Protein AF-A0A813GNL9-F1 (afdb_monomer)

Nearest PDB structures (foldseek):
  5jx4-assembly1_A  TM=8.703E-01  e=1.575E-05  [Bacillus] caldolyticus
  3e8s-assembly1_A-2  TM=6.562E-01  e=1.864E-05  Pseudomonas putida KT2440
  2fhp-assembly1_A  TM=7.033E-01  e=9.538E-05  Enterococcus faecalis V583
  2z6k-assembly2_B  TM=4.696E-01  e=1.520E-01  Homo sapiens

Radius of gyration: 45.83 Å; Cα contacts (8 Å, |Δi|>4): 846; chains: 1; bounding box: 110×93×150 Å

InterPro domains:
  IPR002059 Cold-shock protein Csp, DNA-binding [PF00313] (5-65)
  IPR002059 Cold-shock protein Csp, DNA-binding [PS51857] (3-66)
  IPR003034 SAP domain [PF02037] (569-600)
  IPR003034 SAP domain [PS50800] (568-602)
  IPR003034 SAP domain [SM00513] (568-602)
  IPR011129 Cold-shock domain [SM00357] (5-67)
  IPR011129 Cold-shock domain [SM00357] (77-143)
  IPR012340 Nucleic acid-binding, OB-fold [G3DSA:2.40.50.140] (3-73)
  IPR012340 Nucleic acid-binding, OB-fold [G3DSA:2.40.50.140] (76-148)
  IPR012340 Nucleic acid-binding, OB-fold [SSF50249] (4-66)
  IPR029063 S-adenosyl-L-methionine-dependent methyltransferase superfamily [G3DSA:3.40.50.150] (343-497)
  IPR029063 S-adenosyl-L-methionine-dependent methyltransferase superfamily [SSF53335] (354-470)
  IPR036361 SAP domain superfamily [G3DSA:1.10.720.30] (545-609)

Secondary structure (DSSP, 8-state):
--EEEEEEEEEETTTTEEEEE-TTSTTSPEEEEGGGGTTEEP-TT-EEEEEEEEETTEEEEEEEEEPPPTTS--EEEEEEEEEETTTTEEEEE-HHHHHHHSSPEEEEGGGSPTT----TT-EEEEEEEEETTEEEEEEEEEE--------PPP-----------PPP-----------------------------------------------------------------------------------------------------------SSSSHHHHHHHHHHHHHHHHHHHTTTTSS-HHHHHHHH-HHHHHHHHGGG---TTHHHHHHHHHHHHHHHHHTTS--TTTS--EEEEET-TTTHHHHHHHHHHHTSTTSPPPEEEEE-TTTHHHHHHHH-S-EE---HHHHHTTGGGSSPPEEEEEEES-TTSS-HHHHHHHHHHHHHHEEEEEEEESSS-S---GGGTEEEEEEEEEETTEEEEEEEESSSPPPHHHHHHHHHHHHHHHHHHHHHHHHHHHHHHHHHHHHHHHHHHHHHHHHHHHHHHHHHHHHHHHHHHHHHH--HHHHHHHHHTTT----S-HHHHHHHHHHS---SS----

Structure (mmCIF, N/CA/C/O backbone):
data_AF-A0A813GNL9-F1
#
_entry.id   AF-A0A813GNL9-F1
#
loop_
_atom_site.group_PDB
_atom_site.id
_atom_site.type_symbol
_atom_site.label_atom_id
_atom_site.label_alt_id
_atom_site.label_comp_id
_atom_site.label_asym_id
_atom_site.label_entity_id
_atom_site.label_seq_id
_atom_site.pdbx_PDB_ins_code
_atom_site.Cartn_x
_atom_site.Cartn_y
_atom_site.Cartn_z
_atom_site.occupancy
_atom_site.B_iso_or_equiv
_atom_site.auth_seq_id
_atom_site.auth_comp_id
_atom_site.auth_asym_id
_atom_site.auth_atom_id
_atom_site.pdbx_PDB_model_num
ATOM 1 N N . MET A 1 1 ? 53.714 17.323 -1.397 1.00 60.47 1 MET A N 1
ATOM 2 C CA . MET A 1 1 ? 52.728 16.696 -0.488 1.00 60.47 1 MET A CA 1
ATOM 3 C C . MET A 1 1 ? 53.126 15.247 -0.279 1.00 60.47 1 MET A C 1
ATOM 5 O O . MET A 1 1 ? 53.614 14.652 -1.231 1.00 60.47 1 MET A O 1
ATOM 9 N N . ALA A 1 2 ? 52.998 14.709 0.935 1.00 78.94 2 ALA A N 1
ATOM 10 C CA . ALA A 1 2 ? 53.361 13.319 1.208 1.00 78.94 2 ALA A CA 1
ATOM 11 C C . ALA A 1 2 ? 52.355 12.368 0.539 1.00 78.94 2 ALA A C 1
ATOM 13 O O . ALA A 1 2 ? 51.145 12.571 0.654 1.00 78.94 2 ALA A O 1
ATOM 14 N N . GLN A 1 3 ? 52.857 11.360 -0.173 1.00 87.50 3 GLN A N 1
ATOM 15 C CA . GLN A 1 3 ? 52.033 10.271 -0.688 1.00 87.50 3 GLN A CA 1
ATOM 16 C C . GLN A 1 3 ? 51.730 9.310 0.464 1.00 87.50 3 GLN A C 1
ATOM 18 O O . GLN A 1 3 ? 52.635 8.862 1.166 1.00 87.50 3 GLN A O 1
ATOM 23 N N . LEU A 1 4 ? 50.452 9.016 0.665 1.00 89.94 4 LEU A N 1
ATOM 24 C CA . LEU A 1 4 ? 49.939 8.116 1.686 1.00 89.94 4 LEU A CA 1
ATOM 25 C C . LEU A 1 4 ? 49.364 6.868 1.023 1.00 89.94 4 LEU A C 1
ATOM 27 O O . LEU A 1 4 ? 48.959 6.892 -0.137 1.00 89.94 4 LEU A O 1
ATOM 31 N N . THR A 1 5 ? 49.324 5.772 1.773 1.00 91.38 5 THR A N 1
ATOM 32 C CA . THR A 1 5 ? 48.680 4.527 1.344 1.00 91.38 5 THR A CA 1
ATOM 33 C C . THR A 1 5 ? 47.512 4.230 2.270 1.00 91.38 5 THR A C 1
ATOM 35 O O . THR A 1 5 ? 47.638 4.320 3.491 1.00 91.38 5 THR A O 1
ATOM 38 N N . GLY A 1 6 ? 46.374 3.862 1.694 1.00 91.62 6 GLY A N 1
ATOM 39 C CA . GLY A 1 6 ? 45.179 3.479 2.435 1.00 91.62 6 GLY A CA 1
ATOM 40 C C . GLY A 1 6 ? 44.441 2.330 1.767 1.00 91.62 6 GLY A C 1
ATOM 41 O O . GLY A 1 6 ? 44.888 1.779 0.757 1.00 91.62 6 GLY A O 1
ATOM 42 N N . ARG A 1 7 ? 43.308 1.950 2.356 1.00 92.94 7 ARG A N 1
ATOM 43 C CA . ARG A 1 7 ? 42.398 0.945 1.801 1.00 92.94 7 ARG A CA 1
ATOM 44 C C . ARG A 1 7 ? 41.020 1.533 1.577 1.00 92.94 7 ARG A C 1
ATOM 46 O O . ARG A 1 7 ? 40.510 2.244 2.435 1.00 92.94 7 ARG A O 1
ATOM 53 N N . VAL A 1 8 ? 40.389 1.196 0.462 1.00 92.25 8 VAL A N 1
ATOM 54 C CA . VAL A 1 8 ? 39.014 1.608 0.172 1.00 92.25 8 VAL A CA 1
ATOM 55 C C . VAL A 1 8 ? 38.077 0.956 1.190 1.00 92.25 8 VAL A C 1
ATOM 57 O O . VAL A 1 8 ? 37.923 -0.265 1.229 1.00 92.25 8 VAL A O 1
ATOM 60 N N . LYS A 1 9 ? 37.454 1.771 2.038 1.00 91.12 9 LYS A N 1
ATOM 61 C CA . LYS A 1 9 ? 36.501 1.339 3.068 1.00 91.12 9 LYS A CA 1
ATOM 62 C C . LYS A 1 9 ? 35.115 1.120 2.477 1.00 91.12 9 LYS A C 1
ATOM 64 O O . LYS A 1 9 ? 34.442 0.137 2.795 1.00 91.12 9 LYS A O 1
ATOM 69 N N . SER A 1 10 ? 34.710 2.033 1.604 1.00 88.69 10 SER A N 1
ATOM 70 C CA . SER A 1 10 ? 33.475 1.970 0.835 1.00 88.69 10 SER A CA 1
ATOM 71 C C . SER A 1 10 ? 33.654 2.718 -0.479 1.00 88.69 10 SER A C 1
ATOM 73 O O . SER A 1 10 ? 34.363 3.719 -0.551 1.00 88.69 10 SER A O 1
ATOM 75 N N . PHE A 1 11 ? 33.009 2.218 -1.522 1.00 89.62 11 PHE A N 1
ATOM 76 C CA . PHE A 1 11 ? 32.918 2.885 -2.808 1.00 89.62 11 PHE A CA 1
ATOM 77 C C . PHE A 1 11 ? 31.551 2.576 -3.404 1.00 89.62 11 PHE A C 1
ATOM 79 O O . PHE A 1 11 ? 31.113 1.424 -3.393 1.00 89.62 11 PHE A O 1
ATOM 86 N N . ASN A 1 12 ? 30.867 3.609 -3.880 1.00 83.19 12 ASN A N 1
ATOM 87 C CA . ASN A 1 12 ? 29.614 3.470 -4.595 1.00 83.19 12 ASN A CA 1
ATOM 88 C C . ASN A 1 12 ? 29.863 3.785 -6.070 1.00 83.19 12 ASN A C 1
ATOM 90 O O . ASN A 1 12 ? 29.986 4.948 -6.446 1.00 83.19 12 ASN A O 1
ATOM 94 N N . ALA A 1 13 ? 29.904 2.741 -6.900 1.00 75.38 13 ALA A N 1
ATOM 95 C CA . ALA A 1 13 ? 30.125 2.872 -8.338 1.00 75.38 13 ALA A CA 1
ATOM 96 C C . ALA A 1 13 ? 29.030 3.689 -9.045 1.00 75.38 13 ALA A C 1
ATOM 98 O O . ALA A 1 13 ? 29.321 4.354 -10.030 1.00 75.38 13 ALA A O 1
ATOM 99 N N . ALA A 1 14 ? 27.794 3.697 -8.525 1.00 71.06 14 ALA A N 1
ATOM 100 C CA . ALA A 1 14 ? 26.683 4.430 -9.134 1.00 71.06 14 ALA A CA 1
ATOM 101 C C . ALA A 1 14 ? 26.780 5.945 -8.907 1.00 71.06 14 ALA A C 1
ATOM 103 O O . ALA A 1 14 ? 26.476 6.723 -9.802 1.00 71.06 14 ALA A O 1
ATOM 104 N N . SER A 1 15 ? 27.200 6.370 -7.713 1.00 76.56 15 SER A N 1
ATOM 105 C CA . SER A 1 15 ? 27.392 7.791 -7.397 1.00 76.56 15 SER A CA 1
ATOM 106 C C . SER A 1 15 ? 28.832 8.266 -7.603 1.00 76.56 15 SER A C 1
ATOM 108 O O . SER A 1 15 ? 29.116 9.446 -7.415 1.00 76.56 15 SER A O 1
ATOM 110 N N . GLY A 1 16 ? 29.745 7.355 -7.953 1.00 82.56 16 GLY A N 1
ATOM 111 C CA . GLY A 1 16 ? 31.135 7.647 -8.274 1.00 82.56 16 GLY A CA 1
ATOM 112 C C . GL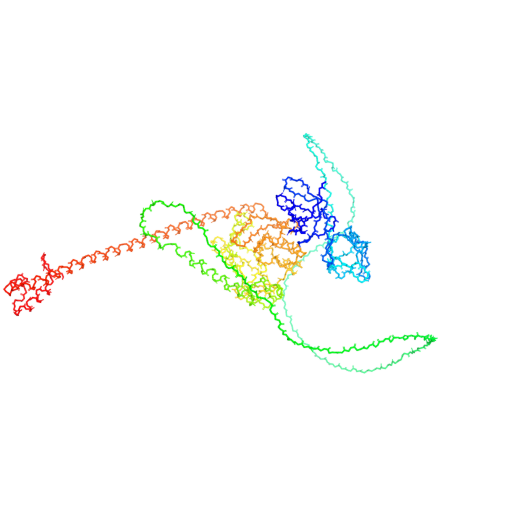Y A 1 16 ? 31.949 8.209 -7.111 1.00 82.56 16 GLY A C 1
ATOM 113 O O . GLY A 1 16 ? 32.900 8.937 -7.364 1.00 82.56 16 GLY A O 1
ATOM 114 N N . TRP A 1 17 ? 31.611 7.912 -5.854 1.00 90.38 17 TRP A N 1
ATOM 115 C CA . TRP A 1 17 ? 32.366 8.403 -4.694 1.00 90.38 17 TRP A CA 1
ATOM 116 C C . TRP A 1 17 ? 32.603 7.320 -3.645 1.00 90.38 17 TRP A C 1
ATOM 118 O O . TRP A 1 17 ? 31.867 6.332 -3.558 1.00 90.38 17 TRP A O 1
ATOM 128 N N . GLY A 1 18 ? 33.646 7.503 -2.837 1.00 91.25 18 GLY A N 1
ATOM 129 C CA . GLY A 1 18 ? 34.009 6.567 -1.783 1.00 91.25 18 GLY A CA 1
ATOM 130 C C . GLY A 1 18 ? 34.863 7.174 -0.677 1.00 91.25 18 GLY A C 1
ATOM 131 O O . GLY A 1 18 ? 35.185 8.362 -0.674 1.00 91.25 18 GLY A O 1
ATOM 132 N N . PHE A 1 19 ? 35.230 6.312 0.267 1.00 92.81 19 PHE A N 1
ATOM 133 C CA . PHE A 1 19 ? 36.066 6.640 1.413 1.00 92.81 19 PHE A CA 1
ATOM 134 C C . PHE A 1 19 ? 37.252 5.683 1.529 1.00 92.81 19 PHE A C 1
ATOM 136 O O . PHE A 1 19 ? 37.109 4.464 1.392 1.00 92.81 19 PHE A O 1
ATOM 143 N N . ILE A 1 20 ? 38.424 6.239 1.821 1.00 92.50 20 ILE A N 1
ATOM 144 C CA . ILE A 1 20 ? 39.674 5.521 2.051 1.00 92.50 20 ILE A CA 1
ATOM 145 C C . ILE A 1 20 ? 39.972 5.555 3.544 1.00 92.50 20 ILE A C 1
ATOM 147 O O . ILE A 1 20 ? 40.128 6.617 4.142 1.00 92.50 20 ILE A O 1
ATOM 151 N N . GLN A 1 21 ? 40.112 4.380 4.139 1.00 91.50 21 GLN A N 1
ATOM 152 C CA . GLN A 1 21 ? 40.652 4.238 5.477 1.00 91.50 21 GLN A CA 1
ATOM 153 C C . GLN A 1 21 ? 42.179 4.348 5.413 1.00 91.50 21 GLN A C 1
ATOM 155 O O . GLN A 1 21 ? 42.847 3.547 4.750 1.00 91.50 21 GLN A O 1
ATOM 160 N N . CYS A 1 22 ? 42.739 5.332 6.113 1.00 88.00 22 CYS A N 1
ATOM 161 C CA . CYS A 1 22 ? 44.178 5.525 6.242 1.00 88.00 22 CYS A CA 1
ATOM 162 C C . CYS A 1 22 ? 44.507 5.869 7.695 1.00 88.00 22 CYS A C 1
ATOM 164 O O . CYS A 1 22 ? 44.049 6.881 8.210 1.00 88.00 22 CYS A O 1
ATOM 166 N N . SER A 1 23 ? 45.312 5.037 8.355 1.00 82.25 23 SER A N 1
ATOM 167 C CA . SER A 1 23 ? 45.696 5.228 9.762 1.00 82.25 23 SER A CA 1
ATOM 168 C C . SER A 1 23 ? 46.633 6.417 9.991 1.00 82.25 23 SER A C 1
ATOM 170 O O . SER A 1 23 ? 46.907 6.759 11.132 1.00 82.25 23 SER A O 1
ATOM 172 N N . THR A 1 24 ? 47.166 7.009 8.921 1.00 81.12 24 THR A N 1
ATOM 173 C CA . THR A 1 24 ? 48.119 8.129 8.966 1.00 81.12 24 THR A CA 1
ATOM 174 C C . THR A 1 24 ? 47.429 9.492 8.833 1.00 81.12 24 THR A C 1
ATOM 176 O O . THR A 1 24 ? 48.090 10.519 8.948 1.00 81.12 24 THR A O 1
ATOM 179 N N . VAL A 1 25 ? 46.118 9.523 8.565 1.00 77.19 25 VAL A N 1
ATOM 180 C CA . VAL A 1 25 ? 45.338 10.763 8.461 1.00 77.19 25 VAL A CA 1
ATOM 181 C C . VAL A 1 25 ? 44.481 10.918 9.712 1.00 77.19 25 VAL A C 1
ATOM 183 O O . VAL A 1 25 ? 43.529 10.168 9.917 1.00 77.19 25 VAL A O 1
ATOM 186 N N . ASP A 1 26 ? 44.811 11.907 10.539 1.00 66.12 26 ASP A N 1
ATOM 187 C CA . ASP A 1 26 ? 43.991 12.277 11.691 1.00 66.12 26 ASP A CA 1
ATOM 188 C C . ASP A 1 26 ? 42.696 12.956 11.219 1.00 66.12 26 ASP A C 1
ATOM 190 O O . ASP A 1 26 ? 42.721 13.853 10.374 1.00 66.12 26 ASP A O 1
ATOM 194 N N . GLY A 1 27 ? 41.552 12.540 11.770 1.00 65.19 27 GLY A N 1
ATOM 195 C CA . GLY A 1 27 ? 40.242 13.131 11.456 1.00 65.19 27 GLY A CA 1
ATOM 196 C C . GLY A 1 27 ? 39.276 12.249 10.658 1.00 65.19 27 GLY A C 1
ATOM 197 O O . GLY A 1 27 ? 38.210 12.731 10.284 1.00 65.19 27 GLY A O 1
ATOM 198 N N . GLY A 1 28 ? 39.593 10.969 10.442 1.00 73.19 28 GLY A N 1
ATOM 199 C CA . GLY A 1 28 ? 38.654 9.984 9.890 1.00 73.19 28 GLY A CA 1
ATOM 200 C C . GLY A 1 28 ? 38.990 9.526 8.471 1.00 73.19 28 GLY A C 1
ATOM 201 O O . GLY A 1 28 ? 40.137 9.593 8.036 1.00 73.19 28 GLY A O 1
ATOM 202 N N . ASP A 1 29 ? 37.995 8.993 7.761 1.00 88.69 29 ASP A N 1
ATOM 203 C CA . ASP A 1 29 ? 38.202 8.441 6.420 1.00 88.69 29 ASP A CA 1
ATOM 204 C C . ASP A 1 29 ? 38.379 9.552 5.370 1.00 88.69 29 ASP A C 1
ATOM 206 O O . ASP A 1 29 ? 37.737 10.600 5.428 1.00 88.69 29 ASP A O 1
ATOM 210 N N . VAL A 1 30 ? 39.225 9.303 4.371 1.00 90.19 30 VAL A N 1
ATOM 211 C CA . VAL A 1 30 ? 39.547 10.269 3.314 1.00 90.19 30 VAL A CA 1
ATOM 212 C C . VAL A 1 30 ? 38.597 10.092 2.135 1.00 90.19 30 VAL A C 1
ATOM 214 O O . VAL A 1 30 ? 38.487 9.001 1.578 1.00 90.19 30 VAL A O 1
ATOM 217 N N . PHE A 1 31 ? 37.918 11.159 1.731 1.00 91.38 31 PHE A N 1
ATOM 218 C CA . PHE A 1 31 ? 36.954 11.137 0.628 1.00 91.38 31 PHE A CA 1
ATOM 219 C C . PHE A 1 31 ? 37.638 11.096 -0.751 1.00 91.38 31 PHE A C 1
ATOM 221 O O . PHE A 1 31 ? 38.643 11.774 -0.945 1.00 91.38 31 PHE A O 1
ATOM 228 N N . PHE A 1 32 ? 37.082 10.378 -1.732 1.00 92.06 32 PHE A N 1
ATOM 229 C CA . PHE A 1 32 ? 37.552 10.397 -3.130 1.00 92.06 32 PHE A CA 1
ATOM 230 C C . PHE A 1 32 ? 36.404 10.242 -4.141 1.00 92.06 32 PHE A C 1
ATOM 232 O O . PHE A 1 32 ? 35.368 9.654 -3.822 1.00 92.06 32 PHE A O 1
ATOM 239 N N . MET A 1 33 ? 36.604 10.729 -5.372 1.00 88.50 33 MET A N 1
ATOM 240 C CA . MET A 1 33 ? 35.705 10.519 -6.516 1.00 88.50 33 MET A CA 1
ATOM 241 C C . MET A 1 33 ? 36.284 9.502 -7.516 1.00 88.50 33 MET A C 1
ATOM 243 O O . MET A 1 33 ? 37.494 9.336 -7.628 1.00 88.50 33 MET A O 1
ATOM 247 N N . GLN A 1 34 ? 35.429 8.864 -8.315 1.00 88.06 34 GLN A N 1
ATOM 248 C CA . GLN A 1 34 ? 35.783 7.938 -9.399 1.00 88.06 34 GLN A CA 1
ATOM 249 C C . GLN A 1 34 ? 36.669 8.612 -10.459 1.00 88.06 34 GLN A C 1
ATOM 251 O O . GLN A 1 34 ? 37.549 7.973 -11.032 1.00 88.06 34 GLN A O 1
ATOM 256 N N . GLN A 1 35 ? 36.482 9.915 -10.686 1.00 85.06 35 GLN A N 1
ATOM 257 C CA . GLN A 1 35 ? 37.342 10.718 -11.563 1.00 85.06 35 GLN A CA 1
ATOM 258 C C . GLN A 1 35 ? 38.779 10.830 -11.032 1.00 85.06 35 GLN A C 1
ATOM 260 O O . GLN A 1 35 ? 39.711 10.938 -11.822 1.00 85.06 35 GLN A O 1
ATOM 265 N N . ASP A 1 36 ? 38.974 10.731 -9.712 1.00 85.44 36 ASP A N 1
ATOM 266 C CA . ASP A 1 36 ? 40.297 10.818 -9.089 1.00 85.44 36 ASP A CA 1
ATOM 267 C C . ASP A 1 36 ? 41.111 9.515 -9.282 1.00 85.44 36 ASP A C 1
ATOM 269 O O . ASP A 1 36 ? 42.309 9.509 -9.004 1.00 85.44 36 ASP A O 1
ATOM 273 N N . LEU A 1 37 ? 40.487 8.423 -9.760 1.00 85.00 37 LEU A N 1
ATOM 274 C CA . LEU A 1 37 ? 41.077 7.081 -9.904 1.00 85.00 37 LEU A CA 1
ATOM 275 C C . LEU A 1 37 ? 41.710 6.787 -11.277 1.00 85.00 37 LEU A C 1
ATOM 277 O O . LEU A 1 37 ? 42.107 5.650 -11.525 1.00 85.00 37 LEU A O 1
ATOM 281 N N . ASN A 1 38 ? 41.796 7.767 -12.182 1.00 80.62 38 ASN A N 1
ATOM 282 C CA . ASN A 1 38 ? 42.507 7.646 -13.468 1.00 80.62 38 ASN A CA 1
ATOM 283 C C . ASN A 1 38 ? 42.106 6.422 -14.327 1.00 80.62 38 ASN A C 1
ATOM 285 O O . ASN A 1 38 ? 42.947 5.801 -14.972 1.00 80.62 38 ASN A O 1
ATOM 289 N N . GLY A 1 39 ? 40.820 6.060 -14.329 1.00 77.31 39 GLY A N 1
ATOM 290 C CA . GLY A 1 39 ? 40.294 4.935 -15.114 1.00 77.31 39 GLY A CA 1
ATOM 291 C C . GLY A 1 39 ? 40.275 3.584 -14.391 1.00 77.31 39 GLY A C 1
ATOM 292 O O . GLY A 1 39 ? 39.791 2.609 -14.957 1.00 77.31 39 GLY A O 1
ATOM 293 N N . PHE A 1 40 ? 40.735 3.498 -13.140 1.00 84.88 40 PHE A N 1
ATOM 294 C CA . PHE A 1 40 ? 40.491 2.329 -12.287 1.00 84.88 40 PHE A CA 1
ATOM 295 C C . PHE A 1 40 ? 39.121 2.418 -11.618 1.00 84.88 40 PHE A C 1
ATOM 297 O O . PHE A 1 40 ? 38.727 3.492 -11.172 1.00 84.88 40 PHE A O 1
ATOM 304 N N . VAL A 1 41 ? 38.425 1.293 -11.464 1.00 85.75 41 VAL A N 1
ATOM 305 C CA . VAL A 1 41 ? 37.230 1.209 -10.609 1.00 85.75 41 VAL A CA 1
ATOM 306 C C . VAL A 1 41 ? 37.633 0.601 -9.273 1.00 85.75 41 VAL A C 1
ATOM 308 O O . VAL A 1 41 ? 38.127 -0.526 -9.219 1.00 85.75 41 VAL A O 1
ATOM 311 N N . ALA A 1 42 ? 37.433 1.355 -8.193 1.00 86.19 42 ALA A N 1
ATOM 312 C CA . ALA A 1 42 ? 37.747 0.893 -6.848 1.00 86.19 42 ALA A CA 1
ATOM 313 C C . ALA A 1 42 ? 36.719 -0.131 -6.346 1.00 86.19 42 ALA A C 1
ATOM 315 O O . ALA A 1 42 ? 35.516 0.010 -6.542 1.00 86.19 42 ALA A O 1
ATOM 316 N N . SER A 1 43 ? 37.189 -1.134 -5.619 1.00 87.00 43 SER A N 1
ATOM 317 C CA . SER A 1 43 ? 36.380 -2.074 -4.846 1.00 87.00 43 SER A CA 1
ATOM 318 C C . SER A 1 43 ? 36.714 -1.979 -3.358 1.00 87.00 43 SER A C 1
ATOM 320 O O . SER A 1 43 ? 37.781 -1.511 -2.956 1.00 87.00 43 SER A O 1
ATOM 322 N N . LYS A 1 44 ? 35.793 -2.423 -2.494 1.00 89.69 44 LYS A N 1
ATOM 323 C CA . LYS A 1 44 ? 36.043 -2.458 -1.047 1.00 89.69 44 LYS A CA 1
ATOM 324 C C . LYS A 1 44 ? 37.266 -3.332 -0.749 1.00 89.69 44 LYS A C 1
ATOM 326 O O . LYS A 1 44 ? 37.332 -4.484 -1.167 1.00 89.69 44 LYS A O 1
ATOM 331 N N . GLY A 1 45 ? 38.201 -2.788 0.024 1.00 87.69 45 GLY A N 1
ATOM 332 C CA . GLY A 1 45 ? 39.447 -3.445 0.412 1.00 87.69 45 GLY A CA 1
ATOM 333 C C . GLY A 1 45 ? 40.642 -3.148 -0.496 1.00 87.69 45 GLY A C 1
ATOM 334 O O . GLY A 1 45 ? 41.764 -3.490 -0.108 1.00 87.69 45 GLY A O 1
ATOM 335 N N . ASP A 1 46 ? 40.434 -2.486 -1.639 1.00 88.19 46 ASP A N 1
ATOM 336 C CA . ASP A 1 46 ? 41.501 -2.128 -2.576 1.00 88.19 46 ASP A CA 1
ATOM 337 C C . ASP A 1 46 ? 42.523 -1.221 -1.908 1.00 88.19 46 ASP A C 1
ATOM 339 O O . ASP A 1 46 ? 42.166 -0.287 -1.187 1.00 88.19 46 ASP A O 1
ATOM 343 N N . LYS A 1 47 ? 43.807 -1.493 -2.146 1.00 88.56 47 LYS A N 1
ATOM 344 C CA . LYS A 1 47 ? 44.877 -0.610 -1.690 1.00 88.56 47 LYS A CA 1
ATOM 345 C C . LYS A 1 47 ? 45.041 0.522 -2.692 1.00 88.56 47 LYS A C 1
ATOM 347 O O . LYS A 1 47 ? 45.116 0.287 -3.893 1.00 88.56 47 LYS A O 1
ATOM 352 N N . ILE A 1 48 ? 45.130 1.740 -2.186 1.00 90.88 48 ILE A N 1
ATOM 353 C CA . ILE A 1 48 ? 45.200 2.955 -2.990 1.00 90.88 48 ILE A CA 1
ATOM 354 C C . ILE A 1 48 ? 46.279 3.863 -2.417 1.00 90.88 48 ILE A C 1
ATOM 356 O O . ILE A 1 48 ? 46.349 4.064 -1.200 1.00 90.88 48 ILE A O 1
ATOM 360 N N . THR A 1 49 ? 47.142 4.385 -3.281 1.00 90.81 49 THR A N 1
ATOM 361 C CA . THR A 1 49 ? 48.072 5.456 -2.922 1.00 90.81 49 THR A CA 1
ATOM 362 C C . THR A 1 49 ? 47.471 6.787 -3.345 1.00 90.81 49 THR A C 1
ATOM 364 O O . THR A 1 49 ? 46.816 6.880 -4.379 1.00 90.81 49 THR A O 1
ATOM 367 N N . PHE A 1 50 ? 47.615 7.812 -2.512 1.00 91.94 50 PHE A N 1
ATOM 368 C CA . PHE A 1 50 ? 46.992 9.113 -2.739 1.00 91.94 50 PHE A CA 1
ATOM 369 C C . PHE A 1 50 ? 47.740 10.217 -1.992 1.00 91.94 50 PHE A C 1
ATOM 371 O O . PHE A 1 50 ? 48.580 9.968 -1.133 1.00 91.94 50 PHE A O 1
ATOM 378 N N . THR A 1 51 ? 47.419 11.463 -2.304 1.00 90.00 51 THR A N 1
ATOM 379 C CA . THR A 1 51 ? 47.839 12.652 -1.552 1.00 90.00 51 THR A CA 1
ATOM 380 C C . THR A 1 51 ? 46.612 13.294 -0.914 1.00 90.00 51 THR A C 1
ATOM 382 O O . THR A 1 51 ? 45.538 13.266 -1.508 1.00 90.00 51 THR A O 1
ATOM 385 N N . VAL A 1 52 ? 46.738 13.847 0.294 1.00 88.62 52 VAL A N 1
ATOM 386 C CA . VAL A 1 52 ? 45.608 14.501 0.979 1.00 88.62 52 VAL A CA 1
ATOM 387 C C . VAL A 1 52 ? 45.575 15.983 0.643 1.00 88.62 52 VAL A C 1
ATOM 389 O O . VAL A 1 52 ? 46.573 16.685 0.803 1.00 88.62 52 VAL A O 1
ATOM 392 N N . THR A 1 53 ? 44.407 16.464 0.239 1.00 85.94 53 THR A N 1
ATOM 393 C CA . THR A 1 53 ? 44.080 17.879 0.085 1.00 85.94 53 THR A CA 1
ATOM 394 C C . THR A 1 53 ? 43.004 18.272 1.100 1.00 85.94 53 THR A C 1
ATOM 396 O O . THR A 1 53 ? 42.168 17.457 1.500 1.00 85.94 53 THR A O 1
ATOM 399 N N . LYS A 1 54 ? 43.034 19.525 1.572 1.00 79.44 54 LYS A N 1
ATOM 400 C CA . LYS A 1 54 ? 41.955 20.073 2.407 1.00 79.44 54 LYS A CA 1
ATOM 401 C C . LYS A 1 54 ? 40.814 20.539 1.508 1.00 79.44 54 LYS A C 1
ATOM 403 O O . LYS A 1 54 ? 41.062 21.216 0.515 1.00 79.44 54 LYS A O 1
ATOM 408 N N . SER A 1 55 ? 39.586 20.198 1.883 1.00 77.00 55 SER A N 1
ATOM 409 C CA . SER A 1 55 ? 38.360 20.681 1.247 1.00 77.00 55 SER A CA 1
ATOM 410 C C . SER A 1 55 ? 37.357 21.138 2.306 1.00 77.00 55 SER A C 1
ATOM 412 O O . SER A 1 55 ? 37.487 20.769 3.476 1.00 77.00 55 SER A O 1
ATOM 414 N N . ASP A 1 56 ? 36.329 21.880 1.893 1.00 74.62 56 ASP A N 1
ATOM 415 C CA . ASP A 1 56 ? 35.276 22.404 2.780 1.00 74.62 56 ASP A CA 1
ATOM 416 C C . ASP A 1 56 ? 34.506 21.302 3.530 1.00 74.62 56 ASP A C 1
ATOM 418 O O . ASP A 1 56 ? 33.872 21.557 4.549 1.00 74.62 56 ASP A O 1
ATOM 422 N N . LYS A 1 57 ? 34.582 20.055 3.042 1.00 77.19 57 LYS A N 1
ATOM 423 C CA . LYS A 1 57 ? 33.919 18.872 3.612 1.00 77.19 57 LYS A CA 1
ATOM 424 C C . LYS A 1 57 ? 34.890 17.882 4.271 1.00 77.19 57 LYS A C 1
ATOM 426 O O . LYS A 1 57 ? 34.514 16.741 4.519 1.00 77.19 57 LYS A O 1
ATOM 431 N N . GLY A 1 58 ? 36.125 18.301 4.557 1.00 81.50 58 GLY A N 1
ATOM 43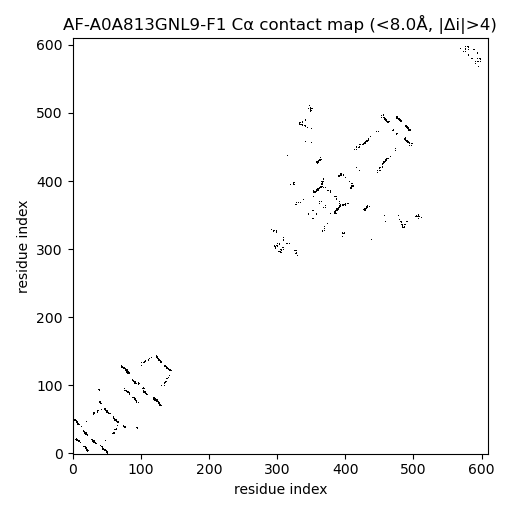2 C CA . GLY A 1 58 ? 37.139 17.475 5.222 1.00 81.50 58 GLY A CA 1
ATOM 433 C C . GLY A 1 58 ? 38.271 16.995 4.298 1.00 81.50 58 GLY A C 1
ATOM 434 O O . GLY A 1 58 ? 38.478 17.569 3.221 1.00 81.50 58 GLY A O 1
ATOM 435 N N . PRO A 1 59 ? 39.064 15.992 4.724 1.00 87.38 59 PRO A N 1
ATOM 436 C CA . PRO A 1 59 ? 40.208 15.498 3.960 1.00 87.38 59 PRO A CA 1
ATOM 437 C C . PRO A 1 59 ? 39.755 14.777 2.682 1.00 87.38 59 PRO A C 1
ATOM 439 O O . PRO A 1 59 ? 38.998 13.805 2.732 1.00 87.38 59 PRO A O 1
ATOM 442 N N . ARG A 1 60 ? 40.257 15.235 1.530 1.00 91.31 60 ARG A N 1
ATOM 443 C CA . ARG A 1 60 ? 39.998 14.646 0.211 1.00 91.31 60 ARG A CA 1
ATOM 444 C C . ARG A 1 60 ? 41.278 14.045 -0.367 1.00 91.31 60 ARG A C 1
ATOM 446 O O . ARG A 1 60 ? 42.363 14.596 -0.209 1.00 91.31 60 ARG A O 1
ATOM 453 N N . ALA A 1 61 ? 41.153 12.910 -1.036 1.00 90.50 61 ALA A N 1
ATOM 454 C CA . ALA A 1 61 ? 42.233 12.267 -1.756 1.00 90.50 61 ALA A CA 1
ATOM 455 C C . ALA A 1 61 ? 42.378 12.885 -3.153 1.00 90.50 61 ALA A C 1
ATOM 457 O O . ALA A 1 61 ? 41.396 13.132 -3.848 1.00 90.50 61 ALA A O 1
ATOM 458 N N . ALA A 1 62 ? 43.619 13.111 -3.562 1.00 87.12 62 ALA A N 1
ATOM 459 C CA . ALA A 1 62 ? 44.005 13.534 -4.901 1.00 87.12 62 ALA A CA 1
ATOM 460 C C . ALA A 1 62 ? 45.189 12.691 -5.384 1.00 87.12 62 ALA A C 1
ATOM 462 O O . ALA A 1 62 ? 45.927 12.131 -4.567 1.00 87.12 62 ALA A O 1
ATOM 463 N N . ASN A 1 63 ? 45.415 12.646 -6.700 1.00 84.69 63 ASN A N 1
ATOM 464 C CA . ASN A 1 63 ? 46.455 11.817 -7.326 1.00 84.69 63 ASN A CA 1
ATOM 465 C C . ASN A 1 63 ? 46.328 10.337 -6.927 1.00 84.69 63 ASN A C 1
ATOM 467 O O . ASN A 1 63 ? 47.309 9.716 -6.513 1.00 84.69 63 ASN A O 1
ATOM 471 N N . CYS A 1 64 ? 45.108 9.798 -6.980 1.00 87.50 64 CYS A N 1
ATOM 472 C CA . CYS A 1 64 ? 44.865 8.436 -6.536 1.00 87.50 64 CYS A CA 1
ATOM 473 C C . CYS A 1 64 ? 45.394 7.420 -7.554 1.00 87.50 64 CYS A C 1
ATOM 475 O O . CYS A 1 64 ? 45.152 7.532 -8.758 1.00 87.50 64 CYS A O 1
ATOM 477 N N . GLN A 1 65 ? 46.082 6.395 -7.060 1.00 83.56 65 GLN A N 1
ATOM 478 C CA . GLN A 1 65 ? 46.508 5.242 -7.843 1.00 83.56 65 GLN A CA 1
ATOM 479 C C . GLN A 1 65 ? 46.081 3.969 -7.119 1.00 83.56 65 GLN A C 1
ATOM 481 O O . GLN A 1 65 ? 46.526 3.688 -6.003 1.00 83.56 65 GLN A O 1
ATOM 486 N N . VAL A 1 66 ? 45.191 3.205 -7.751 1.00 84.44 66 VAL A N 1
ATOM 487 C CA . VAL A 1 66 ? 44.796 1.887 -7.251 1.00 84.44 66 VAL A CA 1
ATOM 488 C C . VAL A 1 66 ? 45.957 0.929 -7.495 1.00 84.44 66 VAL A C 1
ATOM 490 O O . VAL A 1 66 ? 46.471 0.831 -8.607 1.00 84.44 66 VAL A O 1
ATOM 493 N N . LEU A 1 67 ? 46.395 0.238 -6.445 1.00 81.00 67 LEU A N 1
ATOM 494 C CA . LEU A 1 67 ? 47.418 -0.791 -6.566 1.00 81.00 67 LEU A CA 1
ATOM 495 C C . LEU A 1 67 ? 46.776 -2.033 -7.202 1.00 81.00 67 LEU A C 1
ATOM 497 O O . LEU A 1 67 ? 45.824 -2.563 -6.621 1.00 81.00 67 LEU A O 1
ATOM 501 N N . PRO A 1 68 ? 47.276 -2.506 -8.360 1.00 68.00 68 PRO A N 1
ATOM 502 C CA . PRO A 1 68 ? 46.657 -3.606 -9.088 1.00 68.00 68 PRO A CA 1
ATOM 503 C C . PRO A 1 68 ? 46.574 -4.872 -8.239 1.00 68.00 68 PRO A C 1
ATOM 505 O O . PRO A 1 68 ? 47.531 -5.243 -7.552 1.00 68.00 68 PRO A O 1
ATOM 508 N N . LYS A 1 69 ? 45.444 -5.573 -8.324 1.00 70.00 69 LYS A N 1
ATOM 509 C CA . LYS A 1 69 ? 45.319 -6.927 -7.781 1.00 70.00 69 LYS A CA 1
ATOM 510 C C . LYS A 1 69 ? 45.840 -7.946 -8.789 1.00 70.00 69 LYS A C 1
ATOM 512 O O . LYS A 1 69 ? 45.456 -7.926 -9.953 1.00 70.00 69 LYS A O 1
ATOM 517 N N . ALA A 1 70 ? 46.689 -8.862 -8.328 1.00 57.81 70 ALA A N 1
ATOM 518 C CA . ALA A 1 70 ? 47.240 -9.933 -9.161 1.00 57.81 70 ALA A CA 1
ATOM 519 C C . ALA A 1 70 ? 46.227 -11.056 -9.475 1.00 57.81 70 ALA A C 1
ATOM 521 O O . ALA A 1 70 ? 46.527 -11.939 -10.267 1.00 57.81 70 ALA A O 1
ATOM 522 N N . ASP A 1 71 ? 45.042 -11.030 -8.857 1.00 67.69 71 ASP A N 1
ATOM 523 C CA . ASP A 1 71 ? 44.012 -12.076 -8.943 1.00 67.69 71 ASP A CA 1
ATOM 524 C C . ASP A 1 71 ? 43.013 -11.893 -10.103 1.00 67.69 71 ASP A C 1
ATOM 526 O O . ASP A 1 71 ? 42.065 -12.664 -10.223 1.00 67.69 71 ASP A O 1
ATOM 530 N N . GLY A 1 72 ? 43.197 -10.874 -10.952 1.00 64.56 72 GLY A N 1
ATOM 531 C CA . GLY A 1 72 ? 42.314 -10.608 -12.092 1.00 64.56 72 GLY A CA 1
ATOM 532 C C . GLY A 1 72 ? 40.964 -9.973 -11.734 1.00 64.56 72 GLY A C 1
ATOM 533 O O . GLY A 1 72 ? 40.151 -9.733 -12.621 1.00 64.56 72 GLY A O 1
ATOM 534 N N . SER A 1 73 ? 40.718 -9.642 -10.459 1.00 70.56 73 SER A N 1
ATOM 535 C CA . SER A 1 73 ? 39.476 -8.984 -10.017 1.00 70.56 73 SER A CA 1
ATOM 536 C C . SER A 1 73 ? 39.461 -7.465 -10.239 1.00 70.56 73 SER A C 1
ATOM 538 O O . SER A 1 73 ? 38.497 -6.791 -9.864 1.00 70.56 73 SER A O 1
ATOM 540 N N . GLN A 1 74 ? 40.522 -6.908 -10.832 1.00 86.56 74 GLN A N 1
ATOM 541 C CA . GLN A 1 74 ? 40.649 -5.473 -11.060 1.00 86.56 74 GLN A CA 1
ATOM 542 C C . GLN A 1 74 ? 39.693 -5.016 -12.164 1.00 86.56 74 GLN A C 1
ATOM 544 O O . GLN A 1 74 ? 39.767 -5.486 -13.299 1.00 86.56 74 GLN A O 1
ATOM 549 N N . ALA A 1 75 ? 38.828 -4.063 -11.823 1.00 87.44 75 ALA A N 1
ATOM 550 C CA . ALA A 1 75 ? 37.932 -3.413 -12.766 1.00 87.44 75 ALA A CA 1
ATOM 551 C C . ALA A 1 75 ? 38.537 -2.104 -13.304 1.00 87.44 75 ALA A C 1
ATOM 553 O O . ALA A 1 75 ? 39.217 -1.360 -12.585 1.00 87.44 75 ALA A O 1
ATOM 554 N N . PHE A 1 76 ? 38.259 -1.838 -14.577 1.00 88.12 76 PHE A N 1
ATOM 555 C CA . PHE A 1 76 ? 38.765 -0.735 -15.383 1.00 88.12 76 PHE A CA 1
ATOM 556 C C . PHE A 1 76 ? 37.606 -0.038 -16.103 1.00 88.12 76 PHE A C 1
ATOM 558 O O . PHE A 1 76 ? 36.640 -0.681 -16.514 1.00 88.12 76 PHE A O 1
ATOM 565 N N . LEU A 1 77 ? 37.729 1.275 -16.281 1.00 88.00 77 LEU A N 1
ATOM 566 C CA . LEU A 1 77 ? 36.913 2.087 -17.179 1.00 88.00 77 LEU A CA 1
ATOM 567 C C . LEU A 1 77 ? 37.717 2.384 -18.432 1.00 88.00 77 LEU A C 1
ATOM 569 O O . LEU A 1 77 ? 38.841 2.884 -18.346 1.00 88.00 77 LEU A O 1
ATOM 573 N N . GLY A 1 78 ? 37.139 2.107 -19.590 1.00 89.38 78 GLY A N 1
ATOM 574 C CA . GLY A 1 78 ? 37.780 2.337 -20.873 1.00 89.38 78 GLY A CA 1
ATOM 575 C C . GLY A 1 78 ? 36.774 2.544 -21.986 1.00 89.38 78 GLY A C 1
ATOM 576 O O . GLY A 1 78 ? 35.633 2.945 -21.757 1.00 89.38 78 GLY A O 1
ATOM 577 N N . GLU A 1 79 ? 37.219 2.274 -23.199 1.00 91.19 79 GLU A N 1
ATOM 578 C CA . GLU A 1 79 ? 36.412 2.363 -24.405 1.00 91.19 79 GLU A CA 1
ATOM 579 C C . GLU A 1 79 ? 36.709 1.213 -25.364 1.00 91.19 79 GLU A C 1
ATOM 581 O O . GLU A 1 79 ? 37.777 0.596 -25.311 1.00 91.19 79 GLU A O 1
ATOM 586 N N . VAL A 1 80 ? 35.752 0.915 -26.238 1.00 91.19 80 VAL A N 1
ATOM 587 C CA . VAL A 1 80 ? 35.931 -0.045 -27.328 1.00 91.19 80 VAL A CA 1
ATOM 588 C C . VAL A 1 80 ? 36.850 0.586 -28.369 1.00 91.19 80 VAL A C 1
ATOM 590 O O . VAL A 1 80 ? 36.484 1.555 -29.022 1.00 91.19 80 VAL A O 1
ATOM 593 N N . LYS A 1 81 ? 38.055 0.047 -28.531 1.00 89.06 81 LYS A N 1
ATOM 594 C CA . LYS A 1 81 ? 39.042 0.551 -29.492 1.00 89.06 81 LYS A CA 1
ATOM 595 C C . LYS A 1 81 ? 38.812 0.010 -30.896 1.00 89.06 81 LYS A C 1
ATOM 597 O O . LYS A 1 81 ? 39.032 0.727 -31.863 1.00 89.06 81 LYS A O 1
ATOM 602 N N . SER A 1 82 ? 38.416 -1.254 -30.998 1.00 85.94 82 SER A N 1
ATOM 603 C CA . SER A 1 82 ? 38.017 -1.868 -32.261 1.00 85.94 82 SER A CA 1
ATOM 604 C C . SER A 1 82 ? 37.095 -3.055 -32.025 1.00 85.94 82 SER A C 1
ATOM 606 O O . SER A 1 82 ? 37.198 -3.729 -30.995 1.00 85.94 82 SER A O 1
ATOM 608 N N . TYR A 1 83 ? 36.201 -3.323 -32.975 1.00 89.31 83 TYR A N 1
ATOM 609 C CA . TYR A 1 83 ? 35.284 -4.460 -32.903 1.00 89.31 83 TYR A CA 1
ATOM 610 C C . TYR A 1 83 ? 35.037 -5.082 -34.281 1.00 89.31 83 TYR A C 1
ATOM 612 O O . TYR A 1 83 ? 34.630 -4.405 -35.221 1.00 89.31 83 TYR A O 1
ATOM 620 N N . ASN A 1 84 ? 35.253 -6.397 -34.396 1.00 82.75 84 ASN A N 1
ATOM 621 C CA . ASN A 1 84 ? 34.916 -7.172 -35.585 1.00 82.75 84 ASN A CA 1
ATOM 622 C C . ASN A 1 84 ? 33.633 -7.977 -35.336 1.00 82.75 84 ASN A C 1
ATOM 624 O O . ASN A 1 84 ? 33.650 -9.004 -34.653 1.00 82.75 84 ASN A O 1
ATOM 628 N N . ALA A 1 85 ? 32.528 -7.535 -35.939 1.00 77.56 85 ALA A N 1
ATOM 629 C CA . ALA A 1 85 ? 31.220 -8.171 -35.795 1.00 77.56 85 ALA A CA 1
ATOM 630 C C . ALA A 1 85 ? 31.148 -9.597 -36.374 1.00 77.56 85 ALA A C 1
ATOM 632 O O . ALA A 1 85 ? 30.323 -10.387 -35.925 1.00 77.56 85 ALA A O 1
ATOM 633 N N . VAL A 1 86 ? 32.006 -9.942 -37.344 1.00 74.50 86 VAL A N 1
ATOM 634 C CA . VAL A 1 86 ? 32.025 -11.274 -37.977 1.00 74.50 86 VAL A CA 1
ATOM 635 C C . VAL A 1 86 ? 32.726 -12.297 -37.085 1.00 74.50 86 VAL A C 1
ATOM 637 O O . VAL A 1 86 ? 32.257 -13.422 -36.940 1.00 74.50 86 VAL A O 1
ATOM 640 N N . GLU A 1 87 ? 33.842 -11.908 -36.469 1.00 80.75 87 GLU A N 1
ATOM 641 C CA . GLU A 1 87 ? 34.610 -12.774 -35.561 1.00 80.75 87 GLU A CA 1
ATOM 642 C C . GLU A 1 87 ? 34.074 -12.745 -34.122 1.00 80.75 87 GLU A C 1
ATOM 644 O O . GLU A 1 87 ? 34.442 -13.588 -33.304 1.00 80.75 87 GLU A O 1
ATOM 649 N N . GLY A 1 88 ? 33.210 -11.776 -33.801 1.00 81.69 88 GLY A N 1
ATOM 650 C CA . GLY A 1 88 ? 32.652 -11.595 -32.463 1.00 81.69 88 GLY A CA 1
ATOM 651 C C . GLY A 1 88 ? 33.716 -11.232 -31.426 1.00 81.69 88 GLY A C 1
ATOM 652 O O . GLY A 1 88 ? 33.590 -11.597 -30.258 1.00 81.69 88 GLY A O 1
ATOM 653 N N . SER A 1 89 ? 34.785 -10.544 -31.836 1.00 86.88 89 SER A N 1
ATOM 654 C CA . SER A 1 89 ? 35.878 -10.136 -30.948 1.00 86.88 89 SER A CA 1
ATOM 655 C C . SER A 1 89 ? 36.353 -8.717 -31.229 1.00 86.88 89 SER A C 1
ATOM 657 O O . SER A 1 89 ? 36.240 -8.225 -32.352 1.00 86.88 89 SER A O 1
ATOM 659 N N . GLY A 1 90 ? 36.893 -8.064 -30.206 1.00 89.62 90 GLY A N 1
ATOM 660 C CA . GLY A 1 90 ? 37.423 -6.710 -30.299 1.00 89.62 90 GLY A CA 1
ATOM 661 C C . GLY A 1 90 ? 38.440 -6.405 -29.206 1.00 89.62 90 GLY A C 1
ATOM 662 O O . GLY A 1 90 ? 38.781 -7.270 -28.396 1.00 89.62 90 GLY A O 1
ATOM 663 N N . PHE A 1 91 ? 38.906 -5.160 -29.164 1.00 91.38 91 PHE A N 1
ATOM 664 C CA . PHE A 1 91 ? 39.868 -4.682 -28.173 1.00 91.38 91 PHE A CA 1
ATOM 665 C C . PHE A 1 91 ? 39.301 -3.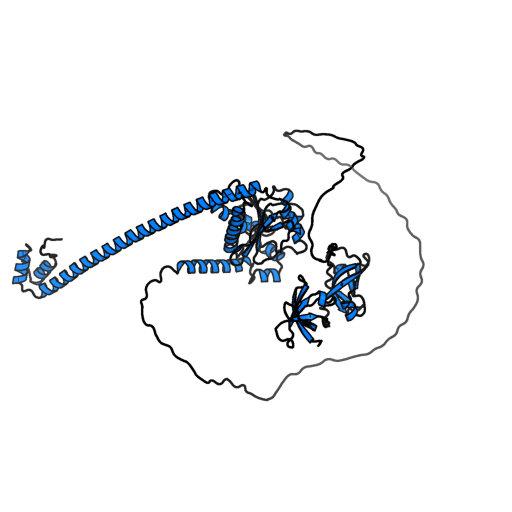511 -27.369 1.00 91.38 91 PHE A C 1
ATOM 667 O O . PHE A 1 91 ? 38.723 -2.583 -27.931 1.00 91.38 91 PHE A O 1
ATOM 674 N N . LEU A 1 92 ? 39.496 -3.543 -26.052 1.00 91.56 92 LEU A N 1
ATOM 675 C CA . LEU A 1 92 ? 39.182 -2.467 -25.117 1.00 91.56 92 LEU A CA 1
ATOM 676 C C . LEU A 1 92 ? 40.462 -1.724 -24.750 1.00 91.56 92 LEU A C 1
ATOM 678 O O . LEU A 1 92 ? 41.489 -2.343 -24.453 1.00 91.56 92 LEU A O 1
ATOM 682 N N . SER A 1 93 ? 40.389 -0.398 -24.721 1.00 88.00 93 SER A N 1
ATOM 683 C CA . SER A 1 93 ? 41.495 0.450 -24.296 1.00 88.00 93 SER A CA 1
ATOM 684 C C . SER A 1 93 ? 41.106 1.268 -23.077 1.00 88.00 93 SER A C 1
ATOM 686 O O . SER A 1 93 ? 40.041 1.877 -23.014 1.00 88.00 93 SER A O 1
ATOM 688 N N . SER A 1 94 ? 41.985 1.277 -22.085 1.00 86.69 94 SER A N 1
ATOM 689 C CA . SER A 1 94 ? 41.915 2.164 -20.933 1.00 86.69 94 SER A CA 1
ATOM 690 C C . SER A 1 94 ? 43.330 2.640 -20.611 1.00 86.69 94 SER A C 1
ATOM 692 O O . SER A 1 94 ? 44.268 1.835 -20.685 1.00 86.69 94 SER A O 1
ATOM 694 N N . PRO A 1 95 ? 43.522 3.910 -20.209 1.00 83.19 95 PRO A N 1
ATOM 695 C CA . PRO A 1 95 ? 44.800 4.365 -19.666 1.00 83.19 95 PRO A CA 1
ATOM 696 C C . PRO A 1 95 ? 45.273 3.483 -18.499 1.00 83.19 95 PRO A C 1
ATOM 698 O O . PRO A 1 95 ? 46.444 3.111 -18.437 1.00 83.19 95 PRO A O 1
ATOM 701 N N . ALA A 1 96 ? 44.343 3.065 -17.634 1.00 82.75 96 ALA A N 1
ATOM 702 C CA . ALA A 1 96 ? 44.617 2.203 -16.490 1.00 82.75 96 ALA A CA 1
ATOM 703 C C . ALA A 1 96 ? 44.970 0.767 -16.909 1.00 82.75 96 ALA A C 1
ATOM 705 O O . ALA A 1 96 ? 45.956 0.211 -16.427 1.00 82.75 96 ALA A O 1
ATOM 706 N N . SER A 1 97 ? 44.221 0.164 -17.841 1.00 82.50 97 SER A N 1
ATOM 707 C CA . SER A 1 97 ? 44.534 -1.194 -18.312 1.00 82.50 97 SER A CA 1
ATOM 708 C C . SER A 1 97 ? 45.854 -1.231 -19.087 1.00 82.50 97 SER A C 1
ATOM 710 O O . SER A 1 97 ? 46.645 -2.151 -18.910 1.00 82.50 97 SER A O 1
ATOM 712 N N . THR A 1 98 ? 46.143 -0.202 -19.887 1.00 83.31 98 THR A N 1
ATOM 713 C CA . THR A 1 98 ? 47.413 -0.070 -20.616 1.00 83.31 98 THR A CA 1
ATOM 714 C C . THR A 1 98 ? 48.587 0.096 -19.655 1.00 83.31 98 THR A C 1
ATOM 716 O O . THR A 1 98 ? 49.642 -0.490 -19.877 1.00 83.31 98 THR A O 1
ATOM 719 N N . GLN A 1 99 ? 48.409 0.828 -18.551 1.00 79.62 99 GLN A N 1
ATOM 720 C CA . GLN A 1 99 ? 49.432 0.941 -17.510 1.00 79.62 99 GLN A CA 1
ATOM 721 C C . GLN A 1 99 ? 49.722 -0.407 -16.826 1.00 79.62 99 GLN A C 1
ATOM 723 O O . GLN A 1 99 ? 50.872 -0.678 -16.485 1.00 79.62 99 GLN A O 1
ATOM 728 N N . VAL A 1 100 ? 48.703 -1.252 -16.627 1.00 79.50 100 VAL A N 1
ATOM 729 C CA . VAL A 1 100 ? 48.849 -2.555 -15.952 1.00 79.50 100 VAL A CA 1
ATOM 730 C C . VAL A 1 100 ? 49.377 -3.645 -16.890 1.00 79.50 100 VAL A C 1
ATOM 732 O O . VAL A 1 100 ? 50.244 -4.420 -16.492 1.00 79.50 100 VAL A O 1
ATOM 735 N N . PHE A 1 101 ? 48.881 -3.716 -18.127 1.00 82.62 101 PHE A N 1
ATOM 736 C CA . PHE A 1 101 ? 49.156 -4.827 -19.050 1.00 82.62 101 PHE A CA 1
ATOM 737 C C . PHE A 1 101 ? 50.062 -4.454 -20.234 1.00 82.62 101 PHE A C 1
ATOM 739 O O . PHE A 1 101 ? 50.508 -5.335 -20.968 1.00 82.62 101 PHE A O 1
ATOM 746 N N . GLY A 1 102 ? 50.333 -3.163 -20.453 1.00 78.94 102 GLY A N 1
ATOM 747 C CA . GLY A 1 102 ? 51.169 -2.656 -21.549 1.00 78.94 102 GLY A CA 1
ATOM 748 C C . GLY A 1 102 ? 50.561 -2.789 -22.952 1.00 78.94 102 GLY A C 1
ATOM 749 O O . GLY A 1 102 ? 51.234 -2.461 -23.929 1.00 78.94 102 GLY A O 1
ATOM 750 N N . LYS A 1 103 ? 49.329 -3.302 -23.070 1.00 83.50 103 LYS A N 1
ATOM 751 C CA . LYS A 1 103 ? 48.605 -3.574 -24.325 1.00 83.50 103 LYS A CA 1
ATOM 752 C C . LYS A 1 103 ? 47.091 -3.427 -24.119 1.00 83.50 103 LYS A C 1
ATOM 754 O O . LYS A 1 103 ? 46.623 -3.442 -22.980 1.00 83.50 103 LYS A O 1
ATOM 759 N N . ASP A 1 104 ? 46.345 -3.316 -25.218 1.00 88.31 104 ASP A N 1
ATOM 760 C CA . ASP A 1 104 ? 44.877 -3.328 -25.199 1.00 88.31 104 ASP A CA 1
ATOM 761 C C . ASP A 1 104 ? 44.337 -4.704 -24.779 1.00 88.31 104 ASP A C 1
ATOM 763 O O . ASP A 1 104 ? 44.989 -5.731 -24.984 1.00 88.31 104 ASP A O 1
ATOM 767 N N . VAL A 1 105 ? 43.140 -4.717 -24.194 1.00 89.50 105 VAL A N 1
ATOM 768 C CA . VAL A 1 105 ? 42.521 -5.911 -23.608 1.00 89.50 105 VAL A CA 1
ATOM 769 C C . VAL A 1 105 ? 41.552 -6.543 -24.605 1.00 89.50 105 VAL A C 1
ATOM 771 O O . VAL A 1 105 ? 40.642 -5.875 -25.087 1.00 89.50 105 VAL A O 1
ATOM 774 N N . LEU A 1 106 ? 41.722 -7.828 -24.915 1.00 89.69 106 LEU A N 1
ATOM 775 C CA . LEU A 1 106 ? 40.844 -8.556 -25.835 1.00 89.69 106 LEU A CA 1
ATOM 776 C C . LEU A 1 106 ? 39.490 -8.845 -25.171 1.00 89.69 106 LEU A C 1
ATOM 778 O O . LEU A 1 106 ? 39.455 -9.338 -24.046 1.00 89.69 106 LEU A O 1
ATOM 782 N N . PHE A 1 107 ? 38.380 -8.625 -25.874 1.00 91.31 107 PHE A N 1
ATOM 783 C CA . PHE A 1 107 ? 37.049 -9.046 -25.428 1.00 91.31 107 PHE A CA 1
ATOM 784 C C . PHE A 1 107 ? 36.291 -9.800 -26.527 1.00 91.31 107 PHE A C 1
ATOM 786 O O . PHE A 1 107 ? 36.582 -9.662 -27.717 1.00 91.31 107 PHE A O 1
ATOM 793 N N . LYS A 1 108 ? 35.304 -10.603 -26.120 1.00 86.25 108 LYS A N 1
ATOM 794 C CA . LYS A 1 108 ? 34.365 -11.296 -27.015 1.00 86.25 108 LYS A CA 1
ATOM 795 C C . LYS A 1 108 ? 32.983 -10.664 -26.902 1.00 86.25 108 LYS A C 1
ATOM 797 O O . LYS A 1 108 ? 32.564 -10.326 -25.797 1.00 86.25 108 LYS A O 1
ATOM 802 N N . SER A 1 109 ? 32.258 -10.560 -28.012 1.00 79.12 109 SER A N 1
ATOM 803 C CA . SER A 1 109 ? 30.890 -10.025 -28.047 1.00 79.12 109 SER A CA 1
ATOM 804 C C . SER A 1 109 ? 29.932 -10.804 -27.148 1.00 79.12 109 SER A C 1
ATOM 806 O O . SER A 1 109 ? 29.044 -10.208 -26.559 1.00 79.12 109 SER A O 1
ATOM 808 N N . SER A 1 110 ? 30.172 -12.103 -26.946 1.00 80.31 110 SER A N 1
ATOM 809 C CA . SER A 1 110 ? 29.412 -12.950 -26.017 1.00 80.31 110 SER A CA 1
ATOM 810 C C . SER A 1 110 ? 29.499 -12.522 -24.545 1.00 80.31 110 SER A C 1
ATOM 812 O O . SER A 1 110 ? 28.748 -13.035 -23.724 1.00 80.31 110 SER A O 1
ATOM 814 N N . LEU A 1 111 ? 30.455 -11.658 -24.183 1.00 77.44 111 LEU A N 1
ATOM 815 C CA . LEU A 1 111 ? 30.589 -11.097 -22.832 1.00 77.44 111 LEU A CA 1
ATOM 816 C C . LEU A 1 111 ? 29.765 -9.820 -22.640 1.00 77.44 111 LEU A C 1
ATOM 818 O O . LEU A 1 111 ? 29.668 -9.333 -21.517 1.00 77.44 111 LEU A O 1
ATOM 822 N N . VAL A 1 112 ? 29.212 -9.280 -23.725 1.00 77.44 112 VAL A N 1
ATOM 823 C CA . VAL A 1 112 ? 28.306 -8.136 -23.726 1.00 77.44 112 VAL A CA 1
ATOM 824 C C . VAL A 1 112 ? 26.876 -8.677 -23.787 1.00 77.44 112 VAL A C 1
ATOM 826 O O . VAL A 1 112 ? 26.608 -9.650 -24.489 1.00 77.44 112 VAL A O 1
ATOM 829 N N . ALA A 1 113 ? 25.957 -8.088 -23.019 1.00 72.81 113 ALA A N 1
ATOM 830 C CA . ALA A 1 113 ? 24.578 -8.568 -22.951 1.00 72.81 113 ALA A CA 1
ATOM 831 C C . ALA A 1 113 ? 23.891 -8.556 -24.332 1.00 72.81 113 ALA A C 1
ATOM 833 O O . ALA A 1 113 ? 24.085 -7.638 -25.134 1.00 72.81 113 ALA A O 1
ATOM 834 N N . ASN A 1 114 ? 23.069 -9.577 -24.592 1.00 61.50 114 ASN A N 1
ATOM 835 C CA . ASN A 1 114 ? 22.341 -9.730 -25.852 1.00 61.50 114 ASN A CA 1
ATOM 836 C C . ASN A 1 114 ? 21.478 -8.489 -26.140 1.00 61.50 114 ASN A C 1
ATOM 838 O O . ASN A 1 114 ? 20.716 -8.051 -25.283 1.00 61.50 114 ASN A O 1
ATOM 842 N N . GLY A 1 115 ? 21.591 -7.941 -27.353 1.00 59.38 115 GLY A N 1
ATOM 843 C CA . GLY A 1 115 ? 20.844 -6.755 -27.792 1.00 59.38 115 GLY A CA 1
ATOM 844 C C . GLY A 1 115 ? 21.578 -5.418 -27.629 1.00 59.38 115 GLY A C 1
ATOM 845 O O . GLY A 1 115 ? 21.096 -4.414 -28.144 1.00 59.38 115 GLY A O 1
ATOM 846 N N . ILE A 1 116 ? 22.752 -5.386 -26.988 1.00 69.56 116 ILE A N 1
ATOM 847 C CA . ILE A 1 116 ? 23.599 -4.186 -26.932 1.00 69.56 116 ILE A CA 1
ATOM 848 C C . ILE A 1 116 ? 24.481 -4.124 -28.184 1.00 69.56 116 ILE A C 1
ATOM 850 O O . ILE A 1 116 ? 25.260 -5.040 -28.457 1.00 69.56 116 ILE A O 1
ATOM 854 N N . VAL A 1 117 ? 24.380 -3.027 -28.939 1.00 70.25 117 VAL A N 1
ATOM 855 C CA . VAL A 1 117 ? 25.259 -2.769 -30.087 1.00 70.25 117 VAL A CA 1
ATOM 856 C C . VAL A 1 117 ? 26.617 -2.299 -29.570 1.00 70.25 117 VAL A C 1
ATOM 858 O O . VAL A 1 117 ? 26.717 -1.320 -28.836 1.00 70.25 117 VAL A O 1
ATOM 861 N N . VAL A 1 118 ? 27.673 -3.021 -29.940 1.00 77.06 118 VAL A N 1
ATOM 862 C CA . VAL A 1 118 ? 29.054 -2.660 -29.611 1.00 77.06 118 VAL A CA 1
ATOM 863 C C . VAL A 1 118 ? 29.618 -1.829 -30.758 1.00 77.06 118 VAL A C 1
ATOM 865 O O . VAL A 1 118 ? 29.868 -2.358 -31.840 1.00 77.06 118 VAL A O 1
ATOM 868 N N . GLU A 1 119 ? 29.823 -0.536 -30.518 1.00 81.31 119 GLU A N 1
ATOM 869 C CA . GLU A 1 119 ? 30.423 0.392 -31.483 1.00 81.31 119 GLU A CA 1
ATOM 870 C C . GLU A 1 119 ? 31.828 0.817 -31.041 1.00 81.31 119 GLU A C 1
ATOM 872 O O . GLU A 1 119 ? 32.128 0.892 -29.845 1.00 81.31 119 GLU A O 1
ATOM 877 N N . GLU A 1 120 ? 32.706 1.108 -32.003 1.00 86.06 120 GLU A N 1
ATOM 878 C CA . GLU A 1 120 ? 34.015 1.700 -31.712 1.00 86.06 120 GLU A CA 1
ATOM 879 C C . GLU A 1 120 ? 33.832 3.074 -31.045 1.00 86.06 120 GLU A C 1
ATOM 881 O O . GLU A 1 120 ? 33.039 3.901 -31.487 1.00 86.06 120 GLU A O 1
ATOM 886 N N . GLY A 1 121 ? 34.556 3.313 -29.953 1.00 82.69 121 GLY A N 1
ATOM 887 C CA . GLY A 1 121 ? 34.437 4.507 -29.115 1.00 82.69 121 GLY A CA 1
ATOM 888 C C . GLY A 1 121 ? 33.421 4.399 -27.971 1.00 82.69 121 GLY A C 1
ATOM 889 O O . GLY A 1 121 ? 33.389 5.288 -27.116 1.00 82.69 121 GLY A O 1
ATOM 890 N N . ALA A 1 122 ? 32.629 3.322 -27.889 1.00 85.19 122 ALA A N 1
ATOM 891 C CA . ALA A 1 122 ? 31.684 3.130 -26.790 1.00 85.19 122 ALA A CA 1
ATOM 892 C C . ALA A 1 122 ? 32.412 3.032 -25.442 1.00 85.19 122 ALA A C 1
ATOM 894 O O . ALA A 1 122 ? 33.408 2.314 -25.315 1.00 85.19 122 ALA A O 1
ATOM 895 N N . LYS A 1 123 ? 31.919 3.739 -24.418 1.00 87.62 123 LYS A N 1
ATOM 896 C CA . LYS A 1 123 ? 32.487 3.673 -23.065 1.00 87.62 123 LYS A CA 1
ATOM 897 C C . LYS A 1 123 ? 32.105 2.355 -22.413 1.00 87.62 123 LYS A C 1
ATOM 899 O O . LYS A 1 123 ? 30.981 1.890 -22.549 1.00 87.62 123 LYS A O 1
ATOM 904 N N . VAL A 1 124 ? 33.041 1.744 -21.699 1.00 88.75 124 VAL A N 1
ATOM 905 C CA . VAL A 1 124 ? 32.848 0.433 -21.076 1.00 88.75 124 VAL A CA 1
ATOM 906 C C . VAL A 1 124 ? 33.448 0.385 -19.676 1.00 88.75 124 VAL A C 1
ATOM 908 O O . VAL A 1 124 ? 34.468 1.016 -19.395 1.00 88.75 124 VAL A O 1
ATOM 911 N N . GLN A 1 125 ? 32.849 -0.427 -18.811 1.00 89.31 125 GLN A N 1
ATOM 912 C CA . GLN A 1 125 ? 33.511 -0.992 -17.640 1.00 89.31 125 GLN A CA 1
ATOM 913 C C . GLN A 1 125 ? 33.801 -2.460 -17.899 1.00 89.31 125 GLN A C 1
ATOM 915 O O . GLN A 1 125 ? 32.962 -3.178 -18.428 1.00 89.31 125 GLN A O 1
ATOM 920 N N . PHE A 1 126 ? 34.982 -2.915 -17.512 1.00 89.88 126 PHE A N 1
ATOM 921 C CA . PHE A 1 126 ? 35.368 -4.311 -17.661 1.00 89.88 126 PHE A CA 1
ATOM 922 C C . PHE A 1 126 ? 36.351 -4.713 -16.571 1.00 89.88 126 PHE A C 1
ATOM 924 O O . PHE A 1 126 ? 37.084 -3.878 -16.039 1.00 89.88 126 PHE A O 1
ATOM 931 N N . LYS A 1 127 ? 36.399 -6.001 -16.246 1.00 89.44 127 LYS A N 1
ATOM 932 C CA . LYS A 1 127 ? 37.521 -6.594 -15.513 1.00 89.44 127 LYS A CA 1
ATOM 933 C C . LYS A 1 127 ? 38.517 -7.162 -16.507 1.00 89.44 127 LYS A C 1
ATOM 935 O O . LYS A 1 127 ? 38.132 -7.567 -17.599 1.00 89.44 127 LYS A O 1
ATOM 940 N N . ALA A 1 128 ? 39.794 -7.195 -16.153 1.00 86.88 128 ALA A N 1
ATOM 941 C CA . ALA A 1 128 ? 40.813 -7.769 -17.025 1.00 86.88 128 ALA A CA 1
ATOM 942 C C . ALA A 1 128 ? 41.857 -8.554 -16.236 1.00 86.88 128 ALA A C 1
ATOM 944 O O . ALA A 1 128 ? 42.271 -8.148 -15.148 1.00 86.88 128 ALA A O 1
ATOM 945 N N . ALA A 1 129 ? 42.302 -9.661 -16.824 1.00 84.62 129 ALA A N 1
ATOM 946 C CA . ALA A 1 129 ? 43.343 -10.528 -16.288 1.00 84.62 129 ALA A CA 1
ATOM 947 C C . ALA A 1 129 ? 44.278 -10.994 -17.413 1.00 84.62 129 ALA A C 1
ATOM 949 O O . ALA A 1 129 ? 43.924 -10.932 -18.589 1.00 84.62 129 ALA A O 1
ATOM 950 N N . MET A 1 130 ? 45.478 -11.466 -17.068 1.00 83.50 130 MET A N 1
ATOM 951 C CA . MET A 1 130 ? 46.409 -12.010 -18.061 1.00 83.50 130 MET A CA 1
ATOM 952 C C . MET A 1 130 ? 46.000 -13.441 -18.441 1.00 83.50 130 MET A C 1
ATOM 954 O O . MET A 1 130 ? 46.081 -14.340 -17.607 1.00 83.50 130 MET A O 1
ATOM 958 N N . GLY A 1 131 ? 45.567 -13.640 -19.687 1.00 77.44 131 GLY A N 1
ATOM 959 C CA . GLY A 1 131 ? 45.275 -14.948 -20.277 1.00 77.44 131 GLY A CA 1
ATOM 960 C C . GLY A 1 131 ? 46.444 -15.503 -21.099 1.00 77.44 131 GLY A C 1
ATOM 961 O O . GLY A 1 131 ? 47.494 -14.872 -21.239 1.00 77.44 131 GLY A O 1
ATOM 962 N N . GLU A 1 132 ? 46.261 -16.686 -21.692 1.00 74.56 132 GLU A N 1
ATOM 963 C CA . GLU A 1 132 ? 47.302 -17.379 -22.475 1.00 74.56 132 GLU A CA 1
ATOM 964 C C . GLU A 1 132 ? 47.729 -16.612 -23.741 1.00 74.56 132 GLU A C 1
ATOM 966 O O . GLU A 1 132 ? 48.856 -16.764 -24.212 1.00 74.56 132 GLU A O 1
ATOM 971 N N . LYS A 1 133 ? 46.839 -15.774 -24.294 1.00 77.25 133 LYS A N 1
ATOM 972 C CA . LYS A 1 133 ? 47.064 -14.999 -25.529 1.00 77.25 133 LYS A CA 1
ATOM 973 C C . LYS A 1 133 ? 47.237 -13.493 -25.297 1.00 77.25 133 LYS A C 1
ATOM 975 O O . LYS A 1 133 ? 47.316 -12.735 -26.263 1.00 77.25 133 LYS A O 1
ATOM 980 N N . GLY A 1 134 ? 47.339 -13.060 -24.042 1.00 82.31 134 GLY A N 1
ATOM 981 C CA . GLY A 1 134 ? 47.406 -11.650 -23.651 1.00 82.31 134 GLY A CA 1
ATOM 982 C C . GLY A 1 134 ? 46.319 -11.279 -22.639 1.00 82.31 134 GLY A C 1
ATOM 983 O O . GLY A 1 134 ? 45.631 -12.165 -22.134 1.00 82.31 134 GLY A O 1
ATOM 984 N N . PRO A 1 135 ? 46.170 -9.988 -22.297 1.00 87.31 135 PRO A N 1
ATOM 985 C CA . PRO A 1 135 ? 45.140 -9.552 -21.364 1.00 87.31 135 PRO A CA 1
ATOM 986 C C . PRO A 1 135 ? 43.742 -9.768 -21.960 1.00 87.31 135 PRO A C 1
ATOM 988 O O . PRO A 1 135 ? 43.434 -9.262 -23.040 1.00 87.31 135 PRO A O 1
ATOM 991 N N . GLU A 1 136 ? 42.901 -10.504 -21.239 1.00 88.56 136 GLU A N 1
ATOM 992 C CA . GLU A 1 136 ? 41.529 -10.830 -21.630 1.00 88.56 136 GLU A CA 1
ATOM 993 C C . GLU A 1 136 ? 40.536 -10.159 -20.679 1.00 88.56 136 GLU A C 1
ATOM 995 O O . GLU A 1 136 ? 40.712 -10.148 -19.455 1.00 88.56 136 GLU A O 1
ATOM 1000 N N . ALA A 1 137 ? 39.495 -9.570 -21.263 1.00 88.69 137 ALA A N 1
ATOM 1001 C CA . ALA A 1 137 ? 38.423 -8.924 -20.537 1.00 88.69 137 ALA A CA 1
ATOM 1002 C C . ALA A 1 137 ? 37.415 -9.963 -20.042 1.00 88.69 137 ALA A C 1
ATOM 1004 O O . ALA A 1 137 ? 37.097 -10.937 -20.722 1.00 88.69 137 ALA A O 1
ATOM 1005 N N . SER A 1 138 ? 36.858 -9.702 -18.871 1.00 87.44 138 SER A N 1
ATOM 1006 C CA . SER A 1 138 ? 35.718 -10.404 -18.293 1.00 87.44 138 SER A CA 1
ATOM 1007 C C . SER A 1 138 ? 34.718 -9.373 -17.777 1.00 87.44 138 SER A C 1
ATOM 1009 O O . SER A 1 138 ? 35.096 -8.241 -17.472 1.00 87.44 138 SER A O 1
ATOM 1011 N N . GLU A 1 139 ? 33.439 -9.750 -17.706 1.00 83.88 139 GLU A N 1
ATOM 1012 C CA . GLU A 1 139 ? 32.364 -8.873 -17.214 1.00 83.88 139 GLU A CA 1
ATOM 1013 C C . GLU A 1 139 ? 32.346 -7.498 -17.916 1.00 83.88 139 GLU A C 1
ATOM 1015 O O . GLU A 1 139 ? 32.455 -6.451 -17.275 1.00 83.88 139 GLU A O 1
ATOM 1020 N N . VAL A 1 140 ? 32.255 -7.500 -19.251 1.00 85.50 140 VAL A N 1
ATOM 1021 C CA . VAL A 1 140 ? 32.234 -6.269 -20.053 1.00 85.50 140 VAL A CA 1
ATOM 1022 C C . VAL A 1 140 ? 30.836 -5.654 -20.023 1.00 85.50 140 VAL A C 1
ATOM 1024 O O . VAL A 1 140 ? 29.856 -6.274 -20.425 1.00 85.50 140 VAL A O 1
ATOM 1027 N N . GLN A 1 141 ? 30.749 -4.408 -19.575 1.00 85.88 141 GLN A N 1
ATOM 1028 C CA . GLN A 1 141 ? 29.525 -3.621 -19.504 1.00 85.88 141 GLN A CA 1
ATOM 1029 C C . GLN A 1 141 ? 29.692 -2.353 -20.337 1.00 85.88 141 GLN A C 1
ATOM 1031 O O . GLN A 1 141 ? 30.551 -1.526 -20.037 1.00 85.88 141 GLN A O 1
ATOM 1036 N N . VAL A 1 142 ? 28.871 -2.188 -21.375 1.00 84.38 142 VAL A N 1
ATOM 1037 C CA . VAL A 1 142 ? 28.826 -0.954 -22.172 1.00 84.38 142 VAL A CA 1
ATOM 1038 C C . VAL A 1 142 ? 28.038 0.103 -21.402 1.00 84.38 142 VAL A C 1
ATOM 1040 O O . VAL A 1 142 ? 26.926 -0.149 -20.944 1.00 84.38 142 VAL A O 1
ATOM 1043 N N . MET A 1 143 ? 28.638 1.275 -21.228 1.00 81.00 143 MET A N 1
ATOM 1044 C CA . MET A 1 143 ? 28.003 2.457 -20.665 1.00 81.00 143 MET A CA 1
ATOM 1045 C C . MET A 1 143 ? 27.536 3.336 -21.813 1.00 81.00 143 MET A C 1
ATOM 1047 O O . MET A 1 143 ? 28.357 3.885 -22.548 1.00 81.00 143 MET A O 1
ATOM 1051 N N . ASP A 1 144 ? 26.225 3.464 -21.966 1.00 62.06 144 ASP A N 1
ATOM 1052 C CA . ASP A 1 144 ? 25.651 4.308 -23.005 1.00 62.06 144 ASP A CA 1
ATOM 1053 C C . ASP A 1 144 ? 26.086 5.768 -22.816 1.00 62.06 144 ASP A C 1
ATOM 1055 O O . ASP A 1 144 ? 25.951 6.351 -21.733 1.00 62.06 144 ASP A O 1
ATOM 1059 N N . ALA A 1 145 ? 26.618 6.366 -23.882 1.00 40.16 145 ALA A N 1
ATOM 1060 C CA . ALA A 1 145 ? 26.903 7.788 -23.920 1.00 40.16 145 ALA A CA 1
ATOM 1061 C C . ALA A 1 145 ? 25.571 8.533 -24.053 1.00 40.16 145 ALA A C 1
ATOM 1063 O O . ALA A 1 145 ? 25.056 8.738 -25.152 1.00 40.16 145 ALA A O 1
ATOM 1064 N N . GLY A 1 146 ? 25.013 8.978 -22.927 1.00 36.41 146 GLY A N 1
ATOM 1065 C CA . GLY A 1 146 ? 24.043 10.065 -22.957 1.00 36.41 146 GLY A CA 1
ATOM 1066 C C . GLY A 1 146 ? 24.625 11.207 -23.793 1.00 36.41 146 GLY A C 1
ATOM 1067 O O . GLY A 1 146 ? 25.746 11.649 -23.532 1.00 36.41 146 GLY A O 1
ATOM 1068 N N . LYS A 1 147 ? 23.893 11.646 -24.826 1.00 29.83 147 LYS A N 1
ATOM 1069 C CA . LYS A 1 147 ? 24.219 12.850 -25.605 1.00 29.83 147 LYS A CA 1
ATOM 1070 C C . LYS A 1 147 ? 24.684 13.947 -24.647 1.00 29.83 147 LYS A C 1
ATOM 1072 O O . LYS A 1 147 ? 23.943 14.318 -23.739 1.00 29.83 147 LYS A O 1
ATOM 1077 N N . ALA A 1 148 ? 25.904 14.434 -24.855 1.00 25.19 148 ALA A N 1
ATOM 1078 C CA . ALA A 1 148 ? 26.485 15.523 -24.091 1.00 25.19 148 ALA A CA 1
ATOM 1079 C C . ALA A 1 148 ? 25.534 16.733 -24.109 1.00 25.19 148 ALA A C 1
ATOM 1081 O O . ALA A 1 148 ? 25.321 17.346 -25.155 1.00 25.19 148 ALA A O 1
ATOM 1082 N N . MET A 1 149 ? 24.942 17.052 -22.956 1.00 27.41 149 MET A N 1
ATOM 1083 C CA . MET A 1 149 ? 24.442 18.397 -22.703 1.00 27.41 149 MET A CA 1
ATOM 1084 C C . MET A 1 149 ? 25.664 19.279 -22.479 1.00 27.41 149 MET A C 1
ATOM 1086 O O . MET A 1 149 ? 26.395 19.108 -21.505 1.00 27.41 149 MET A O 1
ATOM 1090 N N . ASP A 1 150 ? 25.886 20.186 -23.422 1.00 25.72 150 ASP A N 1
ATOM 1091 C CA . ASP A 1 150 ? 26.805 21.304 -23.285 1.00 25.72 150 ASP A CA 1
ATOM 1092 C C . ASP A 1 150 ? 26.296 22.179 -22.125 1.00 25.72 150 ASP A C 1
ATOM 1094 O O . ASP A 1 150 ? 25.200 22.742 -22.187 1.00 25.72 150 ASP A O 1
ATOM 1098 N N . LEU A 1 151 ? 27.041 22.212 -21.020 1.00 26.84 151 LEU A N 1
ATOM 1099 C CA . LEU A 1 151 ? 26.805 23.115 -19.895 1.00 26.84 151 LEU A CA 1
ATOM 1100 C C . LEU A 1 151 ? 27.643 24.376 -20.143 1.00 26.84 151 LEU A C 1
ATOM 1102 O O . LEU A 1 151 ? 28.872 24.277 -20.104 1.00 26.84 151 LEU A O 1
ATOM 1106 N N . PRO A 1 152 ? 27.048 25.562 -20.355 1.00 29.64 152 PRO A N 1
ATOM 1107 C CA . PRO A 1 152 ? 27.810 26.792 -20.260 1.00 29.64 152 PRO A CA 1
ATOM 1108 C C . PRO A 1 152 ? 28.126 27.091 -18.790 1.00 29.64 152 PRO A C 1
ATOM 1110 O O . PRO A 1 152 ? 27.278 26.957 -17.909 1.00 29.64 152 PRO A O 1
ATOM 1113 N N . ALA A 1 153 ? 29.381 27.472 -18.558 1.00 29.45 153 ALA A N 1
ATOM 1114 C CA . ALA A 1 153 ? 29.921 27.889 -17.273 1.00 29.45 153 ALA A CA 1
ATOM 1115 C C . ALA A 1 153 ? 29.281 29.194 -16.763 1.00 29.45 153 ALA A C 1
ATOM 1117 O O . ALA A 1 153 ? 28.932 30.073 -17.551 1.00 29.45 153 ALA A O 1
ATOM 1118 N N . ASP A 1 154 ? 29.184 29.307 -15.438 1.00 28.38 154 ASP A N 1
ATOM 1119 C CA . ASP A 1 154 ? 28.754 30.497 -14.701 1.00 28.38 154 ASP A CA 1
ATOM 1120 C C . ASP A 1 154 ? 29.610 31.743 -15.019 1.00 28.38 154 ASP A C 1
ATOM 1122 O O . ASP A 1 154 ? 30.839 31.679 -14.964 1.00 28.38 154 ASP A O 1
ATOM 1126 N N . ASP A 1 155 ? 28.961 32.898 -15.219 1.00 26.38 155 ASP A N 1
ATOM 1127 C CA . ASP A 1 155 ? 29.461 34.204 -14.761 1.00 26.38 155 ASP A CA 1
ATOM 1128 C C . ASP A 1 155 ? 28.291 35.157 -14.435 1.00 26.38 155 ASP A C 1
ATOM 1130 O O . ASP A 1 155 ? 27.189 35.077 -14.980 1.00 26.38 155 ASP A O 1
ATOM 1134 N N . ALA A 1 156 ? 28.553 36.024 -13.467 1.00 26.11 156 ALA A N 1
ATOM 1135 C CA . ALA A 1 156 ? 27.681 36.856 -12.674 1.00 26.11 156 ALA A CA 1
ATOM 1136 C C . ALA A 1 156 ? 27.112 38.108 -13.374 1.00 26.11 156 ALA A C 1
ATOM 1138 O O . ALA A 1 156 ? 27.721 38.722 -14.239 1.00 26.11 156 ALA A O 1
ATOM 1139 N N . SER A 1 157 ? 25.963 38.543 -12.841 1.00 25.83 157 SER A N 1
ATOM 1140 C CA . SER A 1 157 ? 25.457 39.923 -12.705 1.00 25.83 157 SER A CA 1
ATOM 1141 C C . SER A 1 157 ? 25.572 40.912 -13.884 1.00 25.83 157 SER A C 1
ATOM 1143 O O . SER A 1 157 ? 26.649 41.403 -14.200 1.00 25.83 157 SER A O 1
ATOM 1145 N N . THR A 1 158 ? 24.439 41.428 -14.371 1.00 27.77 158 THR A N 1
ATOM 1146 C CA . THR A 1 158 ? 23.928 42.783 -14.046 1.00 27.77 158 THR A CA 1
ATOM 1147 C C . THR A 1 158 ? 22.670 43.150 -14.854 1.00 27.77 158 THR A C 1
ATOM 1149 O O . THR A 1 158 ? 22.480 42.755 -15.995 1.00 27.77 158 THR A O 1
ATOM 1152 N N . ASP A 1 159 ? 21.815 43.890 -14.152 1.00 23.78 159 ASP A N 1
ATOM 1153 C CA . ASP A 1 159 ? 20.728 44.815 -14.501 1.00 23.78 159 ASP A CA 1
ATOM 1154 C C . ASP A 1 159 ? 20.493 45.283 -15.971 1.00 23.78 159 ASP A C 1
ATOM 1156 O O . ASP A 1 159 ? 21.425 45.568 -16.718 1.00 23.78 159 ASP A O 1
ATOM 1160 N N . ARG A 1 160 ? 19.199 45.570 -16.240 1.00 24.77 160 ARG A N 1
ATOM 1161 C CA . ARG A 1 160 ? 18.573 46.512 -17.213 1.00 24.77 160 ARG A CA 1
ATOM 1162 C C . ARG A 1 160 ? 17.892 46.022 -18.509 1.00 24.77 160 ARG A C 1
ATOM 1164 O O . ARG A 1 160 ? 18.512 45.740 -19.521 1.00 24.77 160 ARG A O 1
ATOM 1171 N N . THR A 1 161 ? 16.560 46.162 -18.462 1.00 22.69 161 THR A N 1
ATOM 1172 C CA . THR A 1 161 ? 15.637 46.853 -19.401 1.00 22.69 161 THR A CA 1
ATOM 1173 C C . THR A 1 161 ? 15.492 46.466 -20.887 1.00 22.69 161 THR A C 1
ATOM 1175 O O . THR A 1 161 ? 16.422 46.536 -21.677 1.00 22.69 161 THR A O 1
ATOM 1178 N N . SER A 1 162 ? 14.203 46.356 -21.253 1.00 24.34 162 SER A N 1
ATOM 1179 C CA . SER A 1 162 ? 13.512 46.799 -22.485 1.00 24.34 162 SER A CA 1
ATOM 1180 C C . SER A 1 162 ? 13.578 45.989 -23.794 1.00 24.34 162 SER A C 1
ATOM 1182 O O . SER A 1 162 ? 14.582 45.951 -24.486 1.00 24.34 162 SER A O 1
ATOM 1184 N N . SER A 1 163 ? 12.371 45.549 -24.181 1.00 22.59 163 SER A N 1
ATOM 1185 C CA . SER A 1 163 ? 11.691 45.732 -25.479 1.00 22.59 163 SER A CA 1
ATOM 1186 C C . SER A 1 163 ? 12.146 45.009 -26.758 1.00 22.59 163 SER A C 1
ATOM 1188 O O . SER A 1 163 ? 13.268 45.159 -27.218 1.00 22.59 163 SER A O 1
ATOM 1190 N N . ALA A 1 164 ? 11.107 44.478 -27.421 1.00 22.59 164 ALA A N 1
ATOM 1191 C CA . ALA A 1 164 ? 10.856 44.437 -28.866 1.00 22.59 164 ALA A CA 1
ATOM 1192 C C . ALA A 1 164 ? 11.360 43.237 -29.693 1.00 22.59 164 ALA A C 1
ATOM 1194 O O . ALA A 1 164 ? 12.549 42.982 -29.818 1.00 22.59 164 ALA A O 1
ATOM 1195 N N . GLY A 1 165 ? 10.402 42.632 -30.412 1.00 21.77 165 GLY A N 1
ATOM 1196 C CA . GLY A 1 165 ? 10.588 42.315 -31.831 1.00 21.77 165 GLY A CA 1
ATOM 1197 C C . GLY A 1 165 ? 10.668 40.839 -32.210 1.00 21.77 165 GLY A C 1
ATOM 1198 O O . GLY A 1 165 ? 11.747 40.335 -32.486 1.00 21.77 165 GLY A O 1
ATOM 1199 N N . TYR A 1 166 ? 9.515 40.184 -32.371 1.00 23.11 166 TYR A N 1
ATOM 1200 C CA . TYR A 1 166 ? 9.387 39.082 -33.332 1.00 23.11 166 TYR A CA 1
ATOM 1201 C C . TYR A 1 166 ? 9.018 39.655 -34.707 1.00 23.11 166 TYR A C 1
ATOM 1203 O O . TYR A 1 166 ? 8.028 40.387 -34.794 1.00 23.11 166 TYR A O 1
ATOM 1211 N N . PRO A 1 167 ? 9.708 39.273 -35.793 1.00 25.94 167 PRO A N 1
ATOM 1212 C CA . PRO A 1 167 ? 9.131 39.297 -37.124 1.00 25.94 167 PRO A CA 1
ATOM 1213 C C . PRO A 1 167 ? 8.701 37.883 -37.544 1.00 25.94 167 PRO A C 1
ATOM 1215 O O . PRO A 1 167 ? 9.488 36.940 -37.571 1.00 25.94 167 PRO A O 1
ATOM 1218 N N . ALA A 1 168 ? 7.426 37.760 -37.903 1.00 23.38 168 ALA A N 1
ATOM 1219 C CA . ALA A 1 168 ? 6.903 36.704 -38.764 1.00 23.38 168 ALA A CA 1
ATOM 1220 C C . ALA A 1 168 ? 7.203 37.028 -40.241 1.00 23.38 168 ALA A C 1
ATOM 1222 O O . ALA A 1 168 ? 7.256 38.212 -40.552 1.00 23.38 168 ALA A O 1
ATOM 1223 N N . MET A 1 169 ? 7.322 36.013 -41.119 1.00 23.20 169 MET A N 1
ATOM 1224 C CA . MET A 1 169 ? 6.787 35.886 -42.510 1.00 23.20 169 MET A CA 1
ATOM 1225 C C . MET A 1 169 ? 7.247 34.517 -43.094 1.00 23.20 169 MET A C 1
ATOM 1227 O O . MET A 1 169 ? 8.434 34.228 -43.038 1.00 23.20 169 MET A O 1
ATOM 1231 N N . LYS A 1 170 ? 6.341 33.559 -43.399 1.00 24.02 170 LYS A N 1
ATOM 1232 C CA . LYS A 1 170 ? 5.699 33.224 -44.714 1.00 24.02 170 LYS A CA 1
ATOM 1233 C C . LYS A 1 170 ? 6.653 32.604 -45.761 1.00 24.02 170 LYS A C 1
ATOM 1235 O O . LYS A 1 170 ? 7.785 33.040 -45.847 1.00 24.02 170 LYS A O 1
ATOM 1240 N N . GLU A 1 171 ? 6.311 31.690 -46.678 1.00 24.47 171 GLU A N 1
ATOM 1241 C CA . GLU A 1 171 ? 5.176 30.803 -47.024 1.00 24.47 171 GLU A CA 1
ATOM 1242 C C . GLU A 1 171 ? 5.629 29.942 -48.239 1.00 24.47 171 GLU A C 1
ATOM 1244 O O . GLU A 1 171 ? 6.444 30.403 -49.037 1.00 24.47 171 GLU A O 1
ATOM 1249 N N . GLY A 1 172 ? 4.994 28.777 -48.455 1.00 23.81 172 GLY A N 1
ATOM 1250 C CA . GLY A 1 172 ? 4.825 28.123 -49.773 1.00 23.81 172 GLY A CA 1
ATOM 1251 C C . GLY A 1 172 ? 5.658 26.851 -50.014 1.00 23.81 172 GLY A C 1
ATOM 1252 O O . GLY A 1 172 ? 6.839 26.830 -49.710 1.00 23.81 172 GLY A O 1
ATOM 1253 N N . LYS A 1 173 ? 5.162 25.744 -50.590 1.00 24.72 173 LYS A N 1
ATOM 1254 C CA . LYS A 1 173 ? 3.886 25.386 -51.246 1.00 24.72 173 LYS A CA 1
ATOM 1255 C C . LYS A 1 173 ? 3.742 23.848 -51.257 1.00 24.72 173 LYS A C 1
ATOM 1257 O O . LYS A 1 173 ? 4.731 23.142 -51.421 1.00 24.72 173 LYS A O 1
ATOM 1262 N N . THR A 1 174 ? 2.505 23.360 -51.161 1.00 24.86 174 THR A N 1
ATOM 1263 C CA . THR A 1 174 ? 2.044 21.994 -51.500 1.00 24.86 174 THR A CA 1
ATOM 1264 C C . THR A 1 174 ? 1.759 21.844 -53.009 1.00 24.86 174 THR A C 1
ATOM 1266 O O . THR A 1 174 ? 1.796 22.840 -53.740 1.00 24.86 174 THR A O 1
ATOM 1269 N N . PRO A 1 175 ? 1.498 20.614 -53.502 1.00 32.72 175 PRO A N 1
ATOM 1270 C CA . PRO A 1 175 ? 0.103 20.184 -53.766 1.00 32.72 175 PRO A CA 1
ATOM 1271 C C . PRO A 1 175 ? -0.187 18.726 -53.307 1.00 32.72 175 PRO A C 1
ATOM 1273 O O . PRO A 1 175 ? 0.686 17.873 -53.395 1.00 32.72 175 PRO A O 1
ATOM 1276 N N . ALA A 1 176 ? -1.306 18.445 -52.612 1.00 28.92 176 ALA A N 1
ATOM 1277 C CA . ALA A 1 176 ? -2.638 17.997 -53.107 1.00 28.92 176 ALA A CA 1
ATOM 1278 C C . ALA A 1 176 ? -2.623 16.577 -53.737 1.00 28.92 176 ALA A C 1
ATOM 1280 O O . ALA A 1 176 ? -1.835 16.332 -54.639 1.00 28.92 176 ALA A O 1
ATOM 1281 N N . LYS A 1 177 ? -3.426 15.578 -53.322 1.00 27.83 177 LYS A N 1
ATOM 1282 C CA . LYS A 1 177 ? -4.908 15.470 -53.274 1.00 27.83 177 LYS A CA 1
ATOM 1283 C C . LYS A 1 177 ? -5.328 14.291 -52.357 1.00 27.83 177 LYS A C 1
ATOM 1285 O O . LYS A 1 177 ? -4.681 13.255 -52.410 1.00 27.83 177 LYS A O 1
ATOM 1290 N N . GLN A 1 178 ? -6.238 14.496 -51.395 1.00 28.22 178 GLN A N 1
ATOM 1291 C CA . GLN A 1 178 ? -7.709 14.254 -51.398 1.00 28.22 178 GLN A CA 1
ATOM 1292 C C . GLN A 1 178 ? -8.132 12.776 -51.208 1.00 28.22 178 GLN A C 1
ATOM 1294 O O . GLN A 1 178 ? -7.765 11.945 -52.025 1.00 28.22 178 GLN A O 1
ATOM 1299 N N . GLU A 1 179 ? -8.733 12.388 -50.065 1.00 29.86 179 GLU A N 1
ATOM 1300 C CA . GLU A 1 179 ? -10.173 12.496 -49.659 1.00 29.86 179 GLU A CA 1
ATOM 1301 C C . GLU A 1 179 ? -10.990 11.291 -50.212 1.00 29.86 179 GLU A C 1
ATOM 1303 O O . GLU A 1 179 ? -10.729 10.871 -51.328 1.00 29.86 179 GLU A O 1
ATOM 1308 N N . SER A 1 180 ? -11.951 10.623 -49.552 1.00 32.78 180 SER A N 1
ATOM 1309 C CA . SER A 1 180 ? -12.844 10.988 -48.443 1.00 32.78 180 SER A CA 1
ATOM 1310 C C . SER A 1 180 ? -13.589 9.748 -47.882 1.00 32.78 180 SER A C 1
ATOM 1312 O O . SER A 1 180 ? -13.919 8.836 -48.630 1.00 32.78 180 SER A O 1
ATOM 1314 N N . ALA A 1 181 ? -13.954 9.825 -46.590 1.00 32.16 181 ALA A N 1
ATOM 1315 C CA . ALA A 1 181 ? -15.278 9.539 -45.983 1.00 32.16 181 ALA A CA 1
ATOM 1316 C C . ALA A 1 181 ? -15.909 8.116 -46.071 1.00 32.16 181 ALA A C 1
ATOM 1318 O O . ALA A 1 181 ? -16.293 7.647 -47.130 1.00 32.16 181 ALA A O 1
ATOM 1319 N N . ARG A 1 182 ? -16.043 7.386 -44.945 1.00 33.22 182 ARG A N 1
ATOM 1320 C CA . ARG A 1 182 ? -17.127 7.439 -43.915 1.00 33.22 182 ARG A CA 1
ATOM 1321 C C . ARG A 1 182 ? -18.495 6.883 -44.377 1.00 33.22 182 ARG A C 1
ATOM 1323 O O . ARG A 1 182 ? -19.191 7.583 -45.099 1.00 33.22 182 ARG A O 1
ATOM 1330 N N . LYS A 1 183 ? -18.952 5.758 -43.793 1.00 32.81 183 LYS A N 1
ATOM 1331 C CA . LYS A 1 183 ? -20.034 5.646 -42.765 1.00 32.81 183 LYS A CA 1
ATOM 1332 C C . LYS A 1 183 ? -20.739 4.266 -42.737 1.00 32.81 183 LYS A C 1
ATOM 1334 O O . LYS A 1 183 ? -21.285 3.836 -43.738 1.00 32.81 183 LYS A O 1
ATOM 1339 N N . ALA A 1 184 ? -20.846 3.749 -41.506 1.00 31.16 184 ALA A N 1
ATOM 1340 C CA . ALA A 1 184 ? -22.058 3.288 -40.802 1.00 31.16 184 ALA A CA 1
ATOM 1341 C C . ALA A 1 184 ? -22.705 1.897 -41.033 1.00 31.16 184 ALA A C 1
ATOM 1343 O O . ALA A 1 184 ? -23.021 1.499 -42.145 1.00 31.16 184 ALA A O 1
ATOM 1344 N N . ASN A 1 185 ? -23.067 1.338 -39.863 1.00 29.28 185 ASN A N 1
ATOM 1345 C CA . ASN A 1 185 ? -24.155 0.416 -39.488 1.00 29.28 185 ASN A CA 1
ATOM 1346 C C . ASN A 1 185 ? -24.007 -1.077 -39.840 1.00 29.28 185 ASN A C 1
ATOM 1348 O O . ASN A 1 185 ? -23.846 -1.425 -40.998 1.00 29.28 185 ASN A O 1
ATOM 1352 N N . GLN A 1 186 ? -23.904 -2.008 -38.878 1.00 27.23 186 GLN A N 1
ATOM 1353 C CA . GLN A 1 186 ? -24.775 -2.403 -37.740 1.00 27.23 186 GLN A CA 1
ATOM 1354 C C . GLN A 1 186 ? -25.775 -3.515 -38.127 1.00 27.23 186 GLN A C 1
ATOM 1356 O O . GLN A 1 186 ? -26.469 -3.397 -39.129 1.00 27.23 186 GLN A O 1
ATOM 1361 N N . ALA A 1 187 ? -25.863 -4.517 -37.232 1.00 30.53 187 ALA A N 1
ATOM 1362 C CA . ALA A 1 187 ? -26.867 -5.588 -37.088 1.00 30.53 187 ALA A CA 1
ATOM 1363 C C . ALA A 1 187 ? -26.773 -6.755 -38.097 1.00 30.53 187 ALA A C 1
ATOM 1365 O O . ALA A 1 187 ? -26.959 -6.587 -39.290 1.00 30.53 187 ALA A O 1
ATOM 1366 N N . GLU A 1 188 ? -26.305 -7.941 -37.698 1.00 30.94 188 GLU A N 1
ATOM 1367 C CA . GLU A 1 188 ? -26.911 -8.979 -36.834 1.00 30.94 188 GLU A CA 1
ATOM 1368 C C . GLU A 1 188 ? -27.611 -10.098 -37.634 1.00 30.94 188 GLU A C 1
ATOM 1370 O O . GLU A 1 188 ? -28.460 -9.858 -38.481 1.00 30.94 188 GLU A O 1
ATOM 1375 N N . LYS A 1 189 ? -27.329 -11.326 -37.174 1.00 32.22 189 LYS A N 1
ATOM 1376 C CA . LYS A 1 189 ? -28.190 -12.522 -37.143 1.00 32.22 189 LYS A CA 1
ATOM 1377 C C . LYS A 1 189 ? -28.332 -13.419 -38.389 1.00 32.22 189 LYS A C 1
ATOM 1379 O O . LYS A 1 189 ? -29.203 -13.250 -39.227 1.00 32.22 189 LYS A O 1
ATOM 1384 N N . ARG A 1 190 ? -27.660 -14.567 -38.212 1.00 31.75 190 ARG A N 1
ATOM 1385 C CA . ARG A 1 190 ? -28.224 -15.919 -37.978 1.00 31.75 190 ARG A CA 1
ATOM 1386 C C . ARG A 1 190 ? -28.384 -16.872 -39.165 1.00 31.75 190 ARG A C 1
ATOM 1388 O O . ARG A 1 190 ? -29.065 -16.587 -40.135 1.00 31.75 190 ARG A O 1
ATOM 1395 N N . ALA A 1 191 ? -27.940 -18.092 -38.832 1.00 31.28 191 ALA A N 1
ATOM 1396 C CA . ALA A 1 191 ? -28.311 -19.411 -39.340 1.00 31.28 191 ALA A CA 1
ATOM 1397 C C . ALA A 1 191 ? -27.794 -19.730 -40.752 1.00 31.28 191 ALA A C 1
ATOM 1399 O O . ALA A 1 191 ? -27.987 -18.968 -41.679 1.00 31.28 191 ALA A O 1
ATOM 1400 N N . GLY A 1 192 ? -27.126 -20.849 -41.006 1.00 27.69 192 GLY A N 1
ATOM 1401 C CA . GLY A 1 192 ? -26.969 -22.073 -40.234 1.00 27.69 192 GLY A CA 1
ATOM 1402 C C . GLY A 1 192 ? -27.148 -23.255 -41.182 1.00 27.69 192 GLY A C 1
ATOM 1403 O O . GLY A 1 192 ? -28.039 -23.201 -42.023 1.00 27.69 192 GLY A O 1
ATOM 1404 N N . LYS A 1 193 ? -26.385 -24.334 -40.931 1.00 32.69 193 LYS A N 1
ATOM 1405 C CA . LYS A 1 193 ? -26.642 -25.715 -41.400 1.00 32.69 193 LYS A CA 1
ATOM 1406 C C . LYS A 1 193 ? -26.330 -25.954 -42.894 1.00 32.69 193 LYS A C 1
ATOM 1408 O O . LYS A 1 193 ? -26.606 -25.100 -43.715 1.00 32.69 193 LYS A O 1
ATOM 1413 N N . ALA A 1 194 ? -25.838 -27.094 -43.368 1.00 30.22 194 ALA A N 1
ATOM 1414 C CA . ALA A 1 194 ? -25.062 -28.234 -42.872 1.00 30.22 194 ALA A CA 1
ATOM 1415 C C . ALA A 1 194 ? -24.652 -29.051 -44.122 1.00 30.22 194 ALA A C 1
ATOM 1417 O O . ALA A 1 194 ? -25.310 -28.923 -45.147 1.00 30.22 194 ALA A O 1
ATOM 1418 N N . MET A 1 195 ? -23.621 -29.890 -43.964 1.00 32.25 195 MET A N 1
ATOM 1419 C CA . MET A 1 195 ? -23.397 -31.215 -44.583 1.00 32.25 195 MET A CA 1
ATOM 1420 C C . MET A 1 195 ? -23.637 -31.417 -46.094 1.00 32.25 195 MET A C 1
ATOM 1422 O O . MET A 1 195 ? -24.771 -31.375 -46.546 1.00 32.25 195 MET A O 1
ATOM 1426 N N . ASP A 1 196 ? -22.586 -31.833 -46.814 1.00 30.05 196 ASP A N 1
ATOM 1427 C CA . ASP A 1 196 ? -22.523 -33.204 -47.359 1.00 30.05 196 ASP A CA 1
ATOM 1428 C C . ASP A 1 196 ? -21.094 -33.591 -47.815 1.00 30.05 196 ASP A C 1
ATOM 1430 O O . ASP A 1 196 ? -20.393 -32.816 -48.463 1.00 30.05 196 ASP A O 1
ATOM 1434 N N . LEU A 1 197 ? -20.674 -34.796 -47.416 1.00 31.66 197 LEU A N 1
ATOM 1435 C CA . LEU A 1 197 ? -19.647 -35.669 -48.032 1.00 31.66 197 LEU A CA 1
ATOM 1436 C C . LEU A 1 197 ? -20.355 -36.498 -49.143 1.00 31.66 197 LEU A C 1
ATOM 1438 O O . LEU A 1 197 ? -21.585 -36.528 -49.080 1.00 31.66 197 LEU A O 1
ATOM 1442 N N . PRO A 1 198 ? -19.713 -37.206 -50.115 1.00 47.47 198 PRO A N 1
ATOM 1443 C CA . PRO A 1 198 ? -18.502 -38.057 -50.012 1.00 47.47 198 PRO A CA 1
ATOM 1444 C C . PRO A 1 198 ? -17.519 -37.926 -51.214 1.00 47.47 198 PRO A C 1
ATOM 1446 O O . PRO A 1 198 ? -17.815 -37.254 -52.194 1.00 47.47 198 PRO A O 1
ATOM 1449 N N . ALA A 1 199 ? -16.227 -38.250 -51.070 1.00 33.94 199 ALA A N 1
ATOM 1450 C CA . ALA A 1 199 ? -15.529 -39.536 -51.300 1.00 33.94 199 ALA A CA 1
ATOM 1451 C C . ALA A 1 199 ? -15.702 -40.167 -52.701 1.00 33.94 199 ALA A C 1
ATOM 1453 O O . ALA A 1 199 ? -16.829 -40.409 -53.114 1.00 33.94 199 ALA A O 1
ATOM 1454 N N . ASP A 1 200 ? -14.559 -40.381 -53.376 1.00 32.84 200 ASP A N 1
ATOM 1455 C CA . ASP A 1 200 ? -14.141 -41.502 -54.258 1.00 32.84 200 ASP A CA 1
ATOM 1456 C C . ASP A 1 200 ? -13.058 -40.955 -55.223 1.00 32.84 200 ASP A C 1
ATOM 1458 O O . ASP A 1 200 ? -13.285 -39.965 -55.914 1.00 32.84 200 ASP A O 1
ATOM 1462 N N . ASP A 1 201 ? -11.775 -41.293 -55.056 1.00 31.44 201 ASP A N 1
ATOM 1463 C CA . ASP A 1 201 ? -11.058 -42.521 -55.467 1.00 31.44 201 ASP A CA 1
ATOM 1464 C C . ASP A 1 201 ? -10.509 -42.435 -56.909 1.00 31.44 201 ASP A C 1
ATOM 1466 O O . ASP A 1 201 ? -11.087 -41.781 -57.773 1.00 31.44 201 ASP A O 1
ATOM 1470 N N . ASP A 1 202 ? -9.391 -43.136 -57.120 1.00 30.70 202 ASP A N 1
ATOM 1471 C CA . ASP A 1 202 ? -8.717 -43.481 -58.380 1.00 30.70 202 ASP A CA 1
ATOM 1472 C C . ASP A 1 202 ? -7.633 -42.503 -58.903 1.00 30.70 202 ASP A C 1
ATOM 1474 O O . ASP A 1 202 ? -7.823 -41.293 -58.967 1.00 30.70 202 ASP A O 1
ATOM 1478 N N . SER A 1 203 ? -6.482 -42.921 -59.437 1.00 33.56 203 SER A N 1
ATOM 1479 C CA . SER A 1 203 ? -5.456 -43.908 -59.076 1.00 33.56 203 SER A CA 1
ATOM 1480 C C . SER A 1 203 ? -4.267 -43.694 -60.039 1.00 33.56 203 SER A C 1
ATOM 1482 O O . SER A 1 203 ? -4.420 -43.188 -61.147 1.00 33.56 203 SER A O 1
ATOM 1484 N N . THR A 1 204 ? -3.086 -44.158 -59.623 1.00 32.03 204 THR A N 1
ATOM 1485 C CA . THR A 1 204 ? -1.972 -44.696 -60.444 1.00 32.03 204 THR A CA 1
ATOM 1486 C C . THR A 1 204 ? -1.084 -43.806 -61.344 1.00 32.03 204 THR A C 1
ATOM 1488 O O . THR A 1 204 ? -1.491 -43.243 -62.351 1.00 32.03 204 THR A O 1
ATOM 1491 N N . ASP A 1 205 ? 0.204 -43.839 -60.964 1.00 34.47 205 ASP A N 1
ATOM 1492 C CA . ASP A 1 205 ? 1.407 -44.223 -61.731 1.00 34.47 205 ASP A CA 1
ATOM 1493 C C . ASP A 1 205 ? 1.857 -43.486 -63.007 1.00 34.47 205 ASP A C 1
ATOM 1495 O O . ASP A 1 205 ? 1.146 -43.406 -64.000 1.00 34.47 205 ASP A O 1
ATOM 1499 N N . LEU A 1 206 ? 3.149 -43.094 -62.998 1.00 36.06 206 LEU A N 1
ATOM 1500 C CA . LEU A 1 206 ? 4.251 -43.469 -63.924 1.00 36.06 206 LEU A CA 1
ATOM 1501 C C . LEU A 1 206 ? 5.523 -42.657 -63.521 1.00 36.06 206 LEU A C 1
ATOM 1503 O O . LEU A 1 206 ? 5.458 -41.438 -63.412 1.00 36.06 206 LEU A O 1
ATOM 1507 N N . LYS A 1 207 ? 6.616 -43.284 -63.028 1.00 32.62 207 LYS A N 1
ATOM 1508 C CA . LYS A 1 207 ? 7.888 -43.639 -63.740 1.00 32.62 207 LYS A CA 1
ATOM 1509 C C . LYS A 1 207 ? 8.509 -42.461 -64.525 1.00 32.62 207 LYS A C 1
ATOM 1511 O O . LYS A 1 207 ? 7.793 -41.814 -65.262 1.00 32.62 207 LYS A O 1
ATOM 1516 N N . GLU A 1 208 ? 9.788 -42.070 -64.503 1.00 32.72 208 GLU A N 1
ATOM 1517 C CA . GLU A 1 208 ? 11.159 -42.613 -64.339 1.00 32.72 208 GLU A CA 1
ATOM 1518 C C . GLU A 1 208 ? 12.071 -41.350 -64.155 1.00 32.72 208 GLU A C 1
ATOM 1520 O O . GLU A 1 208 ? 11.649 -40.255 -64.500 1.00 32.72 208 GLU A O 1
ATOM 1525 N N . GLY A 1 209 ? 13.285 -41.288 -63.595 1.00 28.27 209 GLY A N 1
ATOM 1526 C CA . GLY A 1 209 ? 14.465 -42.134 -63.727 1.00 28.27 209 GLY A CA 1
ATOM 1527 C C . GLY A 1 209 ? 15.660 -41.332 -64.305 1.00 28.27 209 GLY A C 1
ATOM 1528 O O . GLY A 1 209 ? 15.644 -40.966 -65.471 1.00 28.27 209 GLY A O 1
ATOM 1529 N N . LYS A 1 210 ? 16.727 -41.195 -63.495 1.00 32.62 210 LYS A N 1
ATOM 1530 C CA . LYS A 1 210 ? 18.171 -41.040 -63.830 1.00 32.62 210 LYS A CA 1
ATOM 1531 C C . LYS A 1 210 ? 18.862 -39.664 -63.989 1.00 32.62 210 LYS A C 1
ATOM 1533 O O . LYS A 1 210 ? 18.620 -38.869 -64.886 1.00 32.62 210 LYS A O 1
ATOM 1538 N N . THR A 1 211 ? 19.887 -39.553 -63.139 1.00 31.81 211 THR A N 1
ATOM 1539 C CA . THR A 1 211 ? 21.173 -38.832 -63.200 1.00 31.81 211 THR A CA 1
ATOM 1540 C C . THR A 1 211 ? 22.036 -39.148 -64.436 1.00 31.81 211 THR A C 1
ATOM 1542 O O . THR A 1 211 ? 21.818 -40.152 -65.117 1.00 31.81 211 THR A O 1
ATOM 1545 N N . PRO A 1 212 ? 23.123 -38.376 -64.649 1.00 42.19 212 PRO A N 1
ATOM 1546 C CA . PRO A 1 212 ? 24.444 -39.017 -64.700 1.00 42.19 212 PRO A CA 1
ATOM 1547 C C . PRO A 1 212 ? 25.567 -38.243 -63.976 1.00 42.19 212 PRO A C 1
ATOM 1549 O O . PRO A 1 212 ? 25.417 -37.106 -63.541 1.00 42.19 212 PRO A O 1
ATOM 1552 N N . ALA A 1 213 ? 26.705 -38.927 -63.833 1.00 35.75 213 ALA A N 1
ATOM 1553 C CA . ALA A 1 213 ? 27.830 -38.624 -62.956 1.00 35.75 213 ALA A CA 1
ATOM 1554 C C . ALA A 1 213 ? 29.150 -38.285 -63.692 1.00 35.75 213 ALA A C 1
ATOM 1556 O O . ALA A 1 213 ? 29.359 -38.715 -64.821 1.00 35.75 213 ALA A O 1
ATOM 1557 N N . LYS A 1 214 ? 30.077 -37.689 -62.915 1.00 33.66 214 LYS A N 1
ATOM 1558 C CA . LYS A 1 214 ? 31.551 -37.900 -62.835 1.00 33.66 214 LYS A CA 1
ATOM 1559 C C . LYS A 1 214 ? 32.509 -37.492 -63.973 1.00 33.66 214 LYS A C 1
ATOM 1561 O O . LYS A 1 214 ? 32.388 -37.948 -65.102 1.00 33.66 214 LYS A O 1
ATOM 1566 N N . ARG A 1 215 ? 33.618 -36.854 -63.540 1.00 29.91 215 ARG A N 1
ATOM 1567 C CA . ARG A 1 215 ? 35.073 -37.121 -63.785 1.00 29.91 215 ARG A CA 1
ATOM 1568 C C . ARG A 1 215 ? 35.892 -36.019 -63.060 1.00 29.91 215 ARG A C 1
ATOM 1570 O O . ARG A 1 215 ? 35.364 -34.927 -62.939 1.00 29.91 215 ARG A O 1
ATOM 1577 N N . GLN A 1 216 ? 37.153 -36.118 -62.616 1.00 31.48 216 GLN A N 1
ATOM 1578 C CA . GLN A 1 216 ? 38.096 -37.149 -62.131 1.00 31.48 216 GLN A CA 1
ATOM 1579 C C . GLN A 1 216 ? 39.434 -36.404 -61.827 1.00 31.48 216 GLN A C 1
ATOM 1581 O O . GLN A 1 216 ? 39.853 -35.672 -62.711 1.00 31.48 216 GLN A O 1
ATOM 1586 N N . GLY A 1 217 ? 40.047 -36.627 -60.643 1.00 27.53 217 GLY A N 1
ATOM 1587 C CA . GLY A 1 217 ? 41.475 -36.536 -60.184 1.00 27.53 217 GLY A CA 1
ATOM 1588 C C . GLY A 1 217 ? 42.530 -35.556 -60.770 1.00 27.53 217 GLY A C 1
ATOM 1589 O O . GLY A 1 217 ? 42.221 -34.815 -61.695 1.00 27.53 217 GLY A O 1
ATOM 1590 N N . PRO A 1 218 ? 43.811 -35.577 -60.297 1.00 50.97 218 PRO A N 1
ATOM 1591 C CA . PRO A 1 218 ? 44.461 -36.583 -59.430 1.00 50.97 218 PRO A CA 1
ATOM 1592 C C . PRO A 1 218 ? 45.383 -36.062 -58.277 1.00 50.97 218 PRO A C 1
ATOM 1594 O O . PRO A 1 218 ? 45.566 -34.865 -58.075 1.00 50.97 218 PRO A O 1
ATOM 1597 N N . ASP A 1 219 ? 45.951 -37.041 -57.553 1.00 34.81 219 ASP 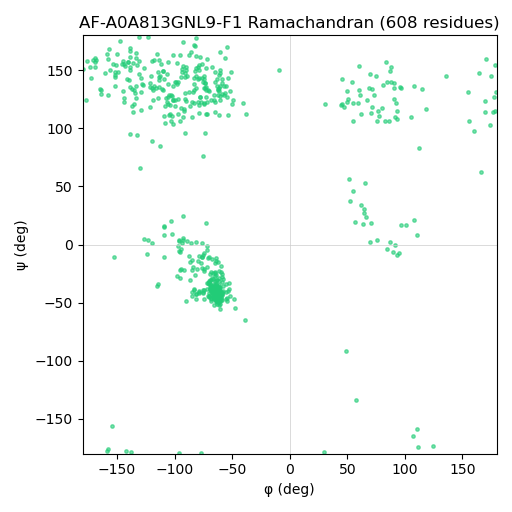A N 1
ATOM 1598 C CA . ASP A 1 219 ? 46.803 -37.066 -56.343 1.00 34.81 219 ASP A CA 1
ATOM 1599 C C . ASP A 1 219 ? 48.180 -36.360 -56.364 1.00 34.81 219 ASP A C 1
ATOM 1601 O O . ASP A 1 219 ? 48.778 -36.166 -57.425 1.00 34.81 219 ASP A O 1
ATOM 1605 N N . LYS A 1 220 ? 48.764 -36.172 -55.157 1.00 32.25 220 LYS A N 1
ATOM 1606 C CA . LYS A 1 220 ? 50.117 -36.675 -54.800 1.00 32.25 220 LYS A CA 1
ATOM 1607 C C . LYS A 1 220 ? 50.414 -36.689 -53.284 1.00 32.25 220 LYS A C 1
ATOM 1609 O O . LYS A 1 220 ? 50.229 -35.705 -52.577 1.00 32.25 220 LYS A O 1
ATOM 1614 N N . GLU A 1 221 ? 50.955 -37.823 -52.844 1.00 31.78 221 GLU A N 1
ATOM 1615 C CA . GLU A 1 221 ? 51.535 -38.181 -51.539 1.00 31.78 221 GLU A CA 1
ATOM 1616 C C . GLU A 1 221 ? 53.054 -37.875 -51.493 1.00 31.78 221 GLU A C 1
ATOM 1618 O O . GLU A 1 221 ? 53.688 -37.935 -52.549 1.00 31.78 221 GLU A O 1
ATOM 1623 N N . SER A 1 222 ? 53.652 -37.603 -50.308 1.00 33.31 222 SER A N 1
ATOM 1624 C CA . SER A 1 222 ? 54.947 -38.178 -49.825 1.00 33.31 222 SER A CA 1
ATOM 1625 C C . SER A 1 222 ? 55.548 -37.536 -48.545 1.00 33.31 222 SER A C 1
ATOM 1627 O O . SER A 1 222 ? 55.957 -36.381 -48.553 1.00 33.31 222 SER A O 1
ATOM 1629 N N . ALA A 1 223 ? 55.768 -38.398 -47.534 1.00 32.16 223 ALA A N 1
ATOM 1630 C CA . ALA A 1 223 ? 57.003 -38.605 -46.735 1.00 32.16 223 ALA A CA 1
ATOM 1631 C C . ALA A 1 223 ? 57.385 -37.786 -45.456 1.00 32.16 223 ALA A C 1
ATOM 1633 O O . ALA A 1 223 ? 57.973 -36.715 -45.513 1.00 32.16 223 ALA A O 1
ATOM 1634 N N . ARG A 1 224 ? 57.232 -38.478 -44.303 1.00 30.77 224 ARG A N 1
ATOM 1635 C CA . ARG A 1 224 ? 58.230 -38.908 -43.266 1.00 30.77 224 ARG A CA 1
ATOM 1636 C C . ARG A 1 224 ? 59.247 -37.931 -42.616 1.00 30.77 224 ARG A C 1
ATOM 1638 O O . ARG A 1 224 ? 60.185 -37.497 -43.273 1.00 30.77 224 ARG A O 1
ATOM 1645 N N . LYS A 1 225 ? 59.228 -37.889 -41.263 1.00 32.12 225 LYS A N 1
ATOM 1646 C CA . LYS A 1 225 ? 60.285 -38.269 -40.256 1.00 32.12 225 LYS A CA 1
ATOM 1647 C C . LYS A 1 225 ? 59.832 -37.762 -38.861 1.00 32.12 225 LYS A C 1
ATOM 1649 O O . LYS A 1 225 ? 59.534 -36.588 -38.732 1.00 32.12 225 LYS A O 1
ATOM 1654 N N . ALA A 1 226 ? 59.522 -38.581 -37.850 1.00 32.91 226 ALA A N 1
ATOM 1655 C CA . ALA A 1 226 ? 60.387 -39.346 -36.934 1.00 32.91 226 ALA A CA 1
ATOM 1656 C C . ALA A 1 226 ? 61.441 -38.513 -36.169 1.00 32.91 226 ALA A C 1
ATOM 1658 O O . ALA A 1 226 ? 62.485 -38.203 -36.736 1.00 32.91 226 ALA A O 1
ATOM 1659 N N . ASN A 1 227 ? 61.224 -38.279 -34.864 1.00 31.12 227 ASN A N 1
ATOM 1660 C CA . ASN A 1 227 ? 62.291 -38.401 -33.863 1.00 31.12 227 ASN A CA 1
ATOM 1661 C C . ASN A 1 227 ? 61.755 -38.769 -32.461 1.00 31.12 227 ASN A C 1
ATOM 1663 O O . ASN A 1 227 ? 60.655 -38.380 -32.081 1.00 31.12 227 ASN A O 1
ATOM 1667 N N . GLN A 1 228 ? 62.545 -39.577 -31.753 1.00 30.91 228 GLN A N 1
ATOM 1668 C CA . GLN A 1 228 ? 62.292 -40.261 -30.479 1.00 30.91 228 GLN A CA 1
ATOM 1669 C C . GLN A 1 228 ? 62.944 -39.546 -29.277 1.00 30.91 228 GLN A C 1
ATOM 1671 O O . GLN A 1 228 ? 63.923 -38.828 -29.447 1.00 30.91 228 GLN A O 1
ATOM 1676 N N . GLY A 1 229 ? 62.486 -39.897 -28.067 1.00 28.61 229 GLY A N 1
ATOM 1677 C CA . GLY A 1 229 ? 63.203 -39.819 -26.774 1.00 28.61 229 GLY A CA 1
ATOM 1678 C C . GLY A 1 229 ? 62.193 -39.834 -25.612 1.00 28.61 229 GLY A C 1
ATOM 1679 O O . GLY A 1 229 ? 61.440 -38.881 -25.490 1.00 28.61 229 GLY A O 1
ATOM 1680 N N . LYS A 1 230 ? 61.896 -40.960 -24.926 1.00 31.14 230 LYS A N 1
ATOM 1681 C CA . LYS A 1 230 ? 62.602 -41.583 -23.764 1.00 31.14 230 LYS A CA 1
ATOM 1682 C C . LYS A 1 230 ? 62.927 -40.538 -22.678 1.00 31.14 230 LYS A C 1
ATOM 1684 O O . LYS A 1 230 ? 63.590 -39.572 -23.005 1.00 31.14 230 LYS A O 1
ATOM 1689 N N . GLU A 1 231 ? 62.430 -40.621 -21.437 1.00 30.36 231 GLU A N 1
ATOM 1690 C CA . GLU A 1 231 ? 62.701 -41.598 -20.347 1.00 30.36 231 GLU A CA 1
ATOM 1691 C C . GLU A 1 231 ? 61.463 -41.748 -19.408 1.00 30.36 231 GLU A C 1
ATOM 1693 O O . GLU A 1 231 ? 60.707 -40.799 -19.250 1.00 30.36 231 GLU A O 1
ATOM 1698 N N . LYS A 1 232 ? 61.025 -42.949 -18.967 1.00 31.09 232 LYS A N 1
ATOM 1699 C CA . LYS A 1 232 ? 61.388 -43.718 -17.734 1.00 31.09 232 LYS A CA 1
ATOM 1700 C C . LYS A 1 232 ? 61.436 -42.882 -16.433 1.00 31.09 232 LYS A C 1
ATOM 1702 O O . LYS A 1 232 ? 62.019 -41.819 -16.448 1.00 31.09 232 LYS A O 1
ATOM 1707 N N . ALA A 1 233 ? 61.031 -43.319 -15.235 1.00 29.22 233 ALA A N 1
ATOM 1708 C CA . ALA A 1 233 ? 60.242 -44.429 -14.685 1.00 29.22 233 ALA A CA 1
ATOM 1709 C C . ALA A 1 233 ? 60.202 -44.250 -13.140 1.00 29.22 233 ALA A C 1
ATOM 1711 O O . ALA A 1 233 ? 61.201 -43.826 -12.569 1.00 29.22 233 ALA A O 1
ATOM 1712 N N . GLY A 1 234 ? 59.131 -44.717 -12.478 1.00 28.53 234 GLY A N 1
ATOM 1713 C CA . GLY A 1 234 ? 59.113 -45.147 -11.061 1.00 28.53 234 GLY A CA 1
ATOM 1714 C C . GLY A 1 234 ? 58.842 -44.060 -10.005 1.00 28.53 234 GLY A C 1
ATOM 1715 O O . GLY A 1 234 ? 59.164 -42.905 -10.213 1.00 28.53 234 GLY A O 1
ATOM 1716 N N . LYS A 1 235 ? 58.286 -44.345 -8.822 1.00 30.70 235 LYS A N 1
ATOM 1717 C CA . LYS A 1 235 ? 57.791 -45.584 -8.196 1.00 30.70 235 LYS A CA 1
ATOM 1718 C C . LYS A 1 235 ? 57.013 -45.177 -6.923 1.00 30.70 235 LYS A C 1
ATOM 1720 O O . LYS A 1 235 ? 57.231 -44.100 -6.385 1.00 30.70 235 LYS A O 1
ATOM 1725 N N . ALA A 1 236 ? 56.115 -46.056 -6.489 1.00 31.00 236 ALA A N 1
ATOM 1726 C CA . ALA A 1 236 ? 55.187 -45.940 -5.362 1.00 31.00 236 ALA A CA 1
ATOM 1727 C C . ALA A 1 236 ? 55.799 -46.158 -3.952 1.00 31.00 236 ALA A C 1
ATOM 1729 O O . ALA A 1 236 ? 56.953 -46.572 -3.841 1.00 31.00 236 ALA A O 1
ATOM 1730 N N . MET A 1 237 ? 54.906 -46.054 -2.945 1.00 29.70 237 MET A N 1
ATOM 1731 C CA . MET A 1 237 ? 54.989 -46.405 -1.503 1.00 29.70 237 MET A CA 1
ATOM 1732 C C . MET A 1 237 ? 55.545 -45.297 -0.596 1.00 29.70 237 MET A C 1
ATOM 1734 O O . MET A 1 237 ? 56.494 -44.632 -0.973 1.00 29.70 237 MET A O 1
ATOM 1738 N N . GLY A 1 238 ? 55.045 -45.030 0.612 1.00 26.92 238 GLY A N 1
ATOM 1739 C CA . GLY A 1 238 ? 54.060 -45.669 1.490 1.00 26.92 238 GLY A CA 1
ATOM 1740 C C . GLY A 1 238 ? 54.125 -44.965 2.865 1.00 26.92 238 GLY A C 1
ATOM 1741 O O . GLY A 1 238 ? 55.112 -44.294 3.155 1.00 26.92 238 GLY A O 1
ATOM 1742 N N . LEU A 1 239 ? 53.064 -45.087 3.668 1.00 33.31 239 LEU A N 1
ATOM 1743 C CA . LEU A 1 239 ? 52.929 -44.614 5.065 1.00 33.31 239 LEU A CA 1
ATOM 1744 C C . LEU A 1 239 ? 54.039 -45.192 5.988 1.00 33.31 239 LEU A C 1
ATOM 1746 O O . LEU A 1 239 ? 54.621 -46.216 5.618 1.00 33.31 239 LEU A O 1
ATOM 1750 N N . PRO A 1 240 ? 54.339 -44.601 7.171 1.00 42.28 240 PRO A N 1
ATOM 1751 C CA . PRO A 1 240 ? 53.543 -44.865 8.387 1.00 42.28 240 PRO A CA 1
ATOM 1752 C C . PRO A 1 240 ? 53.421 -43.688 9.382 1.00 42.28 240 PRO A C 1
ATOM 1754 O O . PRO A 1 240 ? 53.994 -42.616 9.201 1.00 42.28 240 PRO A O 1
ATOM 1757 N N . ALA A 1 241 ? 52.617 -43.937 10.416 1.00 32.50 241 ALA A N 1
ATOM 1758 C CA . ALA A 1 241 ? 52.289 -43.081 11.548 1.00 32.50 241 ALA A CA 1
ATOM 1759 C C . ALA A 1 241 ? 53.209 -43.304 12.776 1.00 32.50 241 ALA A C 1
ATOM 1761 O O . ALA A 1 241 ? 53.990 -44.255 12.801 1.00 32.50 241 ALA A O 1
ATOM 1762 N N . ASP A 1 242 ? 52.980 -42.439 13.775 1.00 31.88 242 ASP A N 1
ATOM 1763 C CA . ASP A 1 242 ? 53.167 -42.573 15.234 1.00 31.88 242 ASP A CA 1
ATOM 1764 C C . ASP A 1 242 ? 54.483 -42.119 15.924 1.00 31.88 242 ASP A C 1
ATOM 1766 O O . ASP A 1 242 ? 55.547 -42.712 15.772 1.00 31.88 242 ASP A O 1
ATOM 1770 N N . ASP A 1 243 ? 54.300 -41.083 16.765 1.00 30.45 243 ASP A N 1
ATOM 1771 C CA . ASP A 1 243 ? 54.561 -41.016 18.226 1.00 30.45 243 ASP A CA 1
ATOM 1772 C C . ASP A 1 243 ? 55.646 -40.069 18.810 1.00 30.45 243 ASP A C 1
ATOM 1774 O O . ASP A 1 243 ? 56.786 -40.032 18.357 1.00 30.45 243 ASP A O 1
ATOM 1778 N N . ASP A 1 244 ? 55.199 -39.374 19.874 1.00 28.34 244 ASP A N 1
ATOM 1779 C CA . ASP A 1 244 ? 55.851 -38.776 21.064 1.00 28.34 244 ASP A CA 1
ATOM 1780 C C . ASP A 1 244 ? 57.036 -37.785 20.896 1.00 28.34 244 ASP A C 1
ATOM 1782 O O . ASP A 1 244 ? 57.955 -37.993 20.119 1.00 28.34 244 ASP A O 1
ATOM 1786 N N . SER A 1 245 ? 57.204 -36.676 21.633 1.00 31.61 245 SER A N 1
ATOM 1787 C CA . SER A 1 245 ? 56.752 -36.292 22.976 1.00 31.61 245 SER A CA 1
ATOM 1788 C C . SER A 1 245 ? 57.111 -34.813 23.269 1.00 31.61 245 SER A C 1
ATOM 1790 O O . SER A 1 245 ? 58.112 -34.303 22.773 1.00 31.61 245 SER A O 1
ATOM 1792 N N . THR A 1 246 ? 56.316 -34.181 24.151 1.00 31.48 246 THR A N 1
ATOM 1793 C CA . THR A 1 246 ? 56.638 -33.095 25.126 1.00 31.48 246 THR A CA 1
ATOM 1794 C C . THR A 1 246 ? 57.192 -31.746 24.616 1.00 31.48 246 THR A C 1
ATOM 1796 O O . THR A 1 246 ? 58.239 -31.677 23.995 1.00 31.48 246 THR A O 1
ATOM 1799 N N . ASP A 1 247 ? 56.544 -30.604 24.893 1.00 32.34 247 ASP A N 1
ATOM 1800 C CA . ASP A 1 247 ? 56.621 -29.976 26.224 1.00 32.34 247 ASP A CA 1
ATOM 1801 C C . ASP A 1 247 ? 55.408 -29.094 26.621 1.00 32.34 247 ASP A C 1
ATOM 1803 O O . ASP A 1 247 ? 54.651 -28.591 25.791 1.00 32.34 247 ASP A O 1
ATOM 1807 N N . ARG A 1 248 ? 55.221 -28.952 27.940 1.00 29.55 248 ARG A N 1
ATOM 1808 C CA . ARG A 1 248 ? 53.993 -28.587 28.680 1.00 29.55 248 ARG A CA 1
ATOM 1809 C C . ARG A 1 248 ? 53.889 -27.103 29.128 1.00 29.55 248 ARG A C 1
ATOM 1811 O O . ARG A 1 248 ? 54.848 -26.606 29.694 1.00 29.55 248 ARG A O 1
ATOM 1818 N N . ILE A 1 249 ? 52.664 -26.531 29.015 1.00 29.59 249 ILE A N 1
ATOM 1819 C CA . ILE A 1 249 ? 51.772 -25.885 30.052 1.00 29.59 249 ILE A CA 1
ATOM 1820 C C . ILE A 1 249 ? 52.296 -24.635 30.846 1.00 29.59 249 ILE A C 1
ATOM 1822 O O . ILE A 1 249 ? 53.494 -24.594 31.092 1.00 29.59 249 ILE A O 1
ATOM 1826 N N . PRO A 1 250 ? 51.483 -23.667 31.395 1.00 41.91 250 PRO A N 1
ATOM 1827 C CA . PRO A 1 250 ? 50.015 -23.390 31.369 1.00 41.91 250 PRO A CA 1
ATOM 1828 C C . PRO A 1 250 ? 49.589 -21.922 31.033 1.00 41.91 250 PRO A C 1
ATOM 1830 O O . PRO A 1 250 ? 50.428 -21.025 30.951 1.00 41.91 250 PRO A O 1
ATOM 1833 N N . PRO A 1 251 ? 48.264 -21.636 30.969 1.00 38.31 251 PRO A N 1
ATOM 1834 C CA . PRO A 1 251 ? 47.685 -20.292 31.079 1.00 38.31 251 PRO A CA 1
ATOM 1835 C C . PRO A 1 251 ? 47.276 -19.940 32.530 1.00 38.31 251 PRO A C 1
ATOM 1837 O O . PRO A 1 251 ? 46.942 -20.822 33.322 1.00 38.31 251 PRO A O 1
ATOM 1840 N N . ALA A 1 252 ? 47.259 -18.646 32.868 1.00 29.31 252 ALA A N 1
ATOM 1841 C CA . ALA A 1 252 ? 46.786 -18.126 34.154 1.00 29.31 252 ALA A CA 1
ATOM 1842 C C . ALA A 1 252 ? 45.578 -17.186 33.980 1.00 29.31 252 ALA A C 1
ATOM 1844 O O . ALA A 1 252 ? 45.552 -16.330 33.097 1.00 29.31 252 ALA A O 1
ATOM 1845 N N . GLU A 1 253 ? 44.598 -17.390 34.857 1.00 32.66 253 GLU A N 1
ATOM 1846 C CA . GLU A 1 253 ? 43.336 -16.665 35.051 1.00 32.66 253 GLU A CA 1
ATOM 1847 C C . GLU A 1 253 ? 43.498 -15.362 35.894 1.00 32.66 253 GLU A C 1
ATOM 1849 O O . GLU A 1 253 ? 44.614 -15.044 36.315 1.00 32.66 253 GLU A O 1
ATOM 1854 N N . PRO A 1 254 ? 42.427 -14.557 36.112 1.00 41.69 254 PRO A N 1
ATOM 1855 C CA . PRO A 1 254 ? 42.507 -13.101 36.264 1.00 41.69 254 PRO A CA 1
ATOM 1856 C C . PRO A 1 254 ? 42.575 -12.592 37.715 1.00 41.69 254 PRO A C 1
ATOM 1858 O O . PRO A 1 254 ? 42.190 -13.269 38.666 1.00 41.69 254 PRO A O 1
ATOM 1861 N N . ALA A 1 255 ? 42.995 -11.330 37.877 1.00 29.38 255 ALA A N 1
ATOM 1862 C CA . ALA A 1 255 ? 43.065 -10.634 39.163 1.00 29.38 255 ALA A CA 1
ATOM 1863 C C . ALA A 1 255 ? 42.011 -9.515 39.304 1.00 29.38 255 ALA A C 1
ATOM 1865 O O . ALA A 1 255 ? 41.848 -8.663 38.433 1.00 29.38 255 ALA A O 1
ATOM 1866 N N . VAL A 1 256 ? 41.347 -9.519 40.463 1.00 30.20 256 VAL A N 1
ATOM 1867 C CA . VAL A 1 256 ? 40.404 -8.525 41.011 1.00 30.20 256 VAL A CA 1
ATOM 1868 C C . VAL A 1 256 ? 41.148 -7.476 41.858 1.00 30.20 256 VAL A C 1
ATOM 1870 O O . VAL A 1 256 ? 42.118 -7.845 42.521 1.00 30.20 256 VAL A O 1
ATOM 1873 N N . LYS A 1 257 ? 40.658 -6.216 41.884 1.00 27.48 257 LYS A N 1
ATOM 1874 C CA . LYS A 1 257 ? 40.695 -5.177 42.967 1.00 27.48 257 LYS A CA 1
ATOM 1875 C C . LYS A 1 257 ? 40.344 -3.800 42.356 1.00 27.48 257 LYS A C 1
ATOM 1877 O O . LYS A 1 257 ? 40.759 -3.540 41.240 1.00 27.48 257 LYS A O 1
ATOM 1882 N N . ASP A 1 258 ? 39.696 -2.809 42.971 1.00 29.47 258 ASP A N 1
ATOM 1883 C CA . ASP A 1 258 ? 38.866 -2.634 44.171 1.00 29.47 258 ASP A CA 1
ATOM 1884 C C . ASP A 1 258 ? 38.299 -1.178 44.109 1.00 29.47 258 ASP A C 1
ATOM 1886 O O . ASP A 1 258 ? 39.019 -0.264 43.718 1.00 29.47 258 ASP A O 1
ATOM 1890 N N . LYS A 1 259 ? 37.043 -0.974 44.542 1.00 27.08 259 LYS A N 1
ATOM 1891 C CA . LYS A 1 259 ? 36.429 0.216 45.207 1.00 27.08 259 LYS A CA 1
ATOM 1892 C C . LYS A 1 259 ? 36.578 1.660 44.658 1.00 27.08 259 LYS A C 1
ATOM 1894 O O . LYS A 1 259 ? 37.626 2.280 44.807 1.00 27.08 259 LYS A O 1
ATOM 1899 N N . LYS A 1 260 ? 35.424 2.308 44.390 1.00 26.45 260 LYS A N 1
ATOM 1900 C CA . LYS A 1 260 ? 34.835 3.377 45.254 1.00 26.45 260 LYS A CA 1
ATOM 1901 C C . LYS A 1 260 ? 33.474 3.899 44.747 1.00 26.45 260 LYS A C 1
ATOM 1903 O O . LYS A 1 260 ? 33.367 4.409 43.640 1.00 26.45 260 LYS A O 1
ATOM 1908 N N . THR A 1 261 ? 32.468 3.836 45.617 1.00 27.14 261 THR A N 1
ATOM 1909 C CA . THR A 1 261 ? 31.191 4.579 45.582 1.00 27.14 261 THR A CA 1
ATOM 1910 C C . THR A 1 261 ? 31.378 6.030 46.063 1.00 27.14 261 THR A C 1
ATOM 1912 O O . THR A 1 261 ? 32.335 6.315 46.788 1.00 27.14 261 THR A O 1
ATOM 1915 N N . PRO A 1 262 ? 30.439 6.937 45.737 1.00 29.81 262 PRO A N 1
ATOM 1916 C CA . PRO A 1 262 ? 29.578 7.505 46.788 1.00 29.81 262 PRO A CA 1
ATOM 1917 C C . PRO A 1 262 ? 28.098 7.503 46.345 1.00 29.81 262 PRO A C 1
ATOM 1919 O O . PRO A 1 262 ? 27.779 7.779 45.198 1.00 29.81 262 PRO A O 1
ATOM 1922 N N . ALA A 1 263 ? 27.191 6.934 47.138 1.00 26.52 263 ALA A N 1
ATOM 1923 C CA . ALA A 1 263 ? 26.461 7.546 48.258 1.00 26.52 263 ALA A CA 1
ATOM 1924 C C . ALA A 1 263 ? 25.119 8.161 47.812 1.00 26.52 263 ALA A C 1
ATOM 1926 O O . ALA A 1 263 ? 25.054 9.172 47.124 1.00 26.52 263 ALA A O 1
ATOM 1927 N N . ASN A 1 264 ? 24.056 7.491 48.251 1.00 27.92 264 ASN A N 1
ATOM 1928 C CA . ASN A 1 264 ? 22.647 7.802 48.062 1.00 27.92 264 ASN A CA 1
ATOM 1929 C C . ASN A 1 264 ? 22.142 8.690 49.223 1.00 27.92 264 ASN A C 1
ATOM 1931 O O . ASN A 1 264 ? 22.606 8.531 50.357 1.00 27.92 264 ASN A O 1
ATOM 1935 N N . ARG A 1 265 ? 21.145 9.552 48.986 1.00 25.00 265 ARG A N 1
ATOM 1936 C CA . ARG A 1 265 ? 20.249 10.090 50.032 1.00 25.00 265 ARG A CA 1
ATOM 1937 C C . ARG A 1 265 ? 18.816 10.229 49.501 1.00 25.00 265 ARG A C 1
ATOM 1939 O O . ARG A 1 265 ? 18.637 10.342 48.295 1.00 25.00 265 ARG A O 1
ATOM 1946 N N . PRO A 1 266 ? 17.810 10.166 50.392 1.00 35.31 266 PRO A N 1
ATOM 1947 C CA . PRO A 1 266 ? 16.618 9.360 50.173 1.00 35.31 266 PRO A CA 1
ATOM 1948 C C . PRO A 1 266 ? 15.358 10.207 49.996 1.00 35.31 266 PRO A C 1
ATOM 1950 O O . PRO A 1 266 ? 15.264 11.303 50.544 1.00 35.31 266 PRO A O 1
ATOM 1953 N N . THR A 1 267 ? 14.333 9.632 49.374 1.00 27.97 267 THR A N 1
ATOM 1954 C CA . THR A 1 267 ? 12.946 10.035 49.619 1.00 27.97 267 THR A CA 1
ATOM 1955 C C . THR A 1 267 ? 12.071 8.794 49.766 1.00 27.97 267 THR A C 1
ATOM 1957 O O . THR A 1 267 ? 12.028 7.909 48.914 1.00 27.97 267 THR A O 1
ATOM 1960 N N . GLN A 1 268 ? 11.435 8.705 50.931 1.00 30.08 268 GLN A N 1
ATOM 1961 C CA . GLN A 1 268 ? 10.365 7.768 51.236 1.00 30.08 268 GLN A CA 1
ATOM 1962 C C . GLN A 1 268 ? 9.047 8.266 50.636 1.00 30.08 268 GLN A C 1
ATOM 1964 O O . GLN A 1 268 ? 8.793 9.466 50.630 1.00 30.08 268 GLN A O 1
ATOM 1969 N N . GLY A 1 269 ? 8.185 7.305 50.293 1.00 27.16 269 GLY A N 1
ATOM 1970 C CA . GLY A 1 269 ? 6.734 7.416 50.443 1.00 27.16 269 GLY A CA 1
ATOM 1971 C C . GLY A 1 269 ? 5.967 7.934 49.229 1.00 27.16 269 GLY A C 1
ATOM 1972 O O . GLY A 1 269 ? 5.961 9.128 48.970 1.00 27.16 269 GLY A O 1
ATOM 1973 N N . LEU A 1 270 ? 5.229 7.047 48.552 1.00 28.39 270 LEU A N 1
ATOM 1974 C CA . LEU A 1 270 ? 3.758 6.989 48.636 1.00 28.39 270 LEU A CA 1
ATOM 1975 C C . LEU A 1 270 ? 3.189 5.912 47.685 1.00 28.39 270 LEU A C 1
ATOM 1977 O O . LEU A 1 270 ? 3.522 5.844 46.508 1.00 28.39 270 LEU A O 1
ATOM 1981 N N . SER A 1 271 ? 2.376 5.042 48.290 1.00 30.59 271 SER A N 1
ATOM 1982 C CA . SER A 1 271 ? 1.260 4.228 47.777 1.00 30.59 271 SER A CA 1
ATOM 1983 C C . SER A 1 271 ? 1.228 3.719 46.325 1.00 30.59 271 SER A C 1
ATOM 1985 O O . SER A 1 271 ? 1.071 4.454 45.356 1.00 30.59 271 SER A O 1
ATOM 1987 N N . LYS A 1 272 ? 1.168 2.384 46.239 1.00 35.53 272 LYS A N 1
ATOM 1988 C CA . LYS A 1 272 ? 0.582 1.595 45.150 1.00 35.53 272 LYS A CA 1
ATOM 1989 C C . LYS A 1 272 ? -0.921 1.888 45.027 1.00 35.53 272 LYS A C 1
ATOM 1991 O O . LYS A 1 272 ? -1.612 1.713 46.022 1.00 35.53 272 LYS A O 1
ATOM 1996 N N . GLN A 1 273 ? -1.400 2.216 43.824 1.00 35.16 273 GLN A N 1
ATOM 1997 C CA . GLN A 1 273 ? -2.679 1.769 43.229 1.00 35.16 273 GLN A CA 1
ATOM 1998 C C . GLN A 1 273 ? -2.915 2.509 41.898 1.00 35.16 273 GLN A C 1
ATOM 2000 O O . GLN A 1 273 ? -3.260 3.684 41.892 1.00 35.16 273 GLN A O 1
ATOM 2005 N N . SER A 1 274 ? -2.673 1.827 40.771 1.00 28.94 274 SER A N 1
ATOM 2006 C CA . SER A 1 274 ? -3.316 2.033 39.448 1.00 28.94 274 SER A CA 1
ATOM 2007 C C . SER A 1 274 ? -2.535 1.293 38.347 1.00 28.94 274 SER A C 1
ATOM 2009 O O . SER A 1 274 ? -1.993 1.874 37.415 1.00 28.94 274 SER A O 1
ATOM 2011 N N . ALA A 1 275 ? -2.468 -0.036 38.443 1.00 29.59 275 ALA A N 1
ATOM 2012 C CA . ALA A 1 275 ? -1.986 -0.891 37.358 1.00 29.59 275 ALA A CA 1
ATOM 2013 C C . ALA A 1 275 ? -3.168 -1.723 36.848 1.00 29.59 275 ALA A C 1
ATOM 2015 O O . ALA A 1 275 ? -3.404 -2.825 37.328 1.00 29.59 275 ALA A O 1
ATOM 2016 N N . GLY A 1 276 ? -3.959 -1.152 35.936 1.00 31.11 276 GLY A N 1
ATOM 2017 C CA . GLY A 1 276 ? -5.155 -1.822 35.405 1.00 31.11 276 GLY A CA 1
ATOM 2018 C C . GLY A 1 276 ? -5.592 -1.433 33.990 1.00 31.11 276 GLY A C 1
ATOM 2019 O O . GLY A 1 276 ? -6.421 -2.129 33.424 1.00 31.11 276 GLY A O 1
ATOM 2020 N N . LYS A 1 277 ? -5.035 -0.379 33.371 1.00 29.77 277 LYS A N 1
ATOM 2021 C CA . LYS A 1 277 ? -5.451 0.058 32.017 1.00 29.77 277 LYS A CA 1
ATOM 2022 C C . LYS A 1 277 ? -4.333 0.119 30.964 1.00 29.77 277 LYS A C 1
ATOM 2024 O O . LYS A 1 277 ? -4.598 0.471 29.826 1.00 29.77 277 LYS A O 1
ATOM 2029 N N . ALA A 1 278 ? -3.105 -0.294 31.293 1.00 28.59 278 ALA A N 1
ATOM 2030 C CA . ALA A 1 278 ? -1.970 -0.269 30.355 1.00 28.59 278 ALA A CA 1
ATOM 2031 C C . ALA A 1 278 ? -1.681 -1.613 29.646 1.00 28.59 278 ALA A C 1
ATOM 2033 O O . ALA A 1 278 ? -0.760 -1.687 28.838 1.00 28.59 278 ALA A O 1
ATOM 2034 N N . ASN A 1 279 ? -2.427 -2.688 29.940 1.00 34.84 279 ASN A N 1
ATOM 2035 C CA . ASN A 1 279 ? -2.039 -4.037 29.503 1.00 34.84 279 ASN A CA 1
ATOM 2036 C C . ASN A 1 279 ? -2.673 -4.498 28.175 1.00 34.84 279 ASN A C 1
ATOM 2038 O O . ASN A 1 279 ? -2.094 -5.347 27.503 1.00 34.84 279 ASN A O 1
ATOM 2042 N N . GLN A 1 280 ? -3.797 -3.907 27.746 1.00 32.84 280 GLN A N 1
ATOM 2043 C CA . GLN A 1 280 ? -4.499 -4.325 26.519 1.00 32.84 280 GLN A CA 1
ATOM 2044 C C . GLN A 1 280 ? -3.745 -3.938 25.230 1.00 32.84 280 GLN A C 1
ATOM 2046 O O . GLN A 1 280 ? -3.718 -4.713 24.277 1.00 32.84 280 GLN A O 1
ATOM 2051 N N . GLY A 1 281 ? -3.027 -2.806 25.224 1.00 31.03 281 GLY A N 1
ATOM 2052 C CA . GLY A 1 281 ? -2.165 -2.417 24.096 1.00 31.03 281 GLY A CA 1
ATOM 2053 C C . GLY A 1 281 ? -0.929 -3.314 23.918 1.00 31.03 281 GLY A C 1
ATOM 2054 O O . GLY A 1 281 ? -0.408 -3.444 22.814 1.00 31.03 281 GLY A O 1
ATOM 2055 N N . SER A 1 282 ? -0.475 -3.985 24.984 1.00 44.34 282 SER A N 1
ATOM 2056 C CA . SER A 1 282 ? 0.703 -4.866 24.937 1.00 44.34 282 SER A CA 1
ATOM 2057 C C . SER A 1 282 ? 0.387 -6.269 24.407 1.00 44.34 282 SER A C 1
ATOM 2059 O O . SER A 1 282 ? 1.253 -6.938 23.841 1.00 44.34 282 SER A O 1
ATOM 2061 N N . GLU A 1 283 ? -0.861 -6.709 24.564 1.00 33.16 283 GLU A N 1
ATOM 2062 C CA . GLU A 1 283 ? -1.316 -8.044 24.180 1.00 33.16 283 GLU A CA 1
ATOM 2063 C C . GLU A 1 283 ? -1.674 -8.102 22.688 1.00 33.16 283 GLU A C 1
ATOM 2065 O O . GLU A 1 283 ? -1.257 -9.032 21.996 1.00 33.16 283 GLU A O 1
ATOM 2070 N N . ALA A 1 284 ? -2.307 -7.046 22.161 1.00 34.59 284 ALA A N 1
ATOM 2071 C CA . ALA A 1 284 ? -2.533 -6.861 20.726 1.00 34.59 284 ALA A CA 1
ATOM 2072 C C . ALA A 1 284 ? -1.210 -6.762 19.941 1.00 34.59 284 ALA A C 1
ATOM 2074 O O . ALA A 1 284 ? -1.031 -7.460 18.945 1.00 34.59 284 ALA A O 1
ATOM 2075 N N . ALA A 1 285 ? -0.235 -5.992 20.443 1.00 35.72 285 ALA A N 1
ATOM 2076 C CA . ALA A 1 285 ? 1.090 -5.880 19.830 1.00 35.72 285 ALA A CA 1
ATOM 2077 C C . ALA A 1 285 ? 1.871 -7.210 19.855 1.00 35.72 285 ALA A C 1
ATOM 2079 O O . ALA A 1 285 ? 2.542 -7.565 18.887 1.00 35.72 285 ALA A O 1
ATOM 2080 N N . ARG A 1 286 ? 1.765 -7.993 20.940 1.00 42.97 286 ARG A N 1
ATOM 2081 C CA . ARG A 1 286 ? 2.376 -9.333 21.025 1.00 42.97 286 ARG A CA 1
ATOM 2082 C C . ARG A 1 286 ? 1.713 -10.340 20.089 1.00 42.97 286 ARG A C 1
ATOM 2084 O O . ARG A 1 286 ? 2.418 -11.175 19.522 1.00 42.97 286 ARG A O 1
ATOM 2091 N N . LYS A 1 287 ? 0.392 -10.262 19.916 1.00 38.09 287 LYS A N 1
ATOM 2092 C CA . LYS A 1 287 ? -0.363 -11.118 18.995 1.00 38.09 287 LYS A CA 1
ATOM 2093 C C . LYS A 1 287 ? -0.026 -10.800 17.534 1.00 38.09 287 LYS A C 1
ATOM 2095 O O . LYS A 1 287 ? 0.352 -11.717 16.811 1.00 38.09 287 LYS A O 1
ATOM 2100 N N . ALA A 1 288 ? -0.013 -9.519 17.157 1.00 40.69 288 ALA A N 1
ATOM 2101 C CA . ALA A 1 288 ? 0.390 -9.062 15.825 1.00 40.69 288 ALA A CA 1
ATOM 2102 C C . ALA A 1 288 ? 1.836 -9.467 15.479 1.00 40.69 288 ALA A C 1
ATOM 2104 O O . ALA A 1 288 ? 2.114 -9.940 14.380 1.00 40.69 288 ALA A O 1
ATOM 2105 N N . ASN A 1 289 ? 2.760 -9.373 16.442 1.00 45.84 289 ASN A N 1
ATOM 2106 C CA . ASN A 1 289 ? 4.155 -9.770 16.234 1.00 45.84 289 ASN A CA 1
ATOM 2107 C C . ASN A 1 289 ? 4.321 -11.300 16.087 1.00 45.84 289 ASN A C 1
ATOM 2109 O O . ASN A 1 289 ? 5.185 -11.770 15.349 1.00 45.84 289 ASN A O 1
ATOM 2113 N N . LYS A 1 290 ? 3.472 -12.095 16.757 1.00 43.97 290 LYS A N 1
ATOM 2114 C CA . LYS A 1 290 ? 3.461 -13.564 16.644 1.00 43.97 290 LYS A CA 1
ATOM 2115 C C . LYS A 1 290 ? 2.829 -14.041 15.329 1.00 43.97 290 LYS A C 1
ATOM 2117 O O . LYS A 1 290 ? 3.347 -14.975 14.725 1.00 43.97 290 LYS A O 1
ATOM 2122 N N . GLU A 1 291 ? 1.761 -13.387 14.873 1.00 50.38 291 GLU A N 1
ATOM 2123 C CA . GLU A 1 291 ? 1.132 -13.637 13.566 1.00 50.38 291 GLU A CA 1
ATOM 2124 C C . GLU A 1 291 ? 2.047 -13.209 12.405 1.00 50.38 291 GLU A C 1
ATOM 2126 O O . GLU A 1 291 ? 2.218 -13.970 11.457 1.00 50.38 291 GLU A O 1
ATOM 2131 N N . SER A 1 292 ? 2.738 -12.067 12.513 1.00 53.19 292 SER A N 1
ATOM 2132 C CA . SER A 1 292 ? 3.716 -11.623 11.505 1.00 53.19 292 SER A CA 1
ATOM 2133 C C . SER A 1 292 ? 4.909 -12.583 11.376 1.00 53.19 292 SER A C 1
ATOM 2135 O O . SER A 1 292 ? 5.340 -12.882 10.264 1.00 53.19 292 SER A O 1
ATOM 2137 N N . ALA A 1 293 ? 5.405 -13.144 12.486 1.00 52.28 293 ALA A N 1
ATOM 2138 C CA . ALA A 1 293 ? 6.479 -14.141 12.458 1.00 52.28 293 ALA A CA 1
ATOM 2139 C C . ALA A 1 293 ? 6.040 -15.488 11.849 1.00 52.28 293 ALA A C 1
ATOM 2141 O O . ALA A 1 293 ? 6.798 -16.095 11.093 1.00 52.28 293 ALA A O 1
ATOM 2142 N N . ALA A 1 294 ? 4.817 -15.947 12.142 1.00 54.59 294 ALA A N 1
ATOM 2143 C CA . ALA A 1 294 ? 4.259 -17.165 11.550 1.00 54.59 294 ALA A CA 1
ATOM 2144 C C . ALA A 1 294 ? 4.018 -17.002 10.038 1.00 54.59 294 ALA A C 1
ATOM 2146 O O . ALA A 1 294 ? 4.396 -17.873 9.252 1.00 54.59 294 ALA A O 1
ATOM 2147 N N . ASN A 1 295 ? 3.481 -15.849 9.628 1.00 57.59 295 ASN A N 1
ATOM 2148 C CA . ASN A 1 295 ? 3.295 -15.514 8.220 1.00 57.59 295 ASN A CA 1
ATOM 2149 C C . ASN A 1 295 ? 4.635 -15.375 7.491 1.00 57.59 295 ASN A C 1
ATOM 2151 O O . ASN A 1 295 ? 4.731 -15.811 6.356 1.00 57.59 295 ASN A O 1
ATOM 2155 N N . ALA A 1 296 ? 5.689 -14.849 8.126 1.00 58.53 296 ALA A N 1
ATOM 2156 C CA . ALA A 1 296 ? 7.018 -14.733 7.514 1.00 58.53 296 ALA A CA 1
ATOM 2157 C C . ALA A 1 296 ? 7.671 -16.082 7.192 1.00 58.53 296 ALA A C 1
ATOM 2159 O O . ALA A 1 296 ? 8.327 -16.195 6.159 1.00 58.53 296 ALA A O 1
ATOM 2160 N N . HIS A 1 297 ? 7.480 -17.094 8.042 1.00 57.53 297 HIS A N 1
ATOM 2161 C CA . HIS A 1 297 ? 8.011 -18.435 7.792 1.00 57.53 297 HIS A CA 1
ATOM 2162 C C . HIS A 1 297 ? 7.194 -19.186 6.729 1.00 57.53 297 HIS A C 1
ATOM 2164 O O . HIS A 1 297 ? 7.767 -19.782 5.822 1.00 57.53 297 HIS A O 1
ATOM 2170 N N . SER A 1 298 ? 5.858 -19.085 6.779 1.00 63.97 298 SER A N 1
ATOM 2171 C CA . SER A 1 298 ? 4.973 -19.639 5.740 1.00 63.97 298 SER A CA 1
ATOM 2172 C C . SER A 1 298 ? 5.234 -18.996 4.376 1.00 63.97 298 SER A C 1
ATOM 2174 O O . SER A 1 298 ? 5.353 -19.683 3.367 1.00 63.97 298 SER A O 1
ATOM 2176 N N . ALA A 1 299 ? 5.392 -17.673 4.358 1.00 62.84 299 ALA A N 1
ATOM 2177 C CA . ALA A 1 299 ? 5.663 -16.894 3.161 1.00 62.84 299 ALA A CA 1
ATOM 2178 C C . ALA A 1 299 ? 7.036 -17.155 2.554 1.00 62.84 299 ALA A C 1
ATOM 2180 O O . ALA A 1 299 ? 7.258 -16.664 1.456 1.00 62.84 299 ALA A O 1
ATOM 2181 N N . ALA A 1 300 ? 7.944 -17.842 3.257 1.00 68.69 300 ALA A N 1
ATOM 2182 C CA . ALA A 1 300 ? 9.286 -18.175 2.796 1.00 68.69 300 ALA A CA 1
ATOM 2183 C C . ALA A 1 300 ? 9.388 -19.579 2.183 1.00 68.69 300 ALA A C 1
ATOM 2185 O O . ALA A 1 300 ? 10.491 -19.973 1.822 1.00 68.69 300 ALA A O 1
ATOM 2186 N N . GLY A 1 301 ? 8.292 -20.340 2.067 1.00 67.00 301 GLY A N 1
ATOM 2187 C CA . GLY A 1 301 ? 8.291 -21.618 1.343 1.00 67.00 301 GLY A CA 1
ATOM 2188 C C . GLY A 1 301 ? 9.231 -22.674 1.938 1.00 67.00 301 GLY A C 1
ATOM 2189 O O . GLY A 1 301 ? 9.855 -23.437 1.211 1.00 67.00 301 GLY A O 1
ATOM 2190 N N . GLY A 1 302 ? 9.394 -22.682 3.265 1.00 70.00 302 GLY A N 1
ATOM 2191 C CA . GLY A 1 302 ? 10.288 -23.614 3.964 1.00 70.00 302 GLY A CA 1
ATOM 2192 C C . GLY A 1 302 ? 11.748 -23.158 4.103 1.00 70.00 302 GLY A C 1
ATOM 2193 O O . GLY A 1 302 ? 12.540 -23.897 4.683 1.00 70.00 302 GLY A O 1
ATOM 2194 N N . PHE A 1 303 ? 12.103 -21.958 3.630 1.00 72.19 303 PHE A N 1
ATOM 2195 C CA . PHE A 1 303 ? 13.385 -21.297 3.924 1.00 72.19 303 PHE A CA 1
ATOM 2196 C C . PHE A 1 303 ? 13.313 -20.471 5.229 1.00 72.19 303 PHE A C 1
ATOM 2198 O O . PHE A 1 303 ? 12.221 -20.112 5.684 1.00 72.19 303 PHE A O 1
ATOM 2205 N N . ASP A 1 304 ? 14.458 -20.102 5.823 1.00 69.38 304 ASP A N 1
ATOM 2206 C CA . ASP A 1 304 ? 14.488 -19.288 7.052 1.00 69.38 304 ASP A CA 1
ATOM 2207 C C . ASP A 1 304 ? 14.014 -17.848 6.787 1.00 69.38 304 ASP A C 1
ATOM 2209 O O . ASP A 1 304 ? 13.531 -17.157 7.688 1.00 69.38 304 ASP A O 1
ATOM 2213 N N . SER A 1 305 ? 14.142 -17.364 5.544 1.00 77.50 305 SER A N 1
ATOM 2214 C CA . SER A 1 305 ? 13.589 -16.077 5.112 1.00 77.50 305 SER A CA 1
ATOM 2215 C C . SER A 1 305 ? 13.393 -15.981 3.597 1.00 77.50 305 SER A C 1
ATOM 2217 O O . SER A 1 305 ? 14.094 -16.627 2.823 1.00 77.50 305 SER A O 1
ATOM 2219 N N . LEU A 1 306 ? 12.531 -15.055 3.157 1.00 76.88 306 LEU A N 1
ATOM 2220 C CA . LEU A 1 306 ? 12.339 -14.729 1.734 1.00 76.88 306 LEU A CA 1
ATOM 2221 C C . LEU A 1 306 ? 13.654 -14.340 1.030 1.00 76.88 306 LEU A C 1
ATOM 2223 O O . LEU A 1 306 ? 13.878 -14.653 -0.134 1.00 76.88 306 LEU A O 1
ATOM 2227 N N . ARG A 1 307 ? 14.562 -13.674 1.757 1.00 79.81 307 ARG A N 1
ATOM 2228 C CA . ARG A 1 307 ? 15.887 -13.292 1.247 1.00 79.81 307 ARG A CA 1
ATOM 2229 C C . ARG A 1 307 ? 16.767 -14.511 0.983 1.00 79.81 307 ARG A C 1
ATOM 2231 O O . ARG A 1 307 ? 17.524 -14.501 0.017 1.00 79.81 307 ARG A O 1
ATOM 2238 N N . GLU A 1 308 ? 16.703 -15.508 1.856 1.00 82.56 308 GLU A N 1
ATOM 2239 C CA . GLU A 1 308 ? 17.426 -16.762 1.672 1.00 82.56 308 GLU A CA 1
ATOM 2240 C C . GLU A 1 308 ? 16.849 -17.544 0.492 1.00 82.56 308 GLU A C 1
ATOM 2242 O O . GLU A 1 308 ? 17.613 -17.942 -0.383 1.00 82.56 308 GLU A O 1
ATOM 2247 N N . ALA A 1 309 ? 15.519 -17.655 0.405 1.00 80.88 309 ALA A N 1
ATOM 2248 C CA . ALA A 1 309 ? 14.839 -18.296 -0.718 1.00 80.88 309 ALA A CA 1
ATOM 2249 C C . ALA A 1 309 ? 15.263 -17.676 -2.062 1.00 80.88 309 ALA A C 1
ATOM 2251 O O . ALA A 1 309 ? 15.702 -18.377 -2.975 1.00 80.88 309 ALA A O 1
ATOM 2252 N N . TYR A 1 310 ? 15.248 -16.341 -2.160 1.00 82.69 310 TYR A N 1
ATOM 2253 C CA . TYR A 1 310 ? 15.701 -15.635 -3.364 1.00 82.69 310 TYR A CA 1
ATOM 2254 C C . TYR A 1 310 ? 17.190 -15.836 -3.646 1.00 82.69 310 TYR A C 1
ATOM 2256 O O . TYR A 1 310 ? 17.584 -15.890 -4.806 1.00 82.69 310 TYR A O 1
ATOM 2264 N N . GLY A 1 311 ? 18.026 -15.948 -2.612 1.00 81.00 311 GLY A N 1
ATOM 2265 C CA . GLY A 1 311 ? 19.450 -16.236 -2.775 1.00 81.00 311 GLY A CA 1
ATOM 2266 C C . GLY A 1 311 ? 19.730 -17.664 -3.252 1.00 81.00 311 GLY A C 1
ATOM 2267 O O . GLY A 1 311 ? 20.698 -17.873 -3.978 1.00 81.00 311 GLY A O 1
ATOM 2268 N N . ALA A 1 312 ? 18.895 -18.627 -2.857 1.00 81.12 312 ALA A N 1
ATOM 2269 C CA . ALA A 1 312 ? 19.074 -20.041 -3.163 1.00 81.12 312 ALA A CA 1
ATOM 2270 C C . ALA A 1 312 ? 18.579 -20.415 -4.566 1.00 81.12 312 ALA A C 1
ATOM 2272 O O . ALA A 1 312 ? 19.284 -21.115 -5.293 1.00 81.12 312 ALA A O 1
ATOM 2273 N N . ILE A 1 313 ? 17.377 -19.965 -4.938 1.00 80.56 313 ILE A N 1
ATOM 2274 C CA . ILE A 1 313 ? 16.712 -20.387 -6.184 1.00 80.56 313 ILE A CA 1
ATOM 2275 C C . ILE A 1 313 ? 16.327 -19.226 -7.109 1.00 80.56 313 ILE A C 1
ATOM 2277 O O . ILE A 1 313 ? 15.966 -19.460 -8.258 1.00 80.56 313 ILE A O 1
ATOM 2281 N N . GLY A 1 314 ? 16.462 -17.976 -6.659 1.00 82.44 314 GLY A N 1
ATOM 2282 C CA . GLY A 1 314 ? 16.008 -16.797 -7.398 1.00 82.44 314 GLY A CA 1
ATOM 2283 C C . GLY A 1 314 ? 14.513 -16.501 -7.194 1.00 82.44 314 GLY A C 1
ATOM 2284 O O . GLY A 1 314 ? 13.744 -17.397 -6.842 1.00 82.44 314 GLY A O 1
ATOM 2285 N N . PRO A 1 315 ? 14.079 -15.244 -7.399 1.00 80.25 315 PRO A N 1
ATOM 2286 C CA . PRO A 1 315 ? 12.692 -14.840 -7.167 1.00 80.25 315 PRO A CA 1
ATOM 2287 C C . PRO A 1 315 ? 11.707 -15.525 -8.126 1.00 80.25 315 PRO A C 1
ATOM 2289 O O . PRO A 1 315 ? 10.670 -15.998 -7.674 1.00 80.25 315 PRO A O 1
ATOM 2292 N N . ASP A 1 316 ? 12.041 -15.662 -9.414 1.00 82.38 316 ASP A N 1
ATOM 2293 C CA . ASP A 1 316 ? 11.153 -16.315 -10.389 1.00 82.38 316 ASP A CA 1
ATOM 2294 C C . ASP A 1 316 ? 10.893 -17.783 -10.034 1.00 82.38 316 ASP A C 1
ATOM 2296 O O . ASP A 1 316 ? 9.743 -18.210 -9.956 1.00 82.38 316 ASP A O 1
ATOM 2300 N N . ALA A 1 317 ? 11.947 -18.557 -9.752 1.00 81.44 317 ALA A N 1
ATOM 2301 C CA . ALA A 1 317 ? 11.796 -19.965 -9.384 1.00 81.44 317 ALA A CA 1
ATOM 2302 C C . ALA A 1 317 ? 11.065 -20.130 -8.043 1.00 81.44 317 ALA A C 1
ATOM 2304 O O . ALA A 1 317 ? 10.304 -21.084 -7.868 1.00 81.44 317 ALA A O 1
ATOM 2305 N N . TYR A 1 318 ? 11.268 -19.196 -7.106 1.00 85.62 318 TYR A N 1
ATOM 2306 C CA . TYR A 1 318 ? 10.535 -19.170 -5.846 1.00 85.62 318 TYR A CA 1
ATOM 2307 C C . TYR A 1 318 ? 9.032 -19.021 -6.078 1.00 85.62 318 TYR A C 1
ATOM 2309 O O . TYR A 1 318 ? 8.256 -19.878 -5.658 1.00 85.62 318 TYR A O 1
ATOM 2317 N N . TYR A 1 319 ? 8.618 -17.976 -6.793 1.00 83.38 319 TYR A N 1
ATOM 2318 C CA . TYR A 1 319 ? 7.203 -17.709 -7.024 1.00 83.38 319 TYR A CA 1
ATOM 2319 C C . TYR A 1 319 ? 6.543 -18.751 -7.934 1.00 83.38 319 TYR A C 1
ATOM 2321 O O . TYR A 1 319 ? 5.384 -19.086 -7.723 1.00 83.38 319 TYR A O 1
ATOM 2329 N N . GLN A 1 320 ? 7.272 -19.351 -8.877 1.00 83.56 320 GLN A N 1
ATOM 2330 C CA . GLN A 1 320 ? 6.756 -20.478 -9.666 1.00 83.56 320 GLN A CA 1
ATOM 2331 C C . GLN A 1 320 ? 6.443 -21.718 -8.818 1.00 83.56 320 GLN A C 1
ATOM 2333 O O . GLN A 1 320 ? 5.560 -22.491 -9.180 1.00 83.56 320 GLN A O 1
ATOM 2338 N N . SER A 1 321 ? 7.167 -21.929 -7.716 1.00 79.94 321 SER A N 1
ATOM 2339 C CA . SER A 1 321 ? 7.006 -23.112 -6.859 1.00 79.94 321 SER A CA 1
ATOM 2340 C C . SER A 1 321 ? 6.127 -22.875 -5.629 1.00 79.94 321 SER A C 1
ATOM 2342 O O . SER A 1 321 ? 5.515 -23.823 -5.150 1.00 79.94 321 SER A O 1
ATOM 2344 N N . HIS A 1 322 ? 6.046 -21.636 -5.136 1.00 83.06 322 HIS A N 1
ATOM 2345 C CA . HIS A 1 322 ? 5.362 -21.283 -3.883 1.00 83.06 322 HIS A CA 1
ATOM 2346 C C . HIS A 1 322 ? 4.321 -20.161 -4.044 1.00 83.06 322 HIS A C 1
ATOM 2348 O O . HIS A 1 322 ? 3.763 -19.689 -3.056 1.00 83.06 322 HIS A O 1
ATOM 2354 N N . GLY A 1 323 ? 4.065 -19.694 -5.271 1.00 78.25 323 GLY A N 1
ATOM 2355 C CA . GLY A 1 323 ? 3.173 -18.563 -5.541 1.00 78.25 323 GLY A CA 1
ATOM 2356 C C . GLY A 1 323 ? 1.701 -18.828 -5.224 1.00 78.25 323 GLY A C 1
ATOM 2357 O O . GLY A 1 323 ? 1.003 -17.898 -4.832 1.00 78.25 323 GLY A O 1
ATOM 2358 N N . THR A 1 324 ? 1.248 -20.081 -5.327 1.00 80.69 324 THR A N 1
ATOM 2359 C CA . THR A 1 324 ? -0.139 -20.503 -5.047 1.00 80.69 324 THR A CA 1
ATOM 2360 C C . THR A 1 324 ? -0.541 -20.309 -3.590 1.00 80.69 324 THR A C 1
ATOM 2362 O O . THR A 1 324 ? -1.681 -19.961 -3.315 1.00 80.69 324 THR A O 1
ATOM 2365 N N . ASP A 1 325 ? 0.404 -20.474 -2.664 1.00 81.19 325 ASP A N 1
ATOM 2366 C CA . ASP A 1 325 ? 0.176 -20.379 -1.217 1.00 81.19 325 ASP A CA 1
ATOM 2367 C C . ASP A 1 325 ? 0.820 -19.116 -0.613 1.00 81.19 325 ASP A C 1
ATOM 2369 O O . ASP A 1 325 ? 1.014 -19.005 0.602 1.00 81.19 325 ASP A O 1
ATOM 2373 N N . TYR A 1 326 ? 1.204 -18.155 -1.460 1.00 85.62 326 TYR A N 1
ATOM 2374 C CA . TYR A 1 326 ? 1.907 -16.953 -1.027 1.00 85.62 326 TYR A CA 1
ATOM 2375 C C . TYR A 1 326 ? 1.037 -16.084 -0.112 1.00 85.62 326 TYR A C 1
ATOM 2377 O O . TYR A 1 326 ? -0.140 -15.851 -0.372 1.00 85.62 326 TYR A O 1
ATOM 2385 N N . ARG A 1 327 ? 1.652 -15.524 0.937 1.00 84.62 327 ARG A N 1
ATOM 2386 C CA . ARG A 1 327 ? 1.075 -14.473 1.787 1.00 84.62 327 ARG A CA 1
ATOM 2387 C C . ARG A 1 327 ? 2.135 -13.442 2.119 1.00 84.62 327 ARG A C 1
ATOM 2389 O O . ARG A 1 327 ? 3.247 -13.801 2.494 1.00 84.62 327 ARG A O 1
ATOM 2396 N N . ASN A 1 328 ? 1.811 -12.158 2.034 1.00 84.69 328 ASN A N 1
ATOM 2397 C CA . ASN A 1 328 ? 2.755 -11.121 2.422 1.00 84.69 328 ASN A CA 1
ATOM 2398 C C . ASN A 1 328 ? 2.856 -11.048 3.962 1.00 84.69 328 ASN A C 1
ATOM 2400 O O . ASN A 1 328 ? 1.863 -10.768 4.638 1.00 84.69 328 ASN A O 1
ATOM 2404 N N . PRO A 1 329 ? 4.047 -11.231 4.563 1.00 82.44 329 PRO A N 1
ATOM 2405 C CA . PRO A 1 329 ? 4.205 -11.178 6.020 1.00 82.44 329 PRO A CA 1
ATOM 2406 C C . PRO A 1 329 ? 4.064 -9.773 6.619 1.00 82.44 329 PRO A C 1
ATOM 2408 O O . PRO A 1 329 ? 3.967 -9.624 7.840 1.00 82.44 329 PRO A O 1
ATOM 2411 N N . HIS A 1 330 ? 4.058 -8.747 5.768 1.00 85.94 330 HIS A N 1
ATOM 2412 C CA . HIS A 1 330 ? 3.875 -7.345 6.125 1.00 85.94 330 HIS A CA 1
ATOM 2413 C C . HIS A 1 330 ? 2.464 -6.833 5.807 1.00 85.94 330 HIS A C 1
ATOM 2415 O O . HIS A 1 330 ? 2.282 -5.626 5.709 1.00 85.94 330 HIS A O 1
ATOM 2421 N N . GLU A 1 331 ? 1.476 -7.721 5.650 1.00 90.81 331 GLU A N 1
ATOM 2422 C CA . GLU A 1 331 ? 0.100 -7.380 5.267 1.00 90.81 331 GLU A CA 1
ATOM 2423 C C . GLU A 1 331 ? -0.507 -6.220 6.073 1.00 90.81 331 GLU A C 1
ATOM 2425 O O . GLU A 1 331 ? -0.921 -5.232 5.475 1.00 90.81 331 GLU A O 1
ATOM 2430 N N . SER A 1 3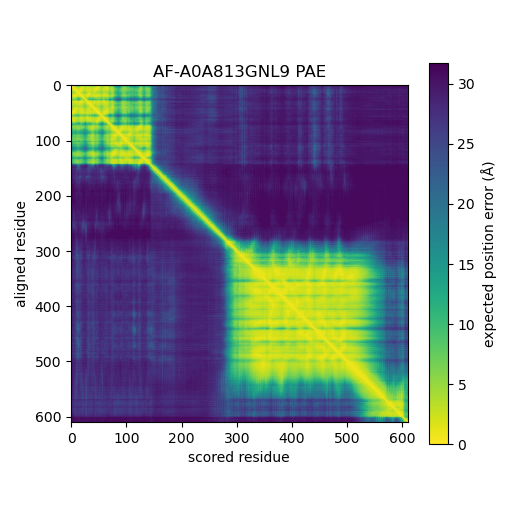32 ? -0.525 -6.293 7.409 1.00 92.25 332 SER A N 1
ATOM 2431 C CA . SER A 1 332 ? -1.137 -5.244 8.242 1.00 92.25 332 SER A CA 1
ATOM 2432 C C . SER A 1 332 ? -0.451 -3.888 8.061 1.00 92.25 332 SER A C 1
ATOM 2434 O O . SER A 1 332 ? -1.109 -2.874 7.845 1.00 92.25 332 SER A O 1
ATOM 2436 N N . ILE A 1 333 ? 0.885 -3.888 8.064 1.00 94.25 333 ILE A N 1
ATOM 2437 C CA . ILE A 1 333 ? 1.706 -2.686 7.880 1.00 94.25 333 ILE A CA 1
ATOM 2438 C C . ILE A 1 333 ? 1.486 -2.105 6.473 1.00 94.25 333 ILE A C 1
ATOM 2440 O O . ILE A 1 333 ? 1.385 -0.892 6.303 1.00 94.25 333 ILE A O 1
ATOM 2444 N N . LEU A 1 334 ? 1.399 -2.959 5.450 1.00 95.44 334 LEU A N 1
ATOM 2445 C CA . LEU A 1 334 ? 1.138 -2.545 4.075 1.00 95.44 334 LEU A CA 1
ATOM 2446 C C . LEU A 1 334 ? -0.249 -1.906 3.943 1.00 95.44 334 LEU A C 1
ATOM 2448 O O . LEU A 1 334 ? -0.354 -0.823 3.376 1.00 95.44 334 LEU A O 1
ATOM 2452 N N . ILE A 1 335 ? -1.288 -2.547 4.476 1.00 96.38 335 ILE A N 1
ATOM 2453 C CA . ILE A 1 335 ? -2.672 -2.063 4.416 1.00 96.38 335 ILE A CA 1
ATOM 2454 C C . ILE A 1 335 ? -2.806 -0.697 5.100 1.00 96.38 335 ILE A C 1
ATOM 2456 O O . ILE A 1 335 ? -3.335 0.244 4.507 1.00 96.38 335 ILE A O 1
ATOM 2460 N N . GLU A 1 336 ? -2.277 -0.557 6.317 1.00 96.31 336 GLU A N 1
ATOM 2461 C CA . GLU A 1 336 ? -2.325 0.706 7.061 1.00 96.31 336 GLU A CA 1
ATOM 2462 C C . GLU A 1 336 ? -1.536 1.817 6.356 1.00 96.31 336 GLU A C 1
ATOM 2464 O O . GLU A 1 336 ? -2.024 2.942 6.227 1.00 96.31 336 GLU A O 1
ATOM 2469 N N . GLY A 1 337 ? -0.342 1.502 5.841 1.00 97.44 337 GLY A N 1
ATOM 2470 C CA . GLY A 1 337 ? 0.463 2.449 5.074 1.00 97.44 337 GLY A CA 1
ATOM 2471 C C . GLY A 1 337 ? -0.221 2.887 3.775 1.00 97.44 337 GLY A C 1
ATOM 2472 O O . GLY A 1 337 ? -0.241 4.077 3.460 1.00 97.44 337 GLY A O 1
ATOM 2473 N N . LEU A 1 338 ? -0.815 1.952 3.026 1.00 97.81 338 LEU A N 1
ATOM 2474 C CA . LEU A 1 338 ? -1.574 2.262 1.810 1.00 97.81 338 LEU A CA 1
ATOM 2475 C C . LEU A 1 338 ? -2.768 3.166 2.113 1.00 97.81 338 LEU A C 1
ATOM 2477 O O . LEU A 1 338 ? -2.986 4.131 1.387 1.00 97.81 338 LEU A O 1
ATOM 2481 N N . SER A 1 339 ? -3.497 2.903 3.199 1.00 97.12 339 SER A N 1
ATOM 2482 C CA . SER A 1 339 ? -4.618 3.743 3.633 1.00 97.12 339 SER A CA 1
ATOM 2483 C C . SER A 1 339 ? -4.181 5.189 3.913 1.00 97.12 339 SER A C 1
ATOM 2485 O O . SER A 1 339 ? -4.842 6.136 3.478 1.00 97.12 339 SER A O 1
ATOM 2487 N N . GLN A 1 340 ? -3.025 5.382 4.559 1.00 97.38 340 GLN A N 1
ATOM 2488 C CA . GLN A 1 340 ? -2.438 6.713 4.760 1.00 97.38 340 GLN A CA 1
ATOM 2489 C C . GLN A 1 340 ? -2.064 7.370 3.422 1.00 97.38 340 GLN A C 1
ATOM 2491 O O . GLN A 1 340 ? -2.474 8.498 3.159 1.00 97.38 340 GLN A O 1
ATOM 2496 N N . GLY A 1 341 ? -1.360 6.657 2.535 1.00 98.00 341 GLY A N 1
ATOM 2497 C CA . GLY A 1 341 ? -0.953 7.191 1.229 1.00 98.00 341 GLY A CA 1
ATOM 2498 C C . GLY A 1 341 ? -2.127 7.557 0.310 1.00 98.00 341 GLY A C 1
ATOM 2499 O O . GLY A 1 341 ? -2.081 8.586 -0.363 1.00 98.00 341 GLY A O 1
ATOM 2500 N N . LEU A 1 342 ? -3.195 6.753 0.301 1.00 97.94 342 LEU A N 1
ATOM 2501 C CA . LEU A 1 342 ? -4.432 7.047 -0.434 1.00 97.94 342 LEU A CA 1
ATOM 2502 C C . LEU A 1 342 ? -5.171 8.252 0.155 1.00 97.94 342 LEU A C 1
ATOM 2504 O O . LEU A 1 342 ? -5.724 9.053 -0.592 1.00 97.94 342 LEU A O 1
ATOM 2508 N N . THR A 1 343 ? -5.139 8.417 1.479 1.00 96.50 343 THR A N 1
ATOM 2509 C CA . THR A 1 343 ? -5.714 9.592 2.147 1.00 96.50 343 THR A CA 1
ATOM 2510 C C . THR A 1 343 ? -4.956 10.869 1.784 1.00 96.50 343 THR A C 1
ATOM 2512 O O . THR A 1 343 ? -5.593 11.857 1.439 1.00 96.50 343 THR A O 1
ATOM 2515 N N . GLU A 1 344 ? -3.620 10.847 1.758 1.00 97.94 344 GLU A N 1
ATOM 2516 C CA . GLU A 1 344 ? -2.814 11.993 1.303 1.00 97.94 344 GLU A CA 1
ATOM 2517 C C . GLU A 1 344 ? -3.123 12.365 -0.159 1.00 97.94 344 GLU A C 1
ATOM 2519 O O . GLU A 1 344 ? -3.257 13.540 -0.505 1.00 97.94 344 GLU A O 1
ATOM 2524 N N . LEU A 1 345 ? -3.288 11.364 -1.030 1.00 98.19 345 LEU A N 1
ATOM 2525 C CA . LEU A 1 345 ? -3.688 11.576 -2.423 1.00 98.19 345 LEU A CA 1
ATOM 2526 C C . LEU A 1 345 ? -5.096 12.180 -2.552 1.00 98.19 345 LEU A C 1
ATOM 2528 O O . LEU A 1 345 ? -5.315 13.029 -3.420 1.00 98.19 345 LEU A O 1
ATOM 2532 N N . GLU A 1 346 ? -6.043 11.741 -1.721 1.00 96.69 346 GLU A N 1
ATOM 2533 C CA . GLU A 1 346 ? -7.422 12.242 -1.706 1.00 96.69 346 GLU A CA 1
ATOM 2534 C C . GLU A 1 346 ? -7.485 13.679 -1.170 1.00 96.69 346 GLU A C 1
ATOM 2536 O O . GLU A 1 346 ? -8.102 14.542 -1.795 1.00 96.69 346 GLU A O 1
ATOM 2541 N N . ASP A 1 347 ? -6.768 13.971 -0.080 1.00 96.06 347 ASP A N 1
ATOM 2542 C CA . ASP A 1 347 ? -6.646 15.317 0.494 1.00 96.06 347 ASP A CA 1
ATOM 2543 C C . ASP A 1 347 ? -5.996 16.292 -0.511 1.00 96.06 347 ASP A C 1
ATOM 2545 O O . ASP A 1 347 ? -6.390 17.458 -0.611 1.00 96.06 347 ASP A O 1
ATOM 2549 N N . ALA A 1 348 ? -5.053 15.810 -1.330 1.00 97.19 348 ALA A N 1
ATOM 2550 C CA . ALA A 1 348 ? -4.466 16.567 -2.437 1.00 97.19 348 ALA A CA 1
ATOM 2551 C C . ALA A 1 348 ? -5.392 16.702 -3.667 1.00 97.19 348 ALA A C 1
ATOM 2553 O O . ALA A 1 348 ? -5.071 17.450 -4.596 1.00 97.19 348 ALA A O 1
ATOM 2554 N N . GLY A 1 349 ? -6.526 15.993 -3.699 1.00 97.19 349 GLY A N 1
ATOM 2555 C CA . GLY A 1 349 ? -7.473 15.963 -4.816 1.00 97.19 349 GLY A CA 1
ATOM 2556 C C . GLY A 1 349 ? -6.964 15.222 -6.055 1.00 97.19 349 GLY A C 1
ATOM 2557 O O . GLY A 1 349 ? -7.468 15.449 -7.156 1.00 97.19 349 GLY A O 1
ATOM 2558 N N . LEU A 1 350 ? -5.936 14.385 -5.904 1.00 97.31 350 LEU A N 1
ATOM 2559 C CA . LEU A 1 350 ? -5.348 13.596 -6.992 1.00 97.31 350 LEU A CA 1
ATOM 2560 C C . LEU A 1 350 ? -6.101 12.284 -7.230 1.00 97.31 350 LEU A C 1
ATOM 2562 O O . LEU A 1 350 ? -6.042 11.737 -8.330 1.00 97.31 350 LEU A O 1
ATOM 2566 N N . VAL A 1 351 ? -6.8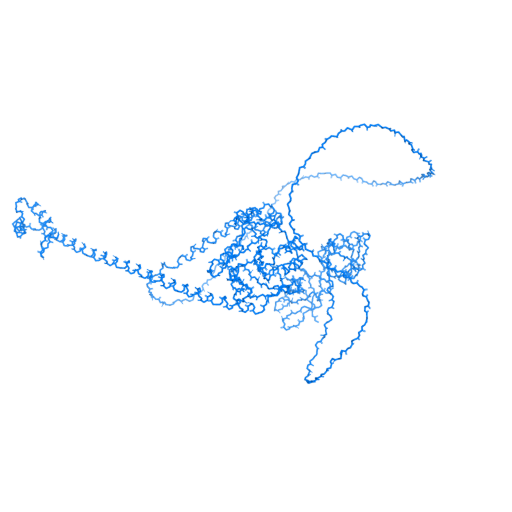37 11.821 -6.222 1.00 95.94 351 VAL A N 1
ATOM 2567 C CA . VAL A 1 351 ? -7.855 10.773 -6.332 1.00 95.94 351 VAL A CA 1
ATOM 2568 C C . VAL A 1 351 ? -9.163 11.294 -5.741 1.00 95.94 351 VAL A C 1
ATOM 2570 O O . VAL A 1 351 ? -9.155 12.166 -4.874 1.00 95.94 351 VAL A O 1
ATOM 2573 N N . ASP A 1 352 ? -10.290 10.781 -6.221 1.00 93.56 352 ASP A N 1
ATOM 2574 C CA . ASP A 1 352 ? -11.615 11.124 -5.703 1.00 93.56 352 ASP A CA 1
ATOM 2575 C C . ASP A 1 352 ? -12.461 9.858 -5.636 1.00 93.56 352 ASP A C 1
ATOM 2577 O O . ASP A 1 352 ? -13.056 9.455 -6.631 1.00 93.56 352 ASP A O 1
ATOM 2581 N N . GLY A 1 353 ? -12.496 9.229 -4.460 1.00 90.19 353 GLY A N 1
ATOM 2582 C CA . GLY A 1 353 ? -13.332 8.053 -4.238 1.00 90.19 353 GLY A CA 1
ATOM 2583 C C . GLY A 1 353 ? -14.811 8.392 -4.052 1.00 90.19 353 GLY A C 1
ATOM 2584 O O . GLY A 1 353 ? -15.632 7.485 -4.043 1.00 90.19 353 GLY A O 1
ATOM 2585 N N . SER A 1 354 ? -15.178 9.667 -3.881 1.00 89.88 354 SER A N 1
ATOM 2586 C CA . SER A 1 354 ? -16.540 10.063 -3.494 1.00 89.88 354 SER A CA 1
ATOM 2587 C C . SER A 1 354 ? -17.499 10.219 -4.675 1.00 89.88 354 SER A C 1
ATOM 2589 O O . SER A 1 354 ? -18.702 9.997 -4.542 1.00 89.88 354 SER A O 1
ATOM 2591 N N . SER A 1 355 ? -16.983 10.612 -5.843 1.00 86.88 355 SER A N 1
ATOM 2592 C CA . SER A 1 355 ? -17.809 10.861 -7.029 1.00 86.88 355 SER A CA 1
ATOM 2593 C C . SER A 1 355 ? -18.088 9.592 -7.831 1.00 86.88 355 SER A C 1
ATOM 2595 O O . SER A 1 355 ? -19.224 9.362 -8.245 1.00 86.88 355 SER A O 1
ATOM 2597 N N . VAL A 1 356 ? -17.061 8.771 -8.036 1.00 89.44 356 VAL A N 1
ATOM 2598 C CA . VAL A 1 356 ? -17.117 7.463 -8.694 1.00 89.44 356 VAL A CA 1
ATOM 2599 C C . VAL A 1 356 ? -16.134 6.518 -8.010 1.00 89.44 356 VAL A C 1
ATOM 2601 O O . VAL A 1 356 ? -15.162 6.962 -7.403 1.00 89.44 356 VAL A O 1
ATOM 2604 N N . GLY A 1 357 ? -16.387 5.212 -8.105 1.00 93.75 357 GLY A N 1
ATOM 2605 C CA . GLY A 1 357 ? -15.450 4.208 -7.607 1.00 93.75 357 GLY A CA 1
ATOM 2606 C C . GLY A 1 357 ? -14.120 4.304 -8.346 1.00 93.75 357 GLY A C 1
ATOM 2607 O O . GLY A 1 357 ? -14.114 4.419 -9.573 1.00 93.75 357 GLY A O 1
ATOM 2608 N N . LEU A 1 358 ? -13.006 4.258 -7.611 1.00 96.62 358 LEU A N 1
ATOM 2609 C CA . LEU A 1 358 ? -11.674 4.318 -8.216 1.00 96.62 358 LEU A CA 1
ATOM 2610 C C . LEU A 1 358 ? -11.459 3.121 -9.145 1.00 96.62 358 LEU A C 1
ATOM 2612 O O . LEU A 1 358 ? -11.700 1.979 -8.744 1.00 96.62 358 LEU A O 1
ATOM 2616 N N . HIS A 1 359 ? -10.956 3.371 -10.353 1.00 97.44 359 HIS A N 1
ATOM 2617 C CA . HIS A 1 359 ? -10.463 2.308 -11.221 1.00 97.44 359 HIS A CA 1
ATOM 2618 C C . HIS A 1 359 ? -9.007 1.991 -10.862 1.00 97.44 359 HIS A C 1
ATOM 2620 O O . HIS A 1 359 ? -8.113 2.816 -11.079 1.00 97.44 359 HIS A O 1
ATOM 2626 N N . VAL A 1 360 ? -8.771 0.819 -10.272 1.00 98.31 360 VAL A N 1
ATOM 2627 C CA . VAL A 1 360 ? -7.493 0.460 -9.648 1.00 98.31 360 VAL A CA 1
ATOM 2628 C C . VAL A 1 360 ? -6.876 -0.763 -10.312 1.00 98.31 360 VAL A C 1
ATOM 2630 O O . VAL A 1 360 ? -7.554 -1.768 -10.499 1.00 98.31 360 VAL A O 1
ATOM 2633 N N . LEU A 1 361 ? -5.575 -0.695 -10.597 1.00 98.50 361 LEU A N 1
ATOM 2634 C CA . LEU A 1 361 ? -4.755 -1.860 -10.930 1.00 98.50 361 LEU A CA 1
ATOM 2635 C C . LEU A 1 361 ? -3.873 -2.238 -9.735 1.00 98.50 361 LEU A C 1
ATOM 2637 O O . LEU A 1 361 ? -3.034 -1.441 -9.318 1.00 98.50 361 LEU A O 1
ATOM 2641 N N . ASP A 1 362 ? -4.023 -3.457 -9.226 1.00 98.50 362 ASP A N 1
ATOM 2642 C CA . ASP A 1 362 ? -3.102 -4.083 -8.275 1.00 98.50 362 ASP A CA 1
ATOM 2643 C C . ASP A 1 362 ? -2.040 -4.882 -9.055 1.00 98.50 362 ASP A C 1
ATOM 2645 O O . ASP A 1 362 ? -2.290 -5.996 -9.522 1.00 98.50 362 ASP A O 1
ATOM 2649 N N . LEU A 1 363 ? -0.878 -4.261 -9.286 1.00 98.06 363 LEU A N 1
ATOM 2650 C CA . LEU A 1 363 ? 0.219 -4.808 -10.087 1.00 98.06 363 LEU A CA 1
ATOM 2651 C C . LEU A 1 363 ? 1.185 -5.603 -9.205 1.00 98.06 363 LEU A C 1
ATOM 2653 O O . LEU A 1 363 ? 1.806 -5.046 -8.297 1.00 98.06 363 LEU A O 1
ATOM 2657 N N . GLY A 1 364 ? 1.404 -6.872 -9.545 1.00 95.81 364 GLY A N 1
ATOM 2658 C CA . GLY A 1 364 ? 2.131 -7.803 -8.685 1.00 95.81 364 GLY A CA 1
ATOM 2659 C C . GLY A 1 364 ? 1.347 -8.040 -7.398 1.00 95.81 364 GLY A C 1
ATOM 2660 O O . GLY A 1 364 ? 1.863 -7.791 -6.309 1.00 95.81 364 GLY A O 1
ATOM 2661 N N . CYS A 1 365 ? 0.072 -8.415 -7.545 1.00 95.88 365 CYS A N 1
ATOM 2662 C CA . CYS A 1 365 ? -0.934 -8.344 -6.485 1.00 95.88 365 CYS A CA 1
ATOM 2663 C C . CYS A 1 365 ? -0.661 -9.245 -5.273 1.00 95.88 365 CYS A C 1
ATOM 2665 O O . CYS A 1 365 ? -1.307 -9.086 -4.233 1.00 95.88 365 CYS A O 1
ATOM 2667 N N . GLY A 1 366 ? 0.267 -10.202 -5.379 1.00 94.44 366 GLY A N 1
ATOM 2668 C CA . GLY A 1 366 ? 0.468 -11.199 -4.335 1.00 94.44 366 GLY A CA 1
ATOM 2669 C C . GLY A 1 366 ? -0.833 -11.960 -4.086 1.00 94.44 366 GLY A C 1
ATOM 2670 O O . GLY A 1 366 ? -1.548 -12.313 -5.020 1.00 94.44 366 GLY A O 1
ATOM 2671 N N . SER A 1 367 ? -1.195 -12.140 -2.815 1.00 94.69 367 SER A N 1
ATOM 2672 C CA . SER A 1 367 ? -2.492 -12.738 -2.476 1.00 94.69 367 SER A CA 1
ATOM 2673 C C . SER A 1 367 ? -3.636 -11.719 -2.412 1.00 94.69 367 SER A C 1
ATOM 2675 O O . SER A 1 367 ? -4.766 -12.097 -2.120 1.00 94.69 367 SER A O 1
ATOM 2677 N N . GLY A 1 368 ? -3.371 -10.434 -2.678 1.00 96.31 368 GLY A N 1
ATOM 2678 C CA . GLY A 1 368 ? -4.369 -9.360 -2.704 1.00 96.31 368 GLY A CA 1
ATOM 2679 C C . GLY A 1 368 ? -4.295 -8.383 -1.533 1.00 96.31 368 GLY A C 1
ATOM 2680 O O . GLY A 1 368 ? -5.278 -7.711 -1.227 1.00 96.31 368 GLY A O 1
ATOM 2681 N N . GLU A 1 369 ? -3.154 -8.279 -0.851 1.00 96.56 369 GLU A N 1
ATOM 2682 C CA . GLU A 1 369 ? -2.994 -7.385 0.301 1.00 96.56 369 GLU A CA 1
ATOM 2683 C C . GLU A 1 369 ? -3.208 -5.906 -0.051 1.00 96.56 369 GLU A C 1
ATOM 2685 O O . GLU A 1 369 ? -3.825 -5.172 0.723 1.00 96.56 369 GLU A O 1
ATOM 2690 N N . ALA A 1 370 ? -2.738 -5.460 -1.220 1.00 97.38 370 ALA A N 1
ATOM 2691 C CA . ALA A 1 370 ? -2.957 -4.090 -1.675 1.00 97.38 370 ALA A CA 1
ATOM 2692 C C . ALA A 1 370 ? -4.429 -3.842 -2.037 1.00 97.38 370 ALA A C 1
ATOM 2694 O O . ALA A 1 370 ? -5.002 -2.848 -1.588 1.00 97.38 370 ALA A O 1
ATOM 2695 N N . SER A 1 371 ? -5.065 -4.773 -2.753 1.00 97.88 371 SER A N 1
ATOM 2696 C CA . SER A 1 371 ? -6.508 -4.752 -3.028 1.00 97.88 371 SER A CA 1
ATOM 2697 C C . SER A 1 371 ? -7.350 -4.655 -1.751 1.00 97.88 371 SER A C 1
ATOM 2699 O O . SER A 1 371 ? -8.231 -3.799 -1.657 1.00 97.88 371 SER A O 1
ATOM 2701 N N . LEU A 1 372 ? -7.037 -5.456 -0.725 1.00 97.06 372 LEU A N 1
ATOM 2702 C CA . LEU A 1 372 ? -7.678 -5.353 0.590 1.00 97.06 372 LEU A CA 1
ATOM 2703 C C . LEU A 1 372 ? -7.467 -3.979 1.225 1.00 97.06 372 LEU A C 1
ATOM 2705 O O . LEU A 1 372 ? -8.407 -3.425 1.791 1.00 97.06 372 LEU A O 1
ATOM 2709 N N . GLY A 1 373 ? -6.265 -3.410 1.109 1.00 97.12 373 GLY A N 1
ATOM 2710 C CA . GLY A 1 373 ? -5.972 -2.065 1.598 1.00 97.12 373 GLY A CA 1
ATOM 2711 C C . GLY A 1 373 ? -6.844 -0.989 0.953 1.00 97.12 373 GLY A C 1
ATOM 2712 O O . GLY A 1 373 ? -7.371 -0.128 1.655 1.00 97.12 373 GLY A O 1
ATOM 2713 N N . VAL A 1 374 ? -7.067 -1.067 -0.361 1.00 97.69 374 VAL A N 1
ATOM 2714 C CA . VAL A 1 374 ? -7.959 -0.144 -1.085 1.00 97.69 374 VAL A CA 1
ATOM 2715 C C . VAL A 1 374 ? -9.410 -0.315 -0.646 1.00 97.69 374 VAL A C 1
ATOM 2717 O O . VAL A 1 374 ? -10.099 0.680 -0.417 1.00 97.69 374 VAL A O 1
ATOM 2720 N N . MET A 1 375 ? -9.881 -1.556 -0.509 1.00 97.00 375 MET A N 1
ATOM 2721 C CA . MET A 1 375 ? -11.249 -1.840 -0.061 1.00 97.00 375 MET A CA 1
ATOM 2722 C C . MET A 1 375 ? -11.481 -1.319 1.360 1.00 97.00 375 MET A C 1
ATOM 2724 O O . MET A 1 375 ? -12.431 -0.580 1.585 1.00 97.00 375 MET A O 1
ATOM 2728 N N . GLN A 1 376 ? -10.563 -1.592 2.293 1.00 96.44 376 GLN A N 1
ATOM 2729 C CA . GLN A 1 376 ? -10.654 -1.092 3.668 1.00 96.44 376 GLN A CA 1
ATOM 2730 C C . GLN A 1 376 ? -10.580 0.434 3.743 1.00 96.44 376 GLN A C 1
ATOM 2732 O O . GLN A 1 376 ? -11.328 1.051 4.499 1.00 96.44 376 GLN A O 1
ATOM 2737 N N . TRP A 1 377 ? -9.703 1.057 2.952 1.00 96.44 377 TRP A N 1
ATOM 2738 C CA . TRP A 1 377 ? -9.662 2.512 2.844 1.00 96.44 377 TRP A CA 1
ATOM 2739 C C . TRP A 1 377 ? -10.992 3.059 2.318 1.00 96.44 377 TRP A C 1
ATOM 2741 O O . TRP A 1 377 ? -11.503 4.035 2.859 1.00 96.44 377 TRP A O 1
ATOM 2751 N N . THR A 1 378 ? -11.599 2.415 1.323 1.00 95.81 378 THR A N 1
ATOM 2752 C CA . THR A 1 378 ? -12.917 2.807 0.805 1.00 95.81 378 THR A CA 1
ATOM 2753 C C . THR A 1 378 ? -13.986 2.693 1.896 1.00 95.81 378 THR A C 1
ATOM 2755 O O . THR A 1 378 ? -14.649 3.680 2.204 1.00 95.81 378 THR A O 1
ATOM 2758 N N . ASP A 1 379 ? -14.086 1.539 2.557 1.00 94.94 379 ASP A N 1
ATOM 2759 C CA . ASP A 1 379 ? -15.107 1.249 3.573 1.00 94.94 379 ASP A CA 1
ATOM 2760 C C . ASP A 1 379 ? -14.987 2.126 4.830 1.00 94.94 379 ASP A C 1
ATOM 2762 O O . ASP A 1 379 ? -15.976 2.362 5.529 1.00 94.94 379 ASP A O 1
ATOM 2766 N N . ALA A 1 380 ? -13.793 2.657 5.114 1.00 92.75 380 ALA A N 1
ATOM 2767 C CA . ALA A 1 380 ? -13.555 3.552 6.246 1.00 92.75 380 ALA A CA 1
ATOM 2768 C C . ALA A 1 380 ? -14.304 4.895 6.140 1.00 92.75 380 ALA A C 1
ATOM 2770 O O . ALA A 1 380 ? -14.419 5.614 7.135 1.00 92.75 380 ALA A O 1
ATOM 2771 N N . ARG A 1 381 ? -14.808 5.262 4.955 1.00 90.69 381 ARG A N 1
ATOM 2772 C CA . ARG A 1 381 ? -15.512 6.526 4.702 1.00 90.69 381 ARG A CA 1
ATOM 2773 C C . ARG A 1 381 ? -16.755 6.279 3.853 1.00 90.69 381 ARG A C 1
ATOM 2775 O O . ARG A 1 381 ? -16.662 5.944 2.680 1.00 90.69 381 ARG A O 1
ATOM 2782 N N . ARG A 1 382 ? -17.935 6.508 4.442 1.00 89.00 382 ARG A N 1
ATOM 2783 C CA . ARG A 1 382 ? -19.250 6.211 3.832 1.00 89.00 382 ARG A CA 1
ATOM 2784 C C . ARG A 1 382 ? -19.518 6.934 2.509 1.00 89.00 382 ARG A C 1
ATOM 2786 O O . ARG A 1 382 ? -20.377 6.500 1.751 1.00 89.00 382 ARG A O 1
ATOM 2793 N N . ASP A 1 383 ? -18.859 8.064 2.270 1.00 92.00 383 ASP A N 1
ATOM 2794 C CA . ASP A 1 383 ? -18.985 8.835 1.034 1.00 92.00 383 ASP A CA 1
ATOM 2795 C C . ASP A 1 383 ? -18.233 8.209 -0.147 1.00 92.00 383 ASP A C 1
ATOM 2797 O O . ASP A 1 383 ? -18.570 8.506 -1.294 1.00 92.00 383 ASP A O 1
ATOM 2801 N N . ARG A 1 384 ? -17.250 7.338 0.111 1.00 95.06 384 ARG A N 1
ATOM 2802 C CA . ARG A 1 384 ? -16.468 6.683 -0.938 1.00 95.06 384 ARG A CA 1
ATOM 2803 C C . ARG A 1 384 ? -17.282 5.577 -1.610 1.00 95.06 384 ARG A C 1
ATOM 2805 O O . ARG A 1 384 ? -18.022 4.833 -0.973 1.00 95.06 384 ARG A O 1
ATOM 2812 N N . GLN A 1 385 ? -17.143 5.481 -2.924 1.00 95.94 385 GLN A N 1
ATOM 2813 C CA . GLN A 1 385 ? -17.783 4.479 -3.761 1.00 95.94 385 GLN A CA 1
ATOM 2814 C C . GLN A 1 385 ? -16.890 3.236 -3.876 1.00 95.94 385 GLN A C 1
ATOM 2816 O O . GLN A 1 385 ? -15.667 3.384 -3.964 1.00 95.94 385 GLN A O 1
ATOM 2821 N N . PRO A 1 386 ? -17.471 2.022 -3.940 1.00 96.44 386 PRO A N 1
ATOM 2822 C CA . PRO A 1 386 ? -16.708 0.788 -4.108 1.00 96.44 386 PRO A CA 1
ATOM 2823 C C . PRO A 1 386 ? -15.746 0.855 -5.308 1.00 96.44 386 PRO A C 1
ATOM 2825 O O . PRO A 1 386 ? -16.174 1.258 -6.394 1.00 96.44 386 PRO A O 1
ATOM 2828 N N . PRO A 1 387 ? -14.467 0.467 -5.149 1.00 96.56 387 PRO A N 1
ATOM 2829 C CA . PRO A 1 387 ? -13.493 0.515 -6.231 1.00 96.56 387 PRO A CA 1
ATOM 2830 C C . PRO A 1 387 ? -13.762 -0.579 -7.273 1.00 96.56 387 PRO A C 1
ATOM 2832 O O . PRO A 1 387 ? -14.256 -1.662 -6.956 1.00 96.56 387 PRO A O 1
ATOM 2835 N N . SER A 1 388 ? -13.363 -0.318 -8.516 1.00 96.31 388 SER A N 1
ATOM 2836 C CA . SER A 1 388 ? -13.229 -1.339 -9.555 1.00 96.31 388 SER A CA 1
ATOM 2837 C C . SER A 1 388 ? -11.778 -1.804 -9.580 1.00 96.31 388 SER A C 1
ATOM 2839 O O . SER A 1 388 ? -10.910 -1.061 -10.039 1.00 96.31 388 SER A O 1
ATOM 2841 N N . ILE A 1 389 ? -11.513 -3.006 -9.068 1.00 97.19 389 ILE A N 1
ATOM 2842 C CA . ILE A 1 389 ? -10.158 -3.551 -8.934 1.00 97.19 389 ILE A CA 1
ATOM 2843 C C . ILE A 1 389 ? -9.879 -4.552 -10.054 1.00 97.19 389 ILE A C 1
ATOM 2845 O O . ILE A 1 389 ? -10.572 -5.560 -10.187 1.00 97.19 389 ILE A O 1
ATOM 2849 N N . THR A 1 390 ? -8.808 -4.288 -10.791 1.00 97.44 390 THR A N 1
ATOM 2850 C CA . THR A 1 390 ? -8.147 -5.222 -11.699 1.00 97.44 390 THR A CA 1
ATOM 2851 C C . THR A 1 390 ? -6.862 -5.686 -11.024 1.00 97.44 390 THR A C 1
ATOM 2853 O O . THR A 1 390 ? -6.075 -4.858 -10.575 1.00 97.44 390 THR A O 1
ATOM 2856 N N . ALA A 1 391 ? -6.627 -6.992 -10.934 1.00 98.00 391 ALA A N 1
ATOM 2857 C CA . ALA A 1 391 ? -5.399 -7.543 -10.361 1.00 98.00 391 ALA A CA 1
ATOM 2858 C C . ALA A 1 391 ? -4.567 -8.243 -11.433 1.00 98.00 391 ALA A C 1
ATOM 2860 O O . ALA A 1 391 ? -5.125 -8.844 -12.357 1.00 98.00 391 ALA A O 1
ATOM 2861 N N . ALA A 1 392 ? -3.243 -8.160 -11.314 1.00 97.69 392 ALA A N 1
ATOM 2862 C CA . ALA A 1 392 ? -2.330 -8.815 -12.235 1.00 97.69 392 ALA A CA 1
ATOM 2863 C C . ALA A 1 392 ? -1.080 -9.346 -11.531 1.00 97.69 392 ALA A C 1
ATOM 2865 O O . ALA A 1 392 ? -0.316 -8.577 -10.945 1.00 97.69 392 ALA A O 1
ATOM 2866 N N . ASP A 1 393 ? -0.836 -10.649 -11.650 1.00 96.12 393 ASP A N 1
ATOM 2867 C CA . ASP A 1 393 ? 0.417 -11.287 -11.252 1.00 96.12 393 ASP A CA 1
ATOM 2868 C C . ASP A 1 393 ? 0.586 -12.627 -11.995 1.00 96.12 393 ASP A C 1
ATOM 2870 O O . ASP A 1 393 ? -0.330 -13.444 -11.986 1.00 96.12 393 ASP A O 1
ATOM 2874 N N . PRO A 1 394 ? 1.719 -12.909 -12.659 1.00 93.44 394 PRO A N 1
ATOM 2875 C CA . PRO A 1 394 ? 1.884 -14.155 -13.411 1.00 93.44 394 PRO A CA 1
ATOM 2876 C C . PRO A 1 394 ? 2.035 -15.403 -12.522 1.00 93.44 394 PRO A C 1
ATOM 2878 O O . PRO A 1 394 ? 1.816 -16.518 -13.006 1.00 93.44 394 PRO A O 1
ATOM 2881 N N . TYR A 1 395 ? 2.402 -15.237 -11.248 1.00 92.06 395 TYR A N 1
ATOM 2882 C CA . TYR A 1 395 ? 2.793 -16.327 -10.353 1.00 92.06 395 TYR A CA 1
ATOM 2883 C C . TYR A 1 395 ? 1.848 -16.524 -9.163 1.00 92.06 395 TYR A C 1
ATOM 2885 O O . TYR A 1 395 ? 1.614 -17.658 -8.756 1.00 92.06 395 TYR A O 1
ATOM 2893 N N . THR A 1 396 ? 1.299 -15.443 -8.608 1.00 93.75 396 THR A N 1
ATOM 2894 C CA . THR A 1 396 ? 0.427 -15.464 -7.418 1.00 93.75 396 THR A CA 1
ATOM 2895 C C . THR A 1 396 ? -1.061 -15.315 -7.752 1.00 93.75 396 THR A C 1
ATOM 2897 O O . THR A 1 396 ? -1.889 -15.202 -6.851 1.00 93.75 396 THR A O 1
ATOM 2900 N N . PHE A 1 397 ? -1.430 -15.376 -9.040 1.00 95.19 397 PHE A N 1
ATOM 2901 C CA . PHE A 1 397 ? -2.820 -15.207 -9.479 1.00 95.19 397 PHE A CA 1
ATOM 2902 C C . PHE A 1 397 ? -3.795 -16.190 -8.795 1.00 95.19 397 PHE A C 1
ATOM 2904 O O . PHE A 1 397 ? -4.873 -15.761 -8.396 1.00 95.19 397 PHE A O 1
ATOM 2911 N N . ASP A 1 398 ? -3.420 -17.465 -8.604 1.00 92.12 398 ASP A N 1
ATOM 2912 C CA . ASP A 1 398 ? -4.256 -18.466 -7.918 1.00 92.12 398 ASP A CA 1
ATOM 2913 C C . ASP A 1 398 ? -4.522 -18.049 -6.462 1.00 92.12 398 ASP A C 1
ATOM 2915 O O . ASP A 1 398 ? -5.674 -18.015 -6.029 1.00 92.12 398 ASP A O 1
ATOM 2919 N N . ALA A 1 399 ? -3.469 -17.639 -5.739 1.00 93.31 399 ALA A N 1
ATOM 2920 C CA . ALA A 1 399 ? -3.560 -17.177 -4.352 1.00 93.31 399 ALA A CA 1
ATOM 2921 C C . ALA A 1 399 ? -4.496 -15.968 -4.219 1.00 93.31 399 ALA A C 1
ATOM 2923 O O . ALA A 1 399 ? -5.311 -15.892 -3.296 1.00 93.31 399 ALA A O 1
ATOM 2924 N N . PHE A 1 400 ? -4.398 -15.023 -5.160 1.00 96.44 400 PHE A N 1
ATOM 2925 C CA . PHE A 1 400 ? -5.294 -13.874 -5.224 1.00 96.44 400 PHE A CA 1
ATOM 2926 C C . PHE A 1 400 ? -6.743 -14.301 -5.466 1.00 96.44 400 PHE A C 1
ATOM 2928 O O . PHE A 1 400 ? -7.639 -13.870 -4.741 1.00 96.44 400 PHE A O 1
ATOM 2935 N N . GLN A 1 401 ? -6.993 -15.136 -6.481 1.00 95.94 401 GLN A N 1
ATOM 2936 C CA . GLN A 1 401 ? -8.351 -15.536 -6.860 1.00 95.94 401 GLN A CA 1
ATOM 2937 C C . GLN A 1 401 ? -9.042 -16.323 -5.747 1.00 95.94 401 GLN A C 1
ATOM 2939 O O . GLN A 1 401 ? -10.211 -16.064 -5.460 1.00 95.94 401 GLN A O 1
ATOM 2944 N N . GLU A 1 402 ? -8.325 -17.239 -5.093 1.00 95.31 402 GLU A N 1
ATOM 2945 C CA . GLU A 1 402 ? -8.847 -18.009 -3.965 1.00 95.31 402 GLU A CA 1
ATOM 2946 C C . GLU A 1 402 ? -9.203 -17.104 -2.782 1.00 95.31 402 GLU A C 1
ATOM 2948 O O . GLU A 1 402 ? -10.274 -17.244 -2.187 1.00 95.31 402 GLU A O 1
ATOM 2953 N N . ARG A 1 403 ? -8.334 -16.139 -2.460 1.00 95.06 403 ARG A N 1
ATOM 2954 C CA . ARG A 1 403 ? -8.532 -15.250 -1.312 1.00 95.06 403 ARG A CA 1
ATOM 2955 C C . ARG A 1 403 ? -9.604 -14.191 -1.555 1.00 95.06 403 ARG A C 1
ATOM 2957 O O . ARG A 1 403 ? -10.428 -13.941 -0.676 1.00 95.06 403 ARG A O 1
ATOM 2964 N N . MET A 1 404 ? -9.549 -13.526 -2.704 1.00 95.25 404 MET A N 1
ATOM 2965 C CA . MET A 1 404 ? -10.355 -12.339 -2.993 1.00 95.25 404 MET A CA 1
ATOM 2966 C C . MET A 1 404 ? -11.678 -12.677 -3.678 1.00 95.25 404 MET A C 1
ATOM 2968 O O . MET A 1 404 ? -12.600 -11.865 -3.643 1.00 95.25 404 MET A O 1
ATOM 2972 N N . GLY A 1 405 ? -11.785 -13.840 -4.329 1.00 93.94 405 GLY A N 1
ATOM 2973 C CA . GLY A 1 405 ? -12.941 -14.177 -5.164 1.00 93.94 405 GLY A CA 1
ATOM 2974 C C . GLY A 1 405 ? -13.105 -13.256 -6.382 1.00 93.94 405 GLY A C 1
ATOM 2975 O O . GLY A 1 405 ? -14.187 -13.188 -6.964 1.00 93.94 405 GLY A O 1
ATOM 2976 N N . LEU A 1 406 ? -12.047 -12.531 -6.757 1.00 91.81 406 LEU A N 1
ATOM 2977 C CA . LEU A 1 406 ? -12.000 -11.590 -7.875 1.00 91.81 406 LEU A CA 1
ATOM 2978 C C . LEU A 1 406 ? -11.112 -12.149 -8.996 1.00 91.81 406 LEU A C 1
ATOM 2980 O O . LEU A 1 406 ? -10.165 -12.883 -8.710 1.00 91.81 406 LEU A O 1
ATOM 2984 N N . PRO A 1 407 ? -11.384 -11.830 -10.275 1.00 90.50 407 PRO A N 1
ATOM 2985 C CA . PRO A 1 407 ? -10.520 -12.245 -11.373 1.00 90.50 407 PRO A CA 1
ATOM 2986 C C . PRO A 1 407 ? -9.121 -11.623 -11.246 1.00 90.50 407 PRO A C 1
ATOM 2988 O O . PRO A 1 407 ? -8.984 -10.461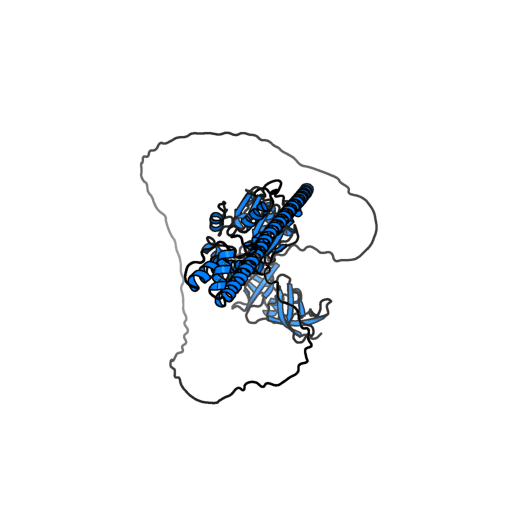 -10.871 1.00 90.50 407 PRO A O 1
ATOM 2991 N N . CYS A 1 408 ? -8.091 -12.395 -11.598 1.00 97.00 408 CYS A N 1
ATOM 2992 C CA . CYS A 1 408 ? -6.709 -11.927 -11.662 1.00 97.00 408 CYS A CA 1
ATOM 2993 C C . CYS A 1 408 ? -6.100 -12.305 -13.012 1.00 97.00 408 CYS A C 1
ATOM 2995 O O . CYS A 1 408 ? -6.215 -13.449 -13.464 1.00 97.00 408 CYS A O 1
ATOM 2997 N N . HIS A 1 409 ? -5.472 -11.335 -13.665 1.00 97.50 409 HIS A N 1
ATOM 2998 C CA . HIS A 1 409 ? -4.738 -11.544 -14.901 1.00 97.50 409 HIS A CA 1
ATOM 2999 C C . HIS A 1 409 ? -3.344 -12.096 -14.607 1.00 97.50 409 HIS A C 1
ATOM 3001 O O . HIS A 1 409 ? -2.723 -11.788 -13.596 1.00 97.50 409 HIS A O 1
ATOM 3007 N N . ARG A 1 410 ? -2.798 -12.861 -15.551 1.00 96.56 410 ARG A N 1
ATOM 3008 C CA . ARG A 1 410 ? -1.420 -13.368 -15.477 1.00 96.56 410 ARG A CA 1
ATOM 3009 C C . ARG A 1 410 ? -0.414 -12.448 -16.175 1.00 96.56 410 ARG A C 1
ATOM 3011 O O . ARG A 1 410 ? 0.609 -12.923 -16.654 1.00 96.56 410 ARG A O 1
ATOM 3018 N N . TRP A 1 411 ? -0.726 -11.158 -16.301 1.00 96.81 411 TRP A N 1
ATOM 3019 C CA . TRP A 1 411 ? 0.150 -10.211 -16.988 1.00 96.81 411 TRP A CA 1
ATOM 3020 C C . TRP A 1 411 ? 1.464 -10.060 -16.227 1.00 96.81 411 TRP A C 1
ATOM 3022 O O . TRP A 1 411 ? 1.488 -9.703 -15.050 1.00 96.81 411 TRP A O 1
ATOM 3032 N N . SER A 1 412 ? 2.560 -10.328 -16.919 1.00 94.81 412 SER A N 1
ATOM 3033 C CA . SER A 1 412 ? 3.913 -10.080 -16.451 1.00 94.81 412 SER A CA 1
ATOM 3034 C C . SER A 1 412 ? 4.318 -8.623 -16.686 1.00 94.81 412 SER A C 1
ATOM 3036 O O . SER A 1 412 ? 3.666 -7.869 -17.411 1.00 94.81 412 SER A O 1
ATOM 3038 N N . PHE A 1 413 ? 5.466 -8.220 -16.137 1.00 95.25 413 PHE A N 1
ATOM 3039 C CA . PHE A 1 413 ? 6.062 -6.931 -16.496 1.00 95.25 413 PHE A CA 1
ATOM 3040 C C . PHE A 1 413 ? 6.424 -6.840 -17.987 1.00 95.25 413 PHE A C 1
ATOM 3042 O O . PHE A 1 413 ? 6.525 -5.730 -18.509 1.00 95.25 413 PHE A O 1
ATOM 3049 N N . GLN A 1 414 ? 6.624 -7.975 -18.670 1.00 93.94 414 GLN A N 1
ATOM 3050 C CA . GLN A 1 414 ? 6.815 -8.002 -20.119 1.00 93.94 414 GLN A CA 1
ATOM 3051 C C . GLN A 1 414 ? 5.541 -7.628 -20.857 1.00 93.94 414 GLN A C 1
ATOM 3053 O O . GLN A 1 414 ? 5.559 -6.685 -21.639 1.00 93.94 414 GLN A O 1
ATOM 3058 N N . ASP A 1 415 ? 4.421 -8.241 -20.491 1.00 96.38 415 ASP A N 1
ATOM 3059 C CA . ASP A 1 415 ? 3.126 -7.940 -21.104 1.00 96.38 415 ASP A CA 1
ATOM 3060 C C . ASP A 1 415 ? 2.728 -6.465 -20.908 1.00 96.38 415 ASP A C 1
ATOM 3062 O O . ASP A 1 415 ? 2.201 -5.829 -21.820 1.00 96.38 415 ASP A O 1
ATOM 3066 N N . VAL A 1 416 ? 3.031 -5.881 -19.739 1.00 96.69 416 VAL A N 1
ATOM 3067 C CA . VAL A 1 416 ? 2.796 -4.448 -19.477 1.00 96.69 416 VAL A CA 1
ATOM 3068 C C . VAL A 1 416 ? 3.600 -3.554 -20.421 1.00 96.69 416 VAL A C 1
ATOM 3070 O O . VAL A 1 416 ? 3.063 -2.578 -20.944 1.00 96.69 416 VAL A O 1
ATOM 3073 N N . VAL A 1 417 ? 4.876 -3.868 -20.650 1.00 96.06 417 VAL A N 1
ATOM 3074 C CA . VAL A 1 417 ? 5.730 -3.110 -21.580 1.00 96.06 417 VAL A CA 1
ATOM 3075 C C . VAL A 1 417 ? 5.303 -3.317 -23.028 1.00 96.06 417 VAL A C 1
ATOM 3077 O O . VAL A 1 417 ? 5.322 -2.358 -23.798 1.00 96.06 417 VAL A O 1
ATOM 3080 N N . ASP A 1 418 ? 4.862 -4.527 -23.367 1.00 95.50 418 ASP A N 1
ATOM 3081 C CA . ASP A 1 418 ? 4.353 -4.887 -24.692 1.00 95.50 418 ASP A CA 1
ATOM 3082 C C . ASP A 1 418 ? 2.970 -4.278 -24.983 1.00 95.50 418 ASP A C 1
ATOM 3084 O O . ASP A 1 418 ? 2.478 -4.372 -26.106 1.00 95.50 418 ASP A O 1
ATOM 3088 N N . GLY A 1 419 ? 2.374 -3.594 -24.001 1.00 95.62 419 GLY A N 1
ATOM 3089 C CA . GLY A 1 419 ? 1.204 -2.745 -24.194 1.00 95.62 419 GLY A CA 1
ATOM 3090 C C . GLY A 1 419 ? -0.119 -3.372 -23.772 1.00 95.62 419 GLY A C 1
ATOM 3091 O O . GLY A 1 419 ? -1.158 -2.837 -24.135 1.00 95.62 419 GLY A O 1
ATOM 3092 N N . VAL A 1 420 ? -0.131 -4.444 -22.969 1.00 96.81 420 VAL A N 1
ATOM 3093 C CA . VAL A 1 420 ? -1.389 -5.100 -22.548 1.00 96.81 420 VAL A CA 1
ATOM 3094 C C . VAL A 1 420 ? -2.349 -4.163 -21.801 1.00 96.81 420 VAL A C 1
ATOM 3096 O O . VAL A 1 420 ? -3.559 -4.352 -21.833 1.00 96.81 420 VAL A O 1
ATOM 3099 N N . LEU A 1 421 ? -1.824 -3.114 -21.158 1.00 96.12 421 LEU A N 1
ATOM 3100 C CA . LEU A 1 421 ? -2.638 -2.107 -20.471 1.00 96.12 421 LEU A CA 1
ATOM 3101 C C . LEU A 1 421 ? -3.270 -1.076 -21.422 1.00 96.12 421 LEU A C 1
ATOM 3103 O O . LEU A 1 421 ? -4.082 -0.272 -20.977 1.00 96.12 421 LEU A O 1
ATOM 3107 N N . GLU A 1 422 ? -2.889 -1.045 -22.703 1.00 92.12 422 GLU A N 1
ATOM 3108 C CA . GLU A 1 422 ? -3.462 -0.120 -23.694 1.00 92.12 422 GLU A CA 1
ATOM 3109 C C . GLU A 1 422 ? -4.873 -0.533 -24.133 1.00 92.12 422 GLU A C 1
ATOM 3111 O O . GLU A 1 422 ? -5.643 0.316 -24.588 1.00 92.12 422 GLU A O 1
ATOM 3116 N N . ASP A 1 423 ? -5.219 -1.809 -23.948 1.00 91.12 423 ASP A N 1
ATOM 3117 C CA . ASP A 1 423 ? -6.555 -2.353 -24.202 1.00 91.12 423 ASP A CA 1
ATOM 3118 C C . ASP A 1 423 ? -7.542 -2.050 -23.058 1.00 91.12 423 ASP A C 1
ATOM 3120 O O . ASP A 1 423 ? -8.759 -2.156 -23.235 1.00 91.12 423 ASP A O 1
ATOM 3124 N N . GLU A 1 424 ? -7.032 -1.627 -21.898 1.00 93.81 424 GLU A N 1
ATOM 3125 C CA . GLU A 1 424 ? -7.826 -1.282 -20.722 1.00 93.81 424 GLU A CA 1
ATOM 3126 C C . GLU A 1 424 ? -8.155 0.220 -20.678 1.00 93.81 424 GLU A C 1
ATOM 3128 O O . GLU A 1 424 ? -7.367 1.072 -21.115 1.00 93.81 424 GLU A O 1
ATOM 3133 N N . PRO A 1 425 ? -9.317 0.609 -20.119 1.00 94.44 425 PRO A N 1
ATOM 3134 C CA . PRO A 1 425 ? -9.559 2.006 -19.814 1.00 94.44 425 PRO A CA 1
ATOM 3135 C C . PRO A 1 425 ? -8.505 2.506 -18.810 1.00 94.44 425 PRO A C 1
ATOM 3137 O O . PRO A 1 425 ? -8.076 1.751 -17.937 1.00 94.44 425 PRO A O 1
ATOM 3140 N N . PRO A 1 426 ? -8.099 3.787 -18.876 1.00 95.69 426 PRO A N 1
ATOM 3141 C CA . PRO A 1 426 ? -7.061 4.305 -17.995 1.00 95.69 426 PRO A CA 1
ATOM 3142 C C . PRO A 1 426 ? -7.399 4.091 -16.518 1.00 95.69 426 PRO A C 1
ATOM 3144 O O . PRO A 1 426 ? -8.527 4.348 -16.090 1.00 95.69 426 PRO A O 1
ATOM 3147 N N . PHE A 1 427 ? -6.414 3.666 -15.736 1.00 97.81 427 PHE A N 1
ATOM 3148 C CA . PHE A 1 427 ? -6.564 3.503 -14.294 1.00 97.81 427 PHE A CA 1
ATOM 3149 C C . PHE A 1 427 ? -6.440 4.857 -13.588 1.00 97.81 427 PHE A C 1
ATOM 3151 O O . PHE A 1 427 ? -5.616 5.707 -13.946 1.00 97.81 427 PHE A O 1
ATOM 3158 N N . ASP A 1 428 ? -7.233 5.062 -12.544 1.00 97.69 428 ASP A N 1
ATOM 3159 C CA . ASP A 1 428 ? -7.036 6.194 -11.643 1.00 97.69 428 ASP A CA 1
ATOM 3160 C C . ASP A 1 428 ? -5.781 5.969 -10.803 1.00 97.69 428 ASP A C 1
ATOM 3162 O O . ASP A 1 428 ? -4.938 6.863 -10.693 1.00 97.69 428 ASP A O 1
ATOM 3166 N N . VAL A 1 429 ? -5.618 4.745 -10.291 1.00 98.38 429 VAL A N 1
ATOM 3167 C CA . VAL A 1 429 ? -4.496 4.357 -9.435 1.00 98.38 429 VAL A CA 1
ATOM 3168 C C . VAL A 1 429 ? -3.925 3.015 -9.883 1.00 98.38 429 VAL A C 1
ATOM 3170 O O . VAL A 1 429 ? -4.649 2.037 -10.022 1.00 98.38 429 VAL A O 1
ATOM 3173 N N . VAL A 1 430 ? -2.610 2.944 -10.058 1.00 98.69 430 VAL A N 1
ATOM 3174 C CA . VAL A 1 430 ? -1.872 1.673 -10.074 1.00 98.69 430 VAL A CA 1
ATOM 3175 C C . VAL A 1 430 ? -1.172 1.542 -8.733 1.00 98.69 430 VAL A C 1
ATOM 3177 O O . VAL A 1 430 ? -0.457 2.457 -8.321 1.00 98.69 430 VAL A O 1
ATOM 3180 N N . ILE A 1 431 ? -1.349 0.413 -8.059 1.00 98.69 431 ILE A N 1
ATOM 3181 C CA . ILE A 1 431 ? -0.625 0.079 -6.838 1.00 98.69 431 ILE A CA 1
ATOM 3182 C C . ILE A 1 431 ? 0.385 -1.005 -7.171 1.00 98.69 431 ILE A C 1
ATOM 3184 O O . ILE A 1 431 ? 0.051 -2.041 -7.727 1.00 98.69 431 ILE A O 1
ATOM 3188 N N . ALA A 1 432 ? 1.636 -0.739 -6.826 1.00 98.06 432 ALA A N 1
ATOM 3189 C CA . ALA A 1 432 ? 2.748 -1.647 -7.000 1.00 98.06 432 ALA A CA 1
ATOM 3190 C C . ALA A 1 432 ? 3.360 -1.955 -5.632 1.00 98.06 432 ALA A C 1
ATOM 3192 O O . ALA A 1 432 ? 4.268 -1.258 -5.155 1.00 98.06 432 ALA A O 1
ATOM 3193 N N . ALA A 1 433 ? 2.833 -2.987 -4.976 1.00 96.94 433 ALA A N 1
ATOM 3194 C CA . ALA A 1 433 ? 3.276 -3.404 -3.656 1.00 96.94 433 ALA A CA 1
ATOM 3195 C C . ALA A 1 433 ? 4.375 -4.464 -3.770 1.00 96.94 433 ALA A C 1
ATOM 3197 O O . ALA A 1 433 ? 4.159 -5.557 -4.269 1.00 96.94 433 ALA A O 1
ATOM 3198 N N . PHE A 1 434 ? 5.581 -4.145 -3.295 1.00 93.62 434 PHE A N 1
ATOM 3199 C CA . PHE A 1 434 ? 6.706 -5.084 -3.202 1.00 93.62 434 PHE A CA 1
ATOM 3200 C C . PHE A 1 434 ? 7.108 -5.748 -4.538 1.00 93.62 434 PHE A C 1
ATOM 3202 O O . PHE A 1 434 ? 7.839 -6.731 -4.525 1.00 93.62 434 PHE A O 1
ATOM 3209 N N . CYS A 1 435 ? 6.737 -5.180 -5.689 1.00 93.38 435 CYS A N 1
ATOM 3210 C CA . CYS A 1 435 ? 6.968 -5.811 -6.993 1.00 93.38 435 CYS A CA 1
ATOM 3211 C C . CYS A 1 435 ? 7.959 -5.037 -7.891 1.00 93.38 435 CYS A C 1
ATOM 3213 O O . CYS A 1 435 ? 8.789 -5.642 -8.557 1.00 93.38 435 CYS A O 1
ATOM 3215 N N . LEU A 1 436 ? 8.002 -3.696 -7.842 1.00 93.62 436 LEU A N 1
ATOM 3216 C CA . LEU A 1 436 ? 8.848 -2.880 -8.743 1.00 93.62 436 LEU A CA 1
ATOM 3217 C C . LEU A 1 436 ? 10.361 -2.942 -8.475 1.00 93.62 436 LEU A C 1
ATOM 3219 O O . LEU A 1 436 ? 11.142 -2.295 -9.170 1.00 93.62 436 LEU A O 1
ATOM 3223 N N . HIS A 1 437 ? 10.794 -3.683 -7.459 1.00 86.69 437 HIS A N 1
ATOM 3224 C CA . HIS A 1 437 ? 12.213 -3.941 -7.207 1.00 86.69 437 HIS A CA 1
ATOM 3225 C C . HIS A 1 437 ? 12.697 -5.273 -7.792 1.00 86.69 437 HIS A C 1
ATOM 3227 O O . HIS A 1 437 ? 13.889 -5.560 -7.698 1.00 86.69 437 HIS A O 1
ATOM 3233 N N . LEU A 1 438 ? 11.776 -6.065 -8.348 1.00 86.44 438 LEU A N 1
ATOM 3234 C CA . LEU A 1 438 ? 12.047 -7.333 -9.014 1.00 86.44 438 LEU A CA 1
ATOM 3235 C C . LEU A 1 438 ? 12.589 -7.149 -10.445 1.00 86.44 438 LEU A C 1
ATOM 3237 O O . LEU A 1 438 ? 13.526 -7.866 -10.784 1.00 86.44 438 LEU A O 1
ATOM 3241 N N . PRO A 1 439 ? 12.082 -6.208 -11.275 1.00 84.25 439 PRO A N 1
ATOM 3242 C CA . PRO A 1 439 ? 12.629 -5.985 -12.608 1.00 84.25 439 PRO A CA 1
ATOM 3243 C C . PRO A 1 439 ? 14.091 -5.539 -12.581 1.00 84.25 439 PRO A C 1
ATOM 3245 O O . PRO A 1 439 ? 14.503 -4.736 -11.735 1.00 84.25 439 PRO A O 1
ATOM 3248 N N . ASP A 1 440 ? 14.849 -5.966 -13.588 1.00 81.56 440 ASP A N 1
ATOM 3249 C CA . ASP A 1 440 ? 16.187 -5.445 -13.835 1.00 81.56 440 ASP A CA 1
ATOM 3250 C C . ASP A 1 440 ? 16.169 -3.934 -14.108 1.00 81.56 440 ASP A C 1
ATOM 3252 O O . ASP A 1 440 ? 15.227 -3.371 -14.670 1.00 81.56 440 ASP A O 1
ATOM 3256 N N . LYS A 1 441 ? 17.255 -3.243 -13.742 1.00 78.50 441 LYS A N 1
ATOM 3257 C CA . LYS A 1 441 ? 17.344 -1.775 -13.867 1.00 78.50 441 LYS A CA 1
ATOM 3258 C C . LYS A 1 441 ? 17.148 -1.267 -15.297 1.00 78.50 441 LYS A C 1
ATOM 3260 O O . LYS A 1 441 ? 16.582 -0.193 -15.469 1.00 78.50 441 LYS A O 1
ATOM 3265 N N . SER A 1 442 ? 17.626 -2.009 -16.295 1.00 81.88 442 SER A N 1
ATOM 3266 C CA . SER A 1 442 ? 17.443 -1.690 -17.719 1.00 81.88 442 SER A CA 1
ATOM 3267 C C . SER A 1 442 ? 15.981 -1.799 -18.157 1.00 81.88 442 SER A C 1
ATOM 3269 O O . SER A 1 442 ? 15.572 -1.142 -19.107 1.00 81.88 442 SER A O 1
ATOM 3271 N N . TYR A 1 443 ? 15.198 -2.603 -17.442 1.00 84.88 443 TYR A N 1
ATOM 3272 C CA . TYR A 1 443 ? 13.816 -2.928 -17.757 1.00 84.88 443 TYR A CA 1
ATOM 3273 C C . TYR A 1 443 ? 12.799 -2.038 -17.027 1.00 84.88 443 TYR A C 1
ATOM 3275 O O . TYR A 1 443 ? 11.670 -1.836 -17.473 1.00 84.88 443 TYR A O 1
ATOM 3283 N N . LEU A 1 444 ? 13.227 -1.438 -15.916 1.00 90.75 444 LEU A N 1
ATOM 3284 C CA . LEU A 1 444 ? 12.396 -0.583 -15.080 1.00 90.75 444 LEU A CA 1
ATOM 3285 C C . LEU A 1 444 ? 11.863 0.660 -15.813 1.00 90.75 444 LEU A C 1
ATOM 3287 O O . LEU A 1 444 ? 10.711 1.033 -15.606 1.00 90.75 444 LEU A O 1
ATOM 3291 N N . GLN A 1 445 ? 12.677 1.322 -16.641 1.00 93.62 445 GLN A N 1
ATOM 3292 C CA . GLN A 1 445 ? 12.240 2.534 -17.341 1.00 93.62 445 GLN A CA 1
ATOM 3293 C C . GLN A 1 445 ? 11.119 2.243 -18.356 1.00 93.62 445 GLN A C 1
ATOM 3295 O O . GLN A 1 445 ? 10.083 2.899 -18.247 1.00 93.62 445 GLN A O 1
ATOM 3300 N N . PRO A 1 446 ? 11.254 1.269 -19.282 1.00 95.50 446 PRO A N 1
ATOM 3301 C CA . PRO A 1 446 ? 10.153 0.866 -20.158 1.00 95.50 446 PRO A CA 1
ATOM 3302 C C . PRO A 1 446 ? 8.864 0.541 -19.395 1.00 95.50 446 PRO A C 1
ATOM 3304 O O . PRO A 1 446 ? 7.798 1.033 -19.765 1.00 95.50 446 PRO A O 1
ATOM 3307 N N . LEU A 1 447 ? 8.969 -0.205 -18.287 1.00 96.69 447 LEU A N 1
ATOM 3308 C CA . LEU A 1 447 ? 7.828 -0.546 -17.434 1.00 96.69 447 LEU A CA 1
ATOM 3309 C C . LEU A 1 447 ? 7.156 0.703 -16.850 1.00 96.69 447 LEU A C 1
ATOM 3311 O O . LEU A 1 447 ? 5.948 0.883 -16.986 1.00 96.69 447 LEU A O 1
ATOM 3315 N N . LEU A 1 448 ? 7.928 1.600 -16.234 1.00 97.50 448 LEU A N 1
ATOM 3316 C CA . LEU A 1 448 ? 7.398 2.835 -15.653 1.00 97.50 448 LEU A CA 1
ATOM 3317 C C . LEU A 1 448 ? 6.790 3.762 -16.711 1.00 97.50 448 LEU A C 1
ATOM 3319 O O . LEU A 1 448 ? 5.780 4.403 -16.432 1.00 97.50 448 LEU A O 1
ATOM 3323 N N . SER A 1 449 ? 7.359 3.819 -17.916 1.00 96.12 449 SER A N 1
ATOM 3324 C CA . SER A 1 449 ? 6.801 4.598 -19.025 1.00 96.12 449 SER A CA 1
ATOM 3325 C C . SER A 1 449 ? 5.504 3.995 -19.576 1.00 96.12 449 SER A C 1
ATOM 3327 O O . SER A 1 449 ? 4.610 4.741 -19.973 1.00 96.12 449 SER A O 1
ATOM 3329 N N . ALA A 1 450 ? 5.360 2.666 -19.582 1.00 96.81 450 ALA A N 1
ATOM 3330 C CA . ALA A 1 450 ? 4.091 2.013 -19.902 1.00 96.81 450 ALA A CA 1
ATOM 3331 C C . ALA A 1 450 ? 3.020 2.328 -18.846 1.00 96.81 450 ALA A C 1
ATOM 3333 O O . ALA A 1 450 ? 1.925 2.771 -19.191 1.00 96.81 450 ALA A O 1
ATOM 3334 N N . LEU A 1 451 ? 3.366 2.226 -17.560 1.00 98.00 451 LEU A N 1
ATOM 3335 C CA . LEU A 1 451 ? 2.461 2.575 -16.462 1.00 98.00 451 LEU A CA 1
ATOM 3336 C C . LEU A 1 451 ? 2.039 4.053 -16.494 1.00 98.00 451 LEU A C 1
ATOM 3338 O O . LEU A 1 451 ? 0.871 4.353 -16.259 1.00 98.00 451 LEU A O 1
ATOM 3342 N N . ALA A 1 452 ? 2.941 4.977 -16.851 1.00 97.75 452 ALA A N 1
ATOM 3343 C CA . ALA A 1 452 ? 2.617 6.405 -16.939 1.00 97.75 452 ALA A CA 1
ATOM 3344 C C . ALA A 1 452 ? 1.526 6.667 -17.990 1.00 97.75 452 ALA A C 1
ATOM 3346 O O . ALA A 1 452 ? 0.631 7.489 -17.783 1.00 97.75 452 ALA A O 1
ATOM 3347 N N . ARG A 1 453 ? 1.550 5.916 -19.097 1.00 96.62 453 ARG A N 1
ATOM 3348 C CA . ARG A 1 453 ? 0.519 5.959 -20.142 1.00 96.62 453 ARG A CA 1
ATOM 3349 C C . ARG A 1 453 ? -0.755 5.207 -19.762 1.00 96.62 453 ARG A C 1
ATOM 3351 O O . ARG A 1 453 ? -1.783 5.448 -20.393 1.00 96.62 453 ARG A O 1
ATOM 3358 N N . ALA A 1 454 ? -0.730 4.346 -18.749 1.00 97.38 454 ALA A N 1
ATOM 3359 C CA . ALA A 1 454 ? -1.880 3.551 -18.321 1.00 97.38 454 ALA A CA 1
ATOM 3360 C C . ALA A 1 454 ? -2.663 4.186 -17.162 1.00 97.38 454 ALA A C 1
ATOM 3362 O O . ALA A 1 454 ? -3.874 3.990 -17.088 1.00 97.38 454 ALA A O 1
ATOM 3363 N N . CYS A 1 455 ? -2.030 4.977 -16.285 1.00 97.75 455 CYS A N 1
ATOM 3364 C CA . CYS A 1 455 ? -2.715 5.533 -15.116 1.00 97.75 455 CYS A CA 1
ATOM 3365 C C . CYS A 1 455 ? -2.391 6.994 -14.786 1.00 97.75 455 CYS A C 1
ATOM 3367 O O . CYS A 1 455 ? -1.457 7.595 -15.316 1.00 97.75 455 CYS A O 1
ATOM 3369 N N . ARG A 1 456 ? -3.215 7.585 -13.912 1.00 97.81 456 ARG A N 1
ATOM 3370 C CA . ARG A 1 456 ? -3.048 8.958 -13.402 1.00 97.81 456 ARG A CA 1
ATOM 3371 C C . ARG A 1 456 ? -2.109 9.013 -12.202 1.00 97.81 456 ARG A C 1
ATOM 3373 O O . ARG A 1 456 ? -1.288 9.927 -12.115 1.00 97.81 456 ARG A O 1
ATOM 3380 N N . VAL A 1 457 ? -2.223 8.042 -11.297 1.00 98.31 457 VAL A N 1
ATOM 3381 C CA . VAL A 1 457 ? -1.434 7.950 -10.066 1.00 98.31 457 VAL A CA 1
ATOM 3382 C C . VAL A 1 457 ? -0.796 6.569 -9.940 1.00 98.31 457 VAL A C 1
ATOM 3384 O O . VAL A 1 457 ? -1.439 5.550 -10.182 1.00 98.31 457 VAL A O 1
ATOM 3387 N N . LEU A 1 458 ? 0.468 6.535 -9.522 1.00 98.62 458 LEU A N 1
ATOM 3388 C CA . LEU A 1 458 ? 1.190 5.321 -9.147 1.00 98.62 458 LEU A CA 1
ATOM 3389 C C . LEU A 1 458 ? 1.523 5.367 -7.657 1.00 98.62 458 LEU A C 1
ATOM 3391 O O . LEU A 1 458 ? 2.165 6.307 -7.187 1.00 98.62 458 LEU A O 1
ATOM 3395 N N . VAL A 1 459 ? 1.135 4.326 -6.927 1.00 98.62 459 VAL A N 1
ATOM 3396 C CA . VAL A 1 459 ? 1.495 4.114 -5.524 1.00 98.62 459 VAL A CA 1
ATOM 3397 C C . VAL A 1 459 ? 2.499 2.974 -5.452 1.00 98.62 459 VAL A C 1
ATOM 3399 O O . VAL A 1 459 ? 2.207 1.847 -5.841 1.00 98.62 459 VAL A O 1
ATOM 3402 N N . VAL A 1 460 ? 3.693 3.254 -4.939 1.00 98.31 460 VAL A N 1
ATOM 3403 C CA . VAL A 1 460 ? 4.756 2.263 -4.760 1.00 98.31 460 VAL A CA 1
ATOM 3404 C C . VAL A 1 460 ? 4.936 1.989 -3.278 1.00 98.31 460 VAL A C 1
ATOM 3406 O O . VAL A 1 460 ? 5.455 2.838 -2.549 1.00 98.31 460 VAL A O 1
ATOM 3409 N N . ALA A 1 461 ? 4.557 0.787 -2.846 1.00 97.12 461 ALA A N 1
ATOM 3410 C CA . ALA A 1 461 ? 4.800 0.308 -1.491 1.00 97.12 461 ALA A CA 1
ATOM 3411 C C . ALA A 1 461 ? 6.023 -0.613 -1.483 1.00 97.12 461 ALA A C 1
ATOM 3413 O O . ALA A 1 461 ? 6.101 -1.579 -2.241 1.00 97.12 461 ALA A O 1
ATOM 3414 N N . SER A 1 462 ? 7.024 -0.307 -0.660 1.00 93.56 462 SER A N 1
ATOM 3415 C CA . SER A 1 462 ? 8.300 -1.034 -0.691 1.00 93.56 462 SER A CA 1
ATOM 3416 C C . SER A 1 462 ? 8.998 -1.044 0.671 1.00 93.56 462 SER A C 1
ATOM 3418 O O . SER A 1 462 ? 8.914 -0.061 1.402 1.00 93.56 462 SER A O 1
ATOM 3420 N N . PRO A 1 463 ? 9.761 -2.099 1.018 1.00 88.12 463 PRO A N 1
ATOM 3421 C CA . PRO A 1 463 ? 10.486 -2.178 2.293 1.00 88.12 463 PRO A CA 1
ATOM 3422 C C . PRO A 1 463 ? 11.759 -1.310 2.309 1.00 88.12 463 PRO A C 1
ATOM 3424 O O . PRO A 1 463 ? 12.546 -1.338 3.250 1.00 88.12 463 PRO A O 1
ATOM 3427 N N . HIS A 1 464 ? 12.021 -0.590 1.216 1.00 86.06 464 HIS A N 1
ATOM 3428 C CA . HIS A 1 464 ? 13.196 0.244 1.003 1.00 86.06 464 HIS A CA 1
ATOM 3429 C C . HIS A 1 464 ? 12.910 1.294 -0.074 1.00 86.06 464 HIS A C 1
ATOM 3431 O O . HIS A 1 464 ? 12.038 1.104 -0.913 1.00 86.06 464 HIS A O 1
ATOM 3437 N N . LYS A 1 465 ? 13.733 2.340 -0.173 1.00 85.06 465 LYS A N 1
ATOM 3438 C CA . LYS A 1 465 ? 13.554 3.441 -1.146 1.00 85.06 465 LYS A CA 1
ATOM 3439 C C . LYS A 1 465 ? 13.869 3.104 -2.619 1.00 85.06 465 LYS A C 1
ATOM 3441 O O . LYS A 1 465 ? 14.126 4.001 -3.416 1.00 85.06 465 LYS A O 1
ATOM 3446 N N . ARG A 1 466 ? 13.911 1.822 -2.997 1.00 83.81 466 ARG A N 1
ATOM 3447 C CA . ARG A 1 466 ? 14.114 1.369 -4.387 1.00 83.81 466 ARG A CA 1
ATOM 3448 C C . ARG A 1 466 ? 12.809 0.818 -4.977 1.00 83.81 466 ARG A C 1
ATOM 3450 O O . ARG A 1 466 ? 12.051 0.205 -4.229 1.00 83.81 466 ARG A O 1
ATOM 3457 N N . PRO A 1 467 ? 12.570 0.987 -6.288 1.00 88.69 467 PRO A N 1
ATOM 3458 C CA . PRO A 1 467 ? 13.413 1.719 -7.242 1.00 88.69 467 PRO A CA 1
ATOM 3459 C C . PRO A 1 467 ? 13.361 3.241 -7.044 1.00 88.69 467 PRO A C 1
ATOM 3461 O O . PRO A 1 467 ? 12.425 3.749 -6.431 1.00 88.69 467 PRO A O 1
ATOM 3464 N N . VAL A 1 468 ? 14.372 3.962 -7.541 1.00 88.44 468 VAL A N 1
ATOM 3465 C CA . VAL A 1 468 ? 14.335 5.432 -7.630 1.00 88.44 468 VAL A CA 1
ATOM 3466 C C . VAL A 1 468 ? 13.589 5.793 -8.908 1.00 88.44 468 VAL A C 1
ATOM 3468 O O . VAL A 1 468 ? 13.987 5.363 -9.987 1.00 88.44 468 VAL A O 1
ATOM 3471 N N . ILE A 1 469 ? 12.510 6.557 -8.772 1.00 92.88 469 ILE A N 1
ATOM 3472 C CA . ILE A 1 469 ? 11.673 7.002 -9.885 1.00 92.88 469 ILE A CA 1
ATOM 3473 C C . ILE A 1 469 ? 11.977 8.478 -10.123 1.00 92.88 469 ILE A C 1
ATOM 3475 O O . ILE A 1 469 ? 11.952 9.273 -9.185 1.00 92.88 469 ILE A O 1
ATOM 3479 N N . VAL A 1 470 ? 12.312 8.820 -11.364 1.00 88.94 470 VAL A N 1
ATOM 3480 C CA . VAL A 1 470 ? 12.706 10.172 -11.774 1.00 88.94 470 VAL A CA 1
ATOM 3481 C C . VAL A 1 470 ? 11.748 10.716 -12.841 1.00 88.94 470 VAL A C 1
ATOM 3483 O O . VAL A 1 470 ? 11.148 9.919 -13.567 1.00 88.94 470 VAL A O 1
ATOM 3486 N N . PRO A 1 471 ? 11.648 12.049 -13.012 1.00 93.62 471 PRO A N 1
ATOM 3487 C CA . PRO A 1 471 ? 10.767 12.669 -14.009 1.00 93.62 471 PRO A CA 1
ATOM 3488 C C . PRO A 1 471 ? 10.938 12.160 -15.437 1.00 93.62 471 PRO A C 1
ATOM 3490 O O . PRO A 1 471 ? 9.955 12.026 -16.159 1.00 93.62 471 PRO A O 1
ATOM 3493 N N . SER A 1 472 ? 12.157 11.788 -15.838 1.00 91.31 472 SER A N 1
ATOM 3494 C CA . SER A 1 472 ? 12.420 11.225 -17.168 1.00 91.31 472 SER A CA 1
ATOM 3495 C C . SER A 1 472 ? 11.731 9.880 -17.427 1.00 91.31 472 SER A C 1
ATOM 3497 O O . SER A 1 472 ? 11.729 9.422 -18.564 1.00 91.31 472 SER A O 1
ATOM 3499 N N . TYR A 1 473 ? 11.169 9.229 -16.402 1.00 93.62 473 TYR A N 1
ATOM 3500 C CA . TYR A 1 473 ? 10.386 7.995 -16.538 1.00 93.62 473 TYR A CA 1
ATOM 3501 C C . TYR A 1 473 ? 8.876 8.255 -16.667 1.00 93.62 473 TYR A C 1
ATOM 3503 O O . TYR A 1 473 ? 8.116 7.294 -16.766 1.00 93.62 473 TYR A O 1
ATOM 3511 N N . GLY A 1 474 ? 8.446 9.524 -16.670 1.00 96.25 474 GLY A N 1
ATOM 3512 C CA . GLY A 1 474 ? 7.041 9.927 -16.806 1.00 96.25 474 GLY A CA 1
ATOM 3513 C C . GLY A 1 474 ? 6.327 10.211 -15.482 1.00 96.25 474 GLY A C 1
ATOM 3514 O O . GLY A 1 474 ? 5.100 10.255 -15.458 1.00 96.25 474 GLY A O 1
ATOM 3515 N N . TRP A 1 475 ? 7.066 10.408 -14.385 1.00 97.75 475 TRP A N 1
ATOM 3516 C CA . TRP A 1 475 ? 6.506 10.486 -13.032 1.00 97.75 475 TRP A CA 1
ATOM 3517 C C . TRP A 1 475 ? 7.058 11.652 -12.225 1.00 97.75 475 TRP A C 1
ATOM 3519 O O . TRP A 1 475 ? 8.266 11.858 -12.157 1.00 97.75 475 TRP A O 1
ATOM 3529 N N . GLU A 1 476 ? 6.184 12.353 -11.519 1.00 96.88 476 GLU A N 1
ATOM 3530 C CA . GLU A 1 476 ? 6.563 13.357 -10.525 1.00 96.88 476 GLU A CA 1
ATOM 3531 C C . GLU A 1 476 ? 5.995 12.950 -9.164 1.00 96.88 476 GLU A C 1
ATOM 3533 O O . GLU A 1 476 ? 4.915 12.364 -9.096 1.00 96.88 476 GLU A O 1
ATOM 3538 N N . GLU A 1 477 ? 6.716 13.232 -8.079 1.00 97.31 477 GLU A N 1
ATOM 3539 C CA . GLU A 1 477 ? 6.206 13.003 -6.724 1.00 97.31 477 GLU A CA 1
ATOM 3540 C C . GLU A 1 477 ? 4.884 13.765 -6.532 1.00 97.31 477 GLU A C 1
ATOM 3542 O O . GLU A 1 477 ? 4.763 14.944 -6.877 1.00 97.31 477 GLU A O 1
ATOM 3547 N N . ALA A 1 478 ? 3.861 13.052 -6.062 1.00 96.25 478 ALA A N 1
ATOM 3548 C CA . ALA A 1 478 ? 2.507 13.576 -5.922 1.00 96.25 478 ALA A CA 1
ATOM 3549 C C . ALA A 1 478 ? 2.284 14.218 -4.550 1.00 96.25 478 ALA A C 1
ATOM 3551 O O . ALA A 1 478 ? 1.764 15.329 -4.461 1.00 96.25 478 ALA A O 1
ATOM 3552 N N . VAL A 1 479 ? 2.678 13.496 -3.503 1.00 97.06 479 VAL A N 1
ATOM 3553 C CA . VAL A 1 479 ? 2.542 13.850 -2.086 1.00 97.06 479 VAL A CA 1
ATOM 3554 C C . VAL A 1 479 ? 3.771 13.329 -1.330 1.00 97.06 479 VAL A C 1
ATOM 3556 O O . VAL A 1 479 ? 4.422 12.409 -1.838 1.00 97.06 479 VAL A O 1
ATOM 3559 N N . PRO A 1 480 ? 4.102 13.889 -0.148 1.00 96.94 480 PRO A N 1
ATOM 3560 C CA . PRO A 1 480 ? 5.241 13.432 0.639 1.00 96.94 480 PRO A CA 1
ATOM 3561 C C . PRO A 1 480 ? 5.203 11.925 0.917 1.00 96.94 480 PRO A C 1
ATOM 3563 O O . PRO A 1 480 ? 4.146 11.349 1.168 1.00 96.94 480 PRO A O 1
ATOM 3566 N N . GLU A 1 481 ? 6.377 11.292 0.903 1.00 96.38 481 GLU A N 1
ATOM 3567 C CA . GLU A 1 481 ? 6.533 9.880 1.264 1.00 96.38 481 GLU A CA 1
ATOM 3568 C C . GLU A 1 481 ? 5.955 9.589 2.658 1.00 96.38 481 GLU A C 1
ATOM 3570 O O . GLU A 1 481 ? 6.370 10.189 3.654 1.00 96.38 481 GLU A O 1
ATOM 3575 N N . VAL A 1 482 ? 5.070 8.594 2.733 1.00 97.12 482 VAL A N 1
ATOM 3576 C CA . VAL A 1 482 ? 4.575 8.044 3.996 1.00 97.12 482 VAL A CA 1
ATOM 3577 C C . VAL A 1 482 ? 5.433 6.837 4.365 1.00 97.12 482 VAL A C 1
ATOM 3579 O O . VAL A 1 482 ? 5.479 5.840 3.645 1.00 97.12 482 VAL A O 1
ATOM 3582 N N . LEU A 1 483 ? 6.130 6.916 5.497 1.00 96.31 483 LEU A N 1
ATOM 3583 C CA . LEU A 1 483 ? 6.839 5.783 6.088 1.00 96.31 483 LEU A CA 1
ATOM 3584 C C . LEU A 1 483 ? 5.999 5.221 7.234 1.00 96.31 483 LEU A C 1
ATOM 3586 O O . LEU A 1 483 ? 5.987 5.795 8.322 1.00 96.31 483 LEU A O 1
ATOM 3590 N N . HIS A 1 484 ? 5.338 4.088 6.998 1.00 95.19 484 HIS A N 1
ATOM 3591 C CA . HIS A 1 484 ? 4.595 3.375 8.036 1.00 95.19 484 HIS A CA 1
ATOM 3592 C C . HIS A 1 484 ? 5.401 2.171 8.514 1.00 95.19 484 HIS A C 1
ATOM 3594 O O . HIS A 1 484 ? 5.649 1.222 7.766 1.00 95.19 484 HIS A O 1
ATOM 3600 N N . GLU A 1 485 ? 5.878 2.251 9.753 1.00 94.56 485 GLU A N 1
ATOM 3601 C CA . GLU A 1 485 ? 6.878 1.354 10.339 1.00 94.56 485 GLU A CA 1
ATOM 3602 C C . GLU A 1 485 ? 8.124 1.146 9.454 1.00 94.56 485 GLU A C 1
ATOM 3604 O O . GLU A 1 485 ? 9.107 1.876 9.562 1.00 94.56 485 GLU A O 1
ATOM 3609 N N . ARG A 1 486 ? 8.111 0.115 8.600 1.00 90.94 486 ARG A N 1
ATOM 3610 C CA . ARG A 1 486 ? 9.223 -0.289 7.723 1.00 90.94 486 ARG A CA 1
ATOM 3611 C C . ARG A 1 486 ? 8.853 -0.249 6.239 1.00 90.94 486 ARG A C 1
ATOM 3613 O O . ARG A 1 486 ? 9.679 -0.615 5.405 1.00 90.94 486 ARG A O 1
ATOM 3620 N N . VAL A 1 487 ? 7.626 0.148 5.907 1.00 95.00 487 VAL A N 1
ATOM 3621 C CA . VAL A 1 487 ? 7.119 0.193 4.535 1.00 95.00 487 VAL A CA 1
ATOM 3622 C C . VAL A 1 487 ? 7.050 1.644 4.079 1.00 95.00 487 VAL A C 1
ATOM 3624 O O . VAL A 1 487 ? 6.376 2.479 4.675 1.00 95.00 487 VAL A O 1
ATOM 3627 N N . HIS A 1 488 ? 7.773 1.934 3.003 1.00 96.38 488 HIS A N 1
ATOM 3628 C CA . HIS A 1 488 ? 7.758 3.214 2.316 1.00 96.38 488 HIS A CA 1
ATOM 3629 C C . HIS A 1 488 ? 6.631 3.215 1.286 1.00 96.38 488 HIS A C 1
ATOM 3631 O O . HIS A 1 488 ? 6.674 2.420 0.342 1.00 96.38 488 HIS A O 1
ATOM 3637 N N . ILE A 1 489 ? 5.677 4.126 1.446 1.00 98.00 489 ILE A N 1
ATOM 3638 C CA . ILE A 1 489 ? 4.588 4.397 0.511 1.00 98.00 489 ILE A CA 1
ATOM 3639 C C . ILE A 1 489 ? 4.926 5.692 -0.217 1.00 98.00 489 ILE A C 1
ATOM 3641 O O . ILE A 1 489 ? 5.000 6.770 0.375 1.00 98.00 489 ILE A O 1
ATOM 3645 N N . ARG A 1 490 ? 5.204 5.569 -1.511 1.00 98.06 490 ARG A N 1
ATOM 3646 C CA . ARG A 1 490 ? 5.598 6.689 -2.366 1.00 98.06 490 ARG A CA 1
ATOM 3647 C C . ARG A 1 490 ? 4.572 6.848 -3.466 1.00 98.06 490 ARG A C 1
ATOM 3649 O O . ARG A 1 490 ? 4.317 5.900 -4.206 1.00 98.06 490 ARG A O 1
ATOM 3656 N N . CYS A 1 491 ? 4.011 8.040 -3.566 1.00 98.38 491 CYS A N 1
ATOM 3657 C CA . CYS A 1 491 ? 2.930 8.337 -4.486 1.00 98.38 491 CYS A CA 1
ATOM 3658 C C . CYS A 1 491 ? 3.431 9.268 -5.588 1.00 98.38 491 CYS A C 1
ATOM 3660 O O . CYS A 1 491 ? 4.089 10.275 -5.320 1.00 98.38 491 CYS A O 1
ATOM 3662 N N . TYR A 1 492 ? 3.091 8.945 -6.829 1.00 98.31 492 TYR A N 1
ATOM 3663 C CA . TYR A 1 492 ? 3.531 9.667 -8.013 1.00 98.31 492 TYR A CA 1
ATOM 3664 C C . TYR A 1 492 ? 2.340 10.007 -8.898 1.00 98.31 492 TYR A C 1
ATOM 3666 O O . TYR A 1 492 ? 1.423 9.202 -9.044 1.00 98.31 492 TYR A O 1
ATOM 3674 N N . LYS A 1 493 ? 2.373 11.180 -9.527 1.00 97.81 493 LYS A N 1
ATOM 3675 C CA . LYS A 1 493 ? 1.430 11.575 -10.576 1.00 97.81 493 LYS A CA 1
ATOM 3676 C C . LYS A 1 493 ? 2.079 11.361 -11.940 1.00 97.81 493 LYS A C 1
ATOM 3678 O O . LYS A 1 493 ? 3.270 11.637 -12.118 1.00 97.81 493 LYS A O 1
ATOM 3683 N N . SER A 1 494 ? 1.294 10.870 -12.888 1.00 98.12 494 SER A N 1
ATOM 3684 C CA . SER A 1 494 ? 1.741 10.662 -14.261 1.00 98.12 494 SER A CA 1
ATOM 3685 C C . SER A 1 494 ? 1.889 11.997 -14.991 1.00 98.12 494 SER A C 1
ATOM 3687 O O . SER A 1 494 ? 0.994 12.846 -14.967 1.00 98.12 494 SER A O 1
ATOM 3689 N N . LEU A 1 495 ? 3.017 12.165 -15.677 1.00 96.88 495 LEU A N 1
ATOM 3690 C CA . LEU A 1 495 ? 3.262 13.275 -16.599 1.00 96.88 495 LEU A CA 1
ATOM 3691 C C . LEU A 1 495 ? 2.610 13.040 -17.971 1.00 96.88 495 LEU A C 1
ATOM 3693 O O . LEU A 1 495 ? 2.332 14.001 -18.683 1.00 96.88 495 LEU A O 1
ATOM 3697 N N . GLU A 1 496 ? 2.313 11.784 -18.310 1.00 96.81 496 GLU A N 1
ATOM 3698 C CA . GLU A 1 496 ? 1.640 11.386 -19.556 1.00 96.81 496 GLU A CA 1
ATOM 3699 C C . GLU A 1 496 ? 0.107 11.490 -19.447 1.00 96.81 496 GLU A C 1
ATOM 3701 O O . GLU A 1 496 ? -0.600 11.571 -20.452 1.00 96.81 496 GLU A O 1
ATOM 3706 N N . ARG A 1 497 ? -0.428 11.521 -18.218 1.00 95.12 497 ARG A N 1
ATOM 3707 C CA . ARG A 1 497 ? -1.862 11.692 -17.930 1.00 95.12 497 ARG A CA 1
ATOM 3708 C C . ARG A 1 497 ? -2.112 12.785 -16.885 1.00 95.12 497 ARG A C 1
ATOM 3710 O O . ARG A 1 497 ? -2.603 12.487 -15.793 1.00 95.12 497 ARG A O 1
ATOM 3717 N N . PRO A 1 498 ? -1.815 14.058 -17.204 1.00 93.25 498 PRO A N 1
ATOM 3718 C CA . PRO A 1 498 ? -1.993 15.151 -16.260 1.00 93.25 498 PRO A CA 1
ATOM 3719 C C . PRO A 1 498 ? -3.468 15.333 -15.884 1.00 93.25 498 PRO A C 1
ATOM 3721 O O . PRO A 1 498 ? -4.360 15.332 -16.736 1.00 93.25 498 PRO A O 1
ATOM 3724 N N . LEU A 1 499 ? -3.716 15.530 -14.591 1.00 91.31 499 LEU A N 1
ATOM 3725 C CA . LEU A 1 499 ? -5.038 15.848 -14.059 1.00 91.31 499 LEU A CA 1
ATOM 3726 C C . LEU A 1 499 ? -5.379 17.329 -14.273 1.00 91.31 499 LEU A C 1
ATOM 3728 O O . LEU A 1 499 ? -4.523 18.210 -14.142 1.00 91.31 499 LEU A O 1
ATOM 3732 N N . ASP A 1 500 ? -6.650 17.615 -14.564 1.00 94.31 500 ASP A N 1
ATOM 3733 C CA . ASP A 1 500 ? -7.134 18.990 -14.677 1.00 94.31 500 ASP A CA 1
ATOM 3734 C C . ASP A 1 500 ? -7.073 19.710 -13.320 1.00 94.31 500 ASP A C 1
ATOM 3736 O O . ASP A 1 500 ? -7.595 19.236 -12.311 1.00 94.31 500 ASP A O 1
ATOM 3740 N N . LYS A 1 501 ? -6.462 20.899 -13.292 1.00 94.62 501 LYS A N 1
ATOM 3741 C CA . LYS A 1 501 ? -6.222 21.639 -12.042 1.00 94.62 501 LYS A CA 1
ATOM 3742 C C . LYS A 1 501 ? -7.513 22.079 -11.351 1.00 94.62 501 LYS A C 1
ATOM 3744 O O . LYS A 1 501 ? -7.518 22.213 -10.127 1.00 94.62 501 LYS A O 1
ATOM 3749 N N . ALA A 1 502 ? -8.581 22.364 -12.099 1.00 95.81 502 ALA A N 1
ATOM 3750 C CA . ALA A 1 502 ? -9.857 22.750 -11.505 1.00 95.81 502 ALA A CA 1
ATOM 3751 C C . ALA A 1 502 ? -10.565 21.528 -10.904 1.00 95.81 502 ALA A C 1
ATOM 3753 O O . ALA A 1 502 ? -11.068 21.618 -9.784 1.00 95.81 502 ALA A O 1
ATOM 3754 N N . ALA A 1 503 ? -10.522 20.385 -11.593 1.00 93.56 503 ALA A N 1
ATOM 3755 C CA . ALA A 1 503 ? -11.017 19.111 -11.083 1.00 93.56 503 ALA A CA 1
ATOM 3756 C C . ALA A 1 503 ? -10.292 18.687 -9.797 1.00 93.56 503 ALA A C 1
ATOM 3758 O O . ALA A 1 503 ? -10.963 18.356 -8.823 1.00 93.56 503 ALA A O 1
ATOM 3759 N N . VAL A 1 504 ? -8.957 18.801 -9.753 1.00 96.31 504 VAL A N 1
ATOM 3760 C CA . VAL A 1 504 ? -8.145 18.503 -8.555 1.00 96.31 504 VAL A CA 1
ATOM 3761 C C . VAL A 1 504 ? -8.566 19.372 -7.368 1.00 96.31 504 VAL A C 1
ATOM 3763 O O . VAL A 1 504 ? -8.838 18.863 -6.287 1.00 96.31 504 VAL A O 1
ATOM 3766 N N . ARG A 1 505 ? -8.713 20.691 -7.561 1.00 97.12 505 ARG A N 1
ATOM 3767 C CA . ARG A 1 505 ? -9.184 21.590 -6.487 1.00 97.12 505 ARG A CA 1
ATOM 3768 C C . ARG A 1 505 ? -10.593 21.244 -6.013 1.00 97.12 505 ARG A C 1
ATOM 3770 O O . ARG A 1 505 ? -10.873 21.333 -4.822 1.00 97.12 505 ARG A O 1
ATOM 3777 N N . ALA A 1 506 ? -11.480 20.881 -6.936 1.00 95.56 506 ALA A N 1
ATOM 3778 C CA . ALA A 1 506 ? -12.842 20.493 -6.597 1.00 95.56 506 ALA A CA 1
ATOM 3779 C C . ALA A 1 506 ? -12.879 19.161 -5.827 1.00 95.56 506 ALA A C 1
ATOM 3781 O O . ALA A 1 506 ? -13.657 19.042 -4.884 1.00 95.56 506 ALA A O 1
ATOM 3782 N N . ALA A 1 507 ? -12.037 18.193 -6.201 1.00 95.62 507 ALA A N 1
ATOM 3783 C CA . ALA A 1 507 ? -11.871 16.926 -5.490 1.00 95.62 507 ALA A CA 1
ATOM 3784 C C . ALA A 1 507 ? -11.326 17.147 -4.073 1.00 95.62 507 ALA A C 1
ATOM 3786 O O . ALA A 1 507 ? -11.961 16.717 -3.117 1.00 95.62 507 ALA A O 1
ATOM 3787 N N . ALA A 1 508 ? -10.251 17.928 -3.921 1.00 96.56 508 ALA A N 1
ATOM 3788 C CA . ALA A 1 508 ? -9.692 18.274 -2.611 1.00 96.56 508 ALA A CA 1
ATOM 3789 C C . ALA A 1 508 ? -10.720 18.983 -1.705 1.00 96.56 508 ALA A C 1
ATOM 3791 O O . ALA A 1 508 ? -10.822 18.701 -0.514 1.00 96.56 508 ALA A O 1
ATOM 3792 N N . ALA A 1 509 ? -11.537 19.884 -2.266 1.00 96.19 509 ALA A N 1
ATOM 3793 C CA . ALA A 1 509 ? -12.601 20.545 -1.513 1.00 96.19 509 ALA A CA 1
ATOM 3794 C C . ALA A 1 509 ? -13.693 19.563 -1.048 1.00 96.19 509 ALA A C 1
ATOM 3796 O O . ALA A 1 509 ? -14.158 19.669 0.087 1.00 96.19 509 ALA A O 1
ATOM 3797 N N . ARG A 1 510 ? -14.090 18.598 -1.893 1.00 94.31 510 ARG A N 1
ATOM 3798 C CA . ARG A 1 510 ? -15.020 17.523 -1.498 1.00 94.31 510 ARG A CA 1
ATOM 3799 C C . ARG A 1 510 ? -14.426 16.656 -0.393 1.00 94.31 510 ARG A C 1
ATOM 3801 O O . ARG A 1 510 ? -15.093 16.449 0.619 1.00 94.31 510 ARG A O 1
ATOM 3808 N N . ALA A 1 511 ? -13.174 16.231 -0.558 1.00 93.94 511 ALA A N 1
ATOM 3809 C CA . ALA A 1 511 ? -12.444 15.438 0.424 1.00 93.94 511 ALA A CA 1
ATOM 3810 C C . ALA A 1 511 ? -12.403 16.135 1.791 1.00 93.94 511 ALA A C 1
ATOM 3812 O O . ALA A 1 511 ? -12.772 15.530 2.794 1.00 93.94 511 ALA A O 1
ATOM 3813 N N . ALA A 1 512 ? -12.072 17.431 1.826 1.00 94.94 512 ALA A N 1
ATOM 3814 C CA . ALA A 1 512 ? -12.031 18.219 3.056 1.00 94.94 512 ALA A CA 1
ATOM 3815 C C . ALA A 1 512 ? -13.399 18.318 3.757 1.00 94.94 512 ALA A C 1
ATOM 3817 O O . ALA A 1 512 ? -13.482 18.166 4.977 1.00 94.94 512 ALA A O 1
ATOM 3818 N N . VAL A 1 513 ? -14.482 18.545 3.003 1.00 94.88 513 VAL A N 1
ATOM 3819 C CA . VAL A 1 513 ? -15.846 18.597 3.561 1.00 94.88 513 VAL A CA 1
ATOM 3820 C C . VAL A 1 513 ? -16.245 17.246 4.147 1.00 94.88 513 VAL A C 1
ATOM 3822 O O . VAL A 1 513 ? -16.757 17.183 5.265 1.00 94.88 513 VAL A O 1
ATOM 3825 N N . ALA A 1 514 ? -15.999 16.165 3.413 1.00 92.44 514 ALA A N 1
ATOM 3826 C CA . ALA A 1 514 ? -16.370 14.831 3.852 1.00 92.44 514 ALA A CA 1
ATOM 3827 C C . ALA A 1 514 ? -15.490 14.331 5.015 1.00 92.44 514 ALA A C 1
ATOM 3829 O O . ALA A 1 514 ? -15.997 13.685 5.930 1.00 92.44 514 ALA A O 1
ATOM 3830 N N . LYS A 1 515 ? -14.210 14.722 5.065 1.00 91.06 515 LYS A N 1
ATOM 3831 C CA . LYS A 1 515 ? -13.317 14.497 6.212 1.00 91.06 515 LYS A CA 1
ATOM 3832 C C . LYS A 1 515 ? -13.831 15.186 7.471 1.00 91.06 515 LYS A C 1
ATOM 3834 O O . LYS A 1 515 ? -13.985 14.525 8.491 1.00 91.06 515 LYS A O 1
ATOM 3839 N N . ALA A 1 516 ? -14.190 16.466 7.380 1.00 93.38 516 ALA A N 1
ATOM 3840 C CA . ALA A 1 516 ? -14.763 17.200 8.507 1.00 93.38 516 ALA A CA 1
ATOM 3841 C C . ALA A 1 516 ? -16.089 16.584 8.996 1.00 93.38 516 ALA A C 1
ATOM 3843 O O . ALA A 1 516 ? -16.358 16.553 10.197 1.00 93.38 516 ALA A O 1
ATOM 3844 N N . ALA A 1 517 ? -16.918 16.069 8.080 1.00 92.38 517 ALA A N 1
ATOM 3845 C CA . ALA A 1 517 ? -18.145 15.360 8.438 1.00 92.38 517 ALA A CA 1
ATOM 3846 C C . ALA A 1 517 ? -17.855 14.038 9.173 1.00 92.38 517 ALA A C 1
ATOM 3848 O O . ALA A 1 517 ? -18.464 13.777 10.209 1.00 92.38 517 ALA A O 1
ATOM 3849 N N . ALA A 1 518 ? -16.897 13.246 8.685 1.00 90.06 518 ALA A N 1
ATOM 3850 C CA . ALA A 1 518 ? -16.498 11.986 9.309 1.00 90.06 518 ALA A CA 1
ATOM 3851 C C . ALA A 1 518 ? -15.851 12.190 10.690 1.00 90.06 518 ALA A C 1
ATOM 3853 O O . ALA A 1 518 ? -16.166 11.468 11.631 1.00 90.06 518 ALA A O 1
ATOM 3854 N N . GLU A 1 519 ? -14.991 13.201 10.844 1.00 91.44 519 GLU A N 1
ATOM 3855 C CA . GLU A 1 519 ? -14.389 13.566 12.135 1.00 91.44 519 GLU A CA 1
ATOM 3856 C C . GLU A 1 519 ? -15.454 13.984 13.154 1.00 91.44 519 GLU A C 1
ATOM 3858 O O . GLU A 1 519 ? -15.376 13.619 14.328 1.00 91.44 519 GLU A O 1
ATOM 3863 N N . ARG A 1 520 ? -16.488 14.703 12.704 1.00 94.00 520 ARG A N 1
ATOM 3864 C CA . ARG A 1 520 ? -17.631 15.060 13.544 1.00 94.00 520 ARG A CA 1
ATOM 3865 C C . ARG A 1 520 ? -18.447 13.832 13.958 1.00 94.00 520 ARG A C 1
ATOM 3867 O O . ARG A 1 520 ? -18.748 13.707 15.141 1.00 94.00 520 ARG A O 1
ATOM 3874 N N . GLU A 1 521 ? -18.777 12.933 13.028 1.00 91.81 521 GLU A N 1
ATOM 3875 C CA . GLU A 1 521 ? -19.486 11.675 13.331 1.00 91.81 521 GLU A CA 1
ATOM 3876 C C . GLU A 1 521 ? -18.688 10.829 14.338 1.00 91.81 521 GLU A C 1
ATOM 3878 O O . GLU A 1 521 ? -19.245 10.340 15.320 1.00 91.81 521 GLU A O 1
ATOM 3883 N N . ALA A 1 522 ? -17.367 10.724 14.157 1.00 90.75 522 ALA A N 1
ATOM 3884 C CA . ALA A 1 522 ? -16.484 10.009 15.074 1.00 90.75 522 ALA A CA 1
ATOM 3885 C C . ALA A 1 522 ? -16.436 10.652 16.471 1.00 90.75 522 ALA A C 1
ATOM 3887 O O . ALA A 1 522 ? -16.472 9.938 17.473 1.00 90.75 522 ALA A O 1
ATOM 3888 N N . ALA A 1 523 ? -16.389 11.986 16.559 1.00 93.56 523 ALA A N 1
ATOM 3889 C CA . ALA A 1 523 ? -16.421 12.702 17.834 1.00 93.56 523 ALA A CA 1
ATOM 3890 C C . ALA A 1 523 ? -17.763 12.527 18.565 1.00 93.56 523 ALA A C 1
ATOM 3892 O O . ALA A 1 523 ? -17.780 12.297 19.775 1.00 93.56 523 ALA A O 1
ATOM 3893 N N . GLU A 1 524 ? -18.882 12.586 17.838 1.00 95.12 524 GLU A N 1
ATOM 3894 C CA . GLU A 1 524 ? -20.222 12.336 18.383 1.00 95.12 524 GLU A CA 1
ATOM 3895 C C . GLU A 1 524 ? -20.355 10.882 18.883 1.00 95.12 524 GLU A C 1
ATOM 3897 O O . GLU A 1 524 ? -20.848 10.654 19.990 1.00 95.12 524 GLU A O 1
ATOM 3902 N N . ALA A 1 525 ? -19.840 9.901 18.133 1.00 93.44 525 ALA A N 1
ATOM 3903 C CA . ALA A 1 525 ? -19.823 8.495 18.540 1.00 93.44 525 ALA A CA 1
ATOM 3904 C C . ALA A 1 525 ? -18.925 8.235 19.763 1.00 93.44 525 ALA A C 1
ATOM 3906 O O . ALA A 1 525 ? -19.316 7.494 20.666 1.00 93.44 525 ALA A O 1
ATOM 3907 N N . ALA A 1 526 ? -17.744 8.859 19.827 1.00 93.88 526 ALA A N 1
ATOM 3908 C CA . ALA A 1 526 ? -16.845 8.752 20.975 1.00 93.88 526 ALA A CA 1
ATOM 3909 C C . ALA A 1 526 ? -17.479 9.335 22.248 1.00 93.88 526 ALA A C 1
ATOM 3911 O O . ALA A 1 526 ? -17.432 8.698 23.299 1.00 93.88 526 ALA A O 1
ATOM 3912 N N . ALA A 1 527 ? -18.139 10.493 22.141 1.00 95.12 527 ALA A N 1
ATOM 3913 C CA . ALA A 1 527 ? -18.871 11.095 23.253 1.00 95.12 527 ALA A CA 1
ATOM 3914 C C . ALA A 1 527 ? -20.037 10.206 23.726 1.00 95.12 527 ALA A C 1
ATOM 3916 O O . ALA A 1 527 ? -20.250 10.053 24.928 1.00 95.12 527 ALA A O 1
ATOM 3917 N N . ALA A 1 528 ? -20.766 9.575 22.798 1.00 95.12 528 ALA A N 1
ATOM 3918 C CA . ALA A 1 528 ? -21.826 8.627 23.137 1.00 95.12 528 ALA A CA 1
ATOM 3919 C C . ALA A 1 528 ? -21.283 7.368 23.841 1.00 95.12 528 ALA A C 1
ATOM 3921 O O . ALA A 1 528 ? -21.876 6.908 24.816 1.00 95.12 528 ALA A O 1
ATOM 3922 N N . ALA A 1 529 ? -20.143 6.834 23.391 1.00 94.38 529 ALA A N 1
ATOM 3923 C CA . ALA A 1 529 ? -19.489 5.690 24.024 1.00 94.38 529 ALA A CA 1
ATOM 3924 C C . ALA A 1 529 ? -18.974 6.022 25.435 1.00 94.38 529 ALA A C 1
ATOM 3926 O O . ALA A 1 529 ? -19.120 5.212 26.350 1.00 94.38 529 ALA A O 1
ATOM 3927 N N . GLU A 1 530 ? -18.413 7.218 25.634 1.00 94.06 530 GLU A N 1
ATOM 3928 C CA . GLU A 1 530 ? -17.992 7.696 26.954 1.00 94.06 530 GLU A CA 1
ATOM 3929 C C . GLU A 1 530 ? -19.188 7.868 27.900 1.00 94.06 530 GLU A C 1
ATOM 3931 O O . GLU A 1 530 ? -19.130 7.424 29.047 1.00 94.06 530 GLU A O 1
ATOM 3936 N N . ALA A 1 531 ? -20.296 8.437 27.412 1.00 94.06 531 ALA A N 1
ATOM 3937 C CA . ALA A 1 531 ? -21.528 8.568 28.187 1.00 94.06 531 ALA A CA 1
ATOM 3938 C C . ALA A 1 531 ? -22.097 7.200 28.604 1.00 94.06 531 ALA A C 1
ATOM 3940 O O . ALA A 1 531 ? -22.443 7.017 29.771 1.00 94.06 531 ALA A O 1
ATOM 3941 N N . ALA A 1 532 ? -22.124 6.223 27.691 1.00 94.19 532 ALA A N 1
ATOM 3942 C CA . ALA A 1 532 ? -22.572 4.862 27.991 1.00 94.19 532 ALA A CA 1
ATOM 3943 C C . ALA A 1 532 ? -21.667 4.166 29.024 1.00 94.19 532 ALA A C 1
ATOM 3945 O O . ALA A 1 532 ? -22.160 3.548 29.967 1.00 94.19 532 ALA A O 1
ATOM 3946 N N . ALA A 1 533 ? -20.343 4.314 28.904 1.00 93.31 533 ALA A N 1
ATOM 3947 C CA . ALA A 1 533 ? -19.397 3.763 29.875 1.00 93.31 533 ALA A CA 1
ATOM 3948 C C . ALA A 1 533 ? -19.527 4.423 31.262 1.00 93.31 533 ALA A C 1
ATOM 3950 O O . ALA A 1 533 ? -19.362 3.758 32.287 1.00 93.31 533 ALA A O 1
ATOM 3951 N N . ALA A 1 534 ? -19.828 5.724 31.309 1.00 93.12 534 ALA A N 1
ATOM 3952 C CA . ALA A 1 534 ? -20.092 6.438 32.554 1.00 93.12 534 ALA A CA 1
ATOM 3953 C C . ALA A 1 534 ? -21.399 5.974 33.216 1.00 93.12 534 ALA A C 1
ATOM 3955 O O . ALA A 1 534 ? -21.433 5.825 34.436 1.00 93.12 534 ALA A O 1
ATOM 3956 N N . GLU A 1 535 ? -22.447 5.703 32.433 1.00 93.31 535 GLU A N 1
ATOM 3957 C CA . GLU A 1 535 ? -23.711 5.145 32.929 1.00 93.31 535 GLU A CA 1
ATOM 3958 C C . GLU A 1 535 ? -23.525 3.726 33.491 1.00 93.31 535 GLU A C 1
ATOM 3960 O O . GLU A 1 535 ? -23.998 3.428 34.589 1.00 93.31 535 GLU A O 1
ATOM 3965 N N . GLU A 1 536 ? -22.759 2.874 32.803 1.00 92.62 536 GLU A N 1
ATOM 3966 C CA . GLU A 1 536 ? -22.433 1.521 33.270 1.00 92.62 536 GLU A CA 1
ATOM 3967 C C . GLU A 1 536 ? -21.612 1.542 34.573 1.00 92.62 536 GLU A C 1
ATOM 3969 O O . GLU A 1 536 ? -21.928 0.826 35.526 1.00 92.62 536 GLU A O 1
ATOM 3974 N N . ALA A 1 537 ? -20.599 2.413 34.664 1.00 91.50 537 ALA A N 1
ATOM 3975 C CA . ALA A 1 537 ? -19.841 2.621 35.900 1.00 91.50 537 ALA A CA 1
ATOM 3976 C C . ALA A 1 537 ? -20.729 3.179 37.030 1.00 91.50 537 ALA A C 1
ATOM 3978 O O . ALA A 1 537 ? -20.613 2.744 38.177 1.00 91.50 537 ALA A O 1
ATOM 3979 N N . ALA A 1 538 ? -21.638 4.091 36.669 1.00 91.81 538 ALA A N 1
ATOM 3980 C CA . ALA A 1 538 ? -22.806 4.553 37.416 1.00 91.81 538 ALA A CA 1
ATOM 3981 C C . ALA A 1 538 ? -23.519 3.421 38.169 1.00 91.81 538 ALA A C 1
ATOM 3983 O O . ALA A 1 538 ? -23.568 3.352 39.402 1.00 91.81 538 ALA A O 1
ATOM 3984 N N . ALA A 1 539 ? -24.061 2.507 37.367 1.00 91.69 539 ALA A N 1
ATOM 3985 C CA . ALA A 1 539 ? -24.844 1.369 37.818 1.00 91.69 539 ALA A CA 1
ATOM 3986 C C . ALA A 1 539 ? -24.016 0.388 38.661 1.00 91.69 539 ALA A C 1
ATOM 3988 O 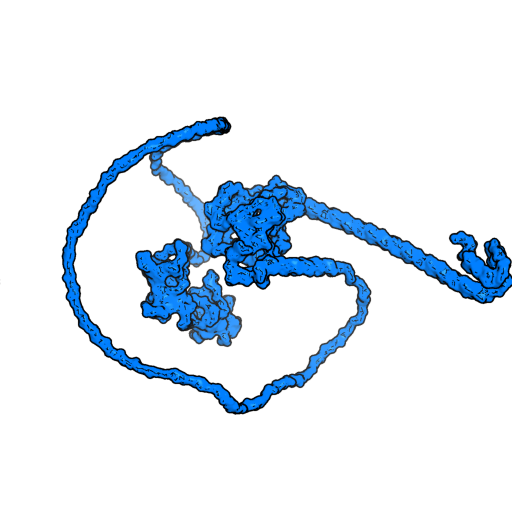O . ALA A 1 539 ? -24.486 -0.070 39.702 1.00 91.69 539 ALA A O 1
ATOM 3989 N N . ALA A 1 540 ? -22.773 0.103 38.260 1.00 90.81 540 ALA A N 1
ATOM 3990 C CA . ALA A 1 540 ? -21.884 -0.790 39.001 1.00 90.81 540 ALA A CA 1
ATOM 3991 C C . ALA A 1 540 ? -21.533 -0.242 40.395 1.00 90.81 540 ALA A C 1
ATOM 3993 O O . ALA A 1 540 ? -21.532 -0.995 41.369 1.00 90.81 540 ALA A O 1
ATOM 3994 N N . ALA A 1 541 ? -21.279 1.066 40.512 1.00 89.50 541 ALA A N 1
ATOM 3995 C CA . ALA A 1 541 ? -21.033 1.711 41.800 1.00 89.50 541 ALA A CA 1
ATOM 3996 C C . ALA A 1 541 ? -22.278 1.679 42.701 1.00 89.50 541 ALA A C 1
ATOM 3998 O O . ALA A 1 541 ? -22.159 1.391 43.890 1.00 89.50 541 ALA A O 1
ATOM 3999 N N . GLY A 1 542 ? -23.467 1.913 42.132 1.00 88.75 542 GLY A N 1
ATOM 4000 C CA . GLY A 1 542 ? -24.734 1.792 42.858 1.00 88.75 542 GLY A CA 1
ATOM 4001 C C . GLY A 1 542 ? -24.989 0.374 43.382 1.00 88.75 542 GLY A C 1
ATOM 4002 O O . GLY A 1 542 ? -25.380 0.209 44.534 1.00 88.75 542 GLY A O 1
ATOM 4003 N N . ALA A 1 543 ? -24.709 -0.652 42.572 1.00 88.50 543 ALA A N 1
ATOM 4004 C CA . ALA A 1 543 ? -24.832 -2.050 42.986 1.00 88.50 543 ALA A CA 1
ATOM 4005 C C . ALA A 1 543 ? -23.834 -2.421 44.097 1.00 88.50 543 ALA A C 1
ATOM 4007 O O . ALA A 1 543 ? -24.215 -3.068 45.068 1.00 88.50 543 ALA A O 1
ATOM 4008 N N . ALA A 1 544 ? -22.579 -1.970 43.991 1.00 88.12 544 ALA A N 1
ATOM 4009 C CA . ALA A 1 544 ? -21.565 -2.212 45.016 1.00 88.12 544 ALA A CA 1
ATOM 4010 C C . ALA A 1 544 ? -21.923 -1.552 46.358 1.00 88.12 544 ALA A C 1
ATOM 4012 O O . ALA A 1 544 ? -21.755 -2.176 47.402 1.00 88.12 544 ALA A O 1
ATOM 4013 N N . ALA A 1 545 ? -22.456 -0.325 46.329 1.00 88.88 545 ALA A N 1
ATOM 4014 C CA . ALA A 1 545 ? -22.920 0.363 47.533 1.00 88.88 545 ALA A CA 1
ATOM 4015 C C . ALA A 1 545 ? -24.091 -0.380 48.203 1.00 88.88 545 ALA A C 1
ATOM 4017 O O . ALA A 1 545 ? -24.096 -0.533 49.420 1.00 88.88 545 ALA A O 1
ATOM 4018 N N . ALA A 1 546 ? -25.041 -0.901 47.417 1.00 89.06 546 ALA A N 1
ATOM 4019 C CA . ALA A 1 546 ? -26.157 -1.689 47.944 1.00 89.06 546 ALA A CA 1
ATOM 4020 C C . ALA A 1 546 ? -25.706 -3.034 48.551 1.00 89.06 546 ALA A C 1
ATOM 4022 O O . ALA A 1 546 ? -26.242 -3.459 49.573 1.00 89.06 546 ALA A O 1
ATOM 4023 N N . GLU A 1 547 ? -24.711 -3.704 47.956 1.00 88.94 547 GLU A N 1
ATOM 4024 C CA . GLU A 1 547 ? -24.114 -4.915 48.542 1.00 88.94 547 GLU A CA 1
ATOM 4025 C C . GLU A 1 547 ? -23.358 -4.624 49.847 1.00 88.94 547 GLU A C 1
ATOM 4027 O O . GLU A 1 547 ? -23.367 -5.453 50.758 1.00 88.94 547 GLU A O 1
ATOM 4032 N N . GLU A 1 548 ? -22.678 -3.478 49.944 1.00 88.62 548 GLU A N 1
ATOM 4033 C CA . GLU A 1 548 ? -21.990 -3.054 51.169 1.00 88.62 548 GLU A CA 1
ATOM 4034 C C . GLU A 1 548 ? -22.994 -2.764 52.291 1.00 88.62 548 GLU A C 1
ATOM 4036 O O . GLU A 1 548 ? -22.831 -3.297 53.387 1.00 88.62 548 GLU A O 1
ATOM 4041 N N . GLU A 1 549 ? -24.077 -2.039 51.992 1.00 87.31 549 GLU A N 1
ATOM 4042 C CA . GLU A 1 549 ? -25.168 -1.767 52.939 1.00 87.31 549 GLU A CA 1
ATOM 4043 C C . GLU A 1 549 ? -25.822 -3.068 53.440 1.00 87.31 549 GLU A C 1
ATOM 4045 O O . GLU A 1 549 ? -25.955 -3.266 54.648 1.00 87.31 549 GLU A O 1
ATOM 4050 N N . GLN A 1 550 ? -26.123 -4.022 52.547 1.00 84.12 550 GLN A N 1
ATOM 4051 C CA . GLN A 1 550 ? -26.637 -5.341 52.949 1.00 84.12 550 GLN A CA 1
ATOM 4052 C C . GLN A 1 550 ? -25.655 -6.119 53.833 1.00 84.12 550 GLN A C 1
ATOM 4054 O O . GLN A 1 550 ? -26.069 -6.750 54.803 1.00 84.12 550 GLN A O 1
ATOM 4059 N N . ARG A 1 551 ? -24.348 -6.084 53.536 1.00 87.94 551 ARG A N 1
ATOM 4060 C CA . ARG A 1 551 ? -23.337 -6.752 54.375 1.00 87.94 551 ARG A CA 1
ATOM 4061 C C . ARG A 1 551 ? -23.219 -6.120 55.755 1.00 87.94 551 ARG A C 1
ATOM 4063 O O . ARG A 1 551 ? -22.989 -6.849 56.719 1.00 87.94 551 ARG A O 1
ATOM 4070 N N . GLU A 1 552 ? -23.333 -4.797 55.854 1.00 86.56 552 GLU A N 1
ATOM 4071 C CA . GLU A 1 552 ? -23.357 -4.101 57.141 1.00 86.56 552 GLU A CA 1
ATOM 4072 C C . GLU A 1 552 ? -24.602 -4.487 57.951 1.00 86.56 552 GLU A C 1
ATOM 4074 O O . GLU A 1 552 ? -24.466 -4.850 59.121 1.00 86.56 552 GLU A O 1
ATOM 4079 N N . GLU A 1 553 ? -25.788 -4.515 57.333 1.00 82.19 553 GLU A N 1
ATOM 4080 C CA . GLU A 1 553 ? -27.024 -4.976 57.982 1.00 82.19 553 GLU A CA 1
ATOM 4081 C C . GLU A 1 553 ? -26.925 -6.438 58.454 1.00 82.19 553 GLU A C 1
ATOM 4083 O O . GLU A 1 553 ? -27.220 -6.737 59.615 1.00 82.19 553 GLU A O 1
ATOM 4088 N N . GLU A 1 554 ? -26.441 -7.349 57.603 1.00 82.31 554 GLU A N 1
ATOM 4089 C CA . GLU A 1 554 ? -26.233 -8.759 57.957 1.00 82.31 554 GLU A CA 1
ATOM 4090 C C . GLU A 1 554 ? -25.202 -8.931 59.086 1.00 82.31 554 GLU A C 1
ATOM 4092 O O . GLU A 1 554 ? -25.367 -9.788 59.962 1.00 82.31 554 GLU A O 1
ATOM 4097 N N . ALA A 1 555 ? -24.134 -8.124 59.100 1.00 84.06 555 ALA A N 1
ATOM 4098 C CA . ALA A 1 555 ? -23.131 -8.145 60.162 1.00 84.06 555 ALA A CA 1
ATOM 4099 C C . ALA A 1 555 ? -23.718 -7.687 61.504 1.00 84.06 555 ALA A C 1
ATOM 4101 O O . ALA A 1 555 ? -23.454 -8.324 62.528 1.00 84.06 555 ALA A O 1
ATOM 4102 N N . ILE A 1 556 ? -24.552 -6.640 61.494 1.00 80.12 556 ILE A N 1
ATOM 4103 C CA . ILE A 1 556 ? -25.273 -6.159 62.678 1.00 80.12 556 ILE A CA 1
ATOM 4104 C C . ILE A 1 556 ? -26.248 -7.232 63.185 1.00 80.12 556 ILE A C 1
ATOM 4106 O O . ILE A 1 556 ? -26.255 -7.525 64.384 1.00 80.12 556 ILE A O 1
ATOM 4110 N N . GLU A 1 557 ? -27.035 -7.863 62.302 1.00 77.69 557 GLU A N 1
ATOM 4111 C CA . GLU A 1 557 ? -27.960 -8.944 62.687 1.00 77.69 557 GLU A CA 1
ATOM 4112 C C . GLU A 1 557 ? -27.194 -10.129 63.298 1.00 77.69 557 GLU A C 1
ATOM 4114 O O . GLU A 1 557 ? -27.593 -10.677 64.331 1.00 77.69 557 GLU A O 1
ATOM 4119 N N . LYS A 1 558 ? -26.051 -10.497 62.708 1.00 78.88 558 LYS A N 1
ATOM 4120 C CA . LYS A 1 558 ? -25.198 -11.579 63.207 1.00 78.88 558 LYS A CA 1
ATOM 4121 C C . LYS A 1 558 ? -24.594 -11.264 64.577 1.00 78.88 558 LYS A C 1
ATOM 4123 O O . LYS A 1 558 ? -24.650 -12.119 65.460 1.00 78.88 558 LYS A O 1
ATOM 4128 N N . GLU A 1 559 ? -24.042 -10.067 64.778 1.00 82.81 559 GLU A N 1
ATOM 4129 C CA . GLU A 1 559 ? -23.490 -9.647 66.075 1.00 82.81 559 GLU A CA 1
ATOM 4130 C C . GLU A 1 559 ? -24.584 -9.625 67.156 1.00 82.81 559 GLU A C 1
ATOM 4132 O O . GLU A 1 559 ? -24.385 -10.131 68.267 1.00 82.81 559 GLU A O 1
ATOM 4137 N N . ALA A 1 560 ? -25.776 -9.117 66.822 1.00 78.25 560 ALA A N 1
ATOM 4138 C CA . ALA A 1 560 ? -26.928 -9.131 67.718 1.00 78.25 560 ALA A CA 1
ATOM 4139 C C . ALA A 1 560 ? -27.347 -10.564 68.097 1.00 78.25 560 ALA A C 1
ATOM 4141 O O . ALA A 1 560 ? -27.609 -10.841 69.272 1.00 78.25 560 ALA A O 1
ATOM 4142 N N . ALA A 1 561 ? -27.362 -11.490 67.133 1.00 74.19 561 ALA A N 1
ATOM 4143 C CA . ALA A 1 561 ? -27.667 -12.897 67.374 1.00 74.19 561 ALA A CA 1
ATOM 4144 C C . ALA A 1 561 ? -26.612 -13.585 68.260 1.00 74.19 561 ALA A C 1
ATOM 4146 O O . ALA A 1 561 ? -26.974 -14.286 69.208 1.00 74.19 561 ALA A O 1
ATOM 4147 N N . GLU A 1 562 ? -25.317 -13.364 68.006 1.00 81.44 562 GLU A N 1
ATOM 4148 C CA . GLU A 1 562 ? -24.224 -13.902 68.831 1.00 81.44 562 GLU A CA 1
ATOM 4149 C C . GLU A 1 562 ? -24.309 -13.397 70.279 1.00 81.44 562 GLU A C 1
ATOM 4151 O O . GLU A 1 562 ? -24.192 -14.181 71.228 1.00 81.44 562 GLU A O 1
ATOM 4156 N N . LYS A 1 563 ? -24.610 -12.108 70.468 1.00 81.06 563 LYS A N 1
ATOM 4157 C CA . LYS A 1 563 ? -24.820 -11.522 71.796 1.00 81.06 563 LYS A CA 1
ATOM 4158 C C . LYS A 1 563 ? -26.023 -12.138 72.519 1.00 81.06 563 LYS A C 1
ATOM 4160 O O . LYS A 1 563 ? -25.922 -12.460 73.703 1.00 81.06 563 LYS A O 1
ATOM 4165 N N . LEU A 1 564 ? -27.131 -12.378 71.812 1.00 74.94 564 LEU A N 1
ATOM 4166 C CA . LEU A 1 564 ? -28.321 -13.042 72.361 1.00 74.94 564 LEU A CA 1
ATOM 4167 C C . LEU A 1 564 ? -28.019 -14.490 72.805 1.00 74.94 564 LEU A C 1
ATOM 4169 O O . LEU A 1 564 ? -28.502 -14.949 73.846 1.00 74.94 564 LEU A O 1
ATOM 4173 N N . VAL A 1 565 ? -27.188 -15.214 72.047 1.00 79.31 565 VAL A N 1
ATOM 4174 C CA . VAL A 1 565 ? -26.696 -16.557 72.412 1.00 79.31 565 VAL A CA 1
ATOM 4175 C C . VAL A 1 565 ? -25.889 -16.522 73.709 1.00 79.31 565 VAL A C 1
ATOM 4177 O O . VAL A 1 565 ? -26.108 -17.360 74.586 1.00 79.31 565 VAL A O 1
ATOM 4180 N N . GLU A 1 566 ? -24.985 -15.559 73.872 1.00 81.44 566 GLU A N 1
ATOM 4181 C CA . GLU A 1 566 ? -24.210 -15.425 75.111 1.00 81.44 566 GLU A CA 1
ATOM 4182 C C . GLU A 1 566 ? -25.085 -15.039 76.312 1.00 81.44 566 GLU A C 1
ATOM 4184 O O . GLU A 1 566 ? -24.978 -15.648 77.380 1.00 81.44 566 GLU A O 1
ATOM 4189 N N . GLU A 1 567 ? -26.022 -14.104 76.142 1.00 77.56 567 GLU A N 1
ATOM 4190 C CA . GLU A 1 567 ? -26.948 -13.705 77.208 1.00 77.56 567 GLU A CA 1
ATOM 4191 C C . GLU A 1 567 ? -27.827 -14.880 77.673 1.00 77.56 567 GLU A C 1
ATOM 4193 O O . GLU A 1 567 ? -27.963 -15.128 78.876 1.00 77.56 567 GLU A O 1
ATOM 4198 N N . THR A 1 568 ? -28.371 -15.671 76.743 1.00 77.88 568 THR A N 1
ATOM 4199 C CA . THR A 1 568 ? -29.239 -16.822 77.064 1.00 77.88 568 THR A CA 1
ATOM 4200 C C . THR A 1 568 ? -28.509 -17.976 77.761 1.00 77.88 568 THR A C 1
ATOM 4202 O O . THR A 1 568 ? -29.114 -18.662 78.595 1.00 77.88 568 THR A O 1
ATOM 4205 N N . LYS A 1 569 ? -27.199 -18.169 77.529 1.00 81.69 569 LYS A N 1
ATOM 4206 C CA . LYS A 1 569 ? -26.378 -19.150 78.274 1.00 81.69 569 LYS A CA 1
ATOM 4207 C C . LYS A 1 569 ? -26.317 -18.846 79.777 1.00 81.69 569 LYS A C 1
ATOM 4209 O O . LYS A 1 569 ? -26.254 -19.779 80.586 1.00 81.69 569 LYS A O 1
ATOM 4214 N N . GLY A 1 570 ? -26.383 -17.573 80.169 1.00 78.50 570 GLY A N 1
ATOM 4215 C CA . GLY A 1 570 ? -26.331 -17.134 81.568 1.00 78.50 570 GLY A CA 1
ATOM 4216 C C . GLY A 1 570 ? -27.681 -17.107 82.298 1.00 78.50 570 GLY A C 1
ATOM 4217 O O . GLY A 1 570 ? -27.711 -17.038 83.530 1.00 78.50 570 GLY A O 1
ATOM 4218 N N . MET A 1 571 ? -28.807 -17.174 81.579 1.00 81.69 571 MET A N 1
ATOM 4219 C CA . MET A 1 571 ? -30.131 -16.976 82.175 1.00 81.69 571 MET A CA 1
ATOM 4220 C C . MET A 1 571 ? -30.598 -18.161 83.029 1.00 81.69 571 MET A C 1
ATOM 4222 O O . MET A 1 571 ? -30.473 -19.338 82.678 1.00 81.69 571 MET A O 1
ATOM 4226 N N . LYS A 1 572 ? -31.211 -17.837 84.172 1.00 84.19 572 LYS A N 1
ATOM 4227 C CA . LYS A 1 572 ? -31.904 -18.811 85.025 1.00 84.19 572 LYS A CA 1
ATOM 4228 C C . LYS A 1 572 ? -33.287 -19.130 84.446 1.00 84.19 572 LYS A C 1
ATOM 4230 O O . LYS A 1 572 ? -33.904 -18.293 83.797 1.00 84.19 572 LYS A O 1
ATOM 4235 N N . LEU A 1 573 ? -33.812 -20.319 84.753 1.00 82.62 573 LEU A N 1
ATOM 4236 C CA . LEU A 1 573 ? -35.086 -20.828 84.218 1.00 82.62 573 LEU A CA 1
ATOM 4237 C C . LEU A 1 573 ? -36.277 -19.866 84.407 1.00 82.62 573 LEU A C 1
ATOM 4239 O O . LEU A 1 573 ? -37.107 -19.750 83.512 1.00 82.62 573 LEU A O 1
ATOM 4243 N N . GLY A 1 574 ? -36.359 -19.176 85.550 1.00 82.50 574 GLY A N 1
ATOM 4244 C CA . GLY A 1 574 ? -37.420 -18.193 85.812 1.00 82.50 574 GLY A CA 1
ATOM 4245 C C . GLY A 1 574 ? -37.364 -16.989 84.868 1.00 82.50 574 GLY A C 1
ATOM 4246 O O . GLY A 1 574 ? -38.391 -16.595 84.331 1.00 82.50 574 GLY A O 1
ATOM 4247 N N . VAL A 1 575 ? -36.154 -16.496 84.588 1.00 84.06 575 VAL A N 1
ATOM 4248 C CA . VAL A 1 575 ? -35.906 -15.352 83.696 1.00 84.06 575 VAL A CA 1
ATOM 4249 C C . VAL A 1 575 ? -36.215 -15.712 82.240 1.00 84.06 575 VAL A C 1
ATOM 4251 O O . VAL A 1 575 ? -36.816 -14.920 81.528 1.00 84.06 575 VAL A O 1
ATOM 4254 N N . LEU A 1 576 ? -35.886 -16.936 81.802 1.00 81.50 576 LEU A N 1
ATOM 4255 C CA . LEU A 1 576 ? -36.241 -17.422 80.459 1.00 81.50 576 LEU A CA 1
ATOM 4256 C C . LEU A 1 576 ? -37.760 -17.491 80.247 1.00 81.50 576 LEU A C 1
ATOM 4258 O O . LEU A 1 576 ? -38.247 -17.149 79.174 1.00 81.50 576 LEU A O 1
ATOM 4262 N N . ARG A 1 577 ? -38.515 -17.927 81.262 1.00 84.88 577 ARG A N 1
ATOM 4263 C CA . ARG A 1 577 ? -39.983 -17.985 81.189 1.00 84.88 577 ARG A CA 1
ATOM 4264 C C . ARG A 1 577 ? -40.608 -16.599 81.150 1.00 84.88 577 ARG A C 1
ATOM 4266 O O . ARG A 1 577 ? -41.534 -16.394 80.379 1.00 84.88 577 ARG A O 1
ATOM 4273 N N . GLU A 1 578 ? -40.096 -15.665 81.943 1.00 85.06 578 GLU A N 1
ATOM 4274 C CA . GLU A 1 578 ? -40.543 -14.270 81.939 1.00 85.06 578 GLU A CA 1
ATOM 4275 C C . GLU A 1 578 ? -40.267 -13.611 80.578 1.00 85.06 578 GLU A C 1
ATOM 4277 O O . GLU A 1 578 ? -41.184 -13.094 79.948 1.00 85.06 578 GLU A O 1
ATOM 4282 N N . ALA A 1 579 ? -39.054 -13.776 80.043 1.00 81.50 579 ALA A N 1
ATOM 4283 C CA . ALA A 1 579 ? -38.655 -13.249 78.737 1.00 81.50 579 ALA A CA 1
ATOM 4284 C C . ALA A 1 579 ? -39.438 -13.842 77.545 1.00 81.50 579 ALA A C 1
ATOM 4286 O O . ALA A 1 579 ? -39.603 -13.168 76.525 1.00 81.50 579 ALA A O 1
ATOM 4287 N N . LEU A 1 580 ? -39.894 -15.097 77.642 1.00 83.25 580 LEU A N 1
ATOM 4288 C CA . LEU A 1 580 ? -40.784 -15.731 76.659 1.00 83.25 580 LEU A CA 1
ATOM 4289 C C . LEU A 1 580 ? -42.242 -15.283 76.837 1.00 83.25 580 LEU A C 1
ATOM 4291 O O . LEU A 1 580 ? -42.915 -15.024 75.841 1.00 83.25 580 LEU A O 1
ATOM 4295 N N . ALA A 1 581 ? -42.715 -15.141 78.079 1.00 83.81 581 ALA A N 1
ATOM 4296 C CA . ALA A 1 581 ? -44.064 -14.667 78.388 1.00 83.81 581 ALA A CA 1
ATOM 4297 C C . ALA A 1 581 ? -44.288 -13.228 77.906 1.00 83.81 581 ALA A C 1
ATOM 4299 O O . ALA A 1 581 ? -45.313 -12.947 77.288 1.00 83.81 581 ALA A O 1
ATOM 4300 N N . GLU A 1 582 ? -43.311 -12.341 78.115 1.00 83.19 582 GLU A N 1
ATOM 4301 C CA . GLU A 1 582 ? -43.330 -10.966 77.592 1.00 83.19 582 GLU A CA 1
ATOM 4302 C C . GLU A 1 582 ? -43.427 -10.919 76.060 1.00 83.19 582 GLU A C 1
ATOM 4304 O O . GLU A 1 582 ? -43.978 -9.974 75.501 1.00 83.19 582 GLU A O 1
ATOM 4309 N N . ARG A 1 583 ? -42.925 -11.956 75.380 1.00 80.19 583 ARG A N 1
ATOM 4310 C CA . ARG A 1 583 ? -42.977 -12.120 73.919 1.00 80.19 583 ARG A CA 1
ATOM 4311 C C . ARG A 1 583 ? -44.192 -12.927 73.440 1.00 80.19 583 ARG A C 1
ATOM 4313 O O . ARG A 1 583 ? -44.296 -13.210 72.250 1.00 80.19 583 ARG A O 1
ATOM 4320 N N . GLY A 1 584 ? -45.100 -13.318 74.338 1.00 82.00 584 GLY A N 1
ATOM 4321 C CA . GLY A 1 584 ? -46.282 -14.123 74.006 1.00 82.00 584 GLY A CA 1
ATOM 4322 C C . GLY A 1 584 ? -45.963 -15.547 73.528 1.00 82.00 584 GLY A C 1
ATOM 4323 O O . GLY A 1 584 ? -46.761 -16.144 72.808 1.00 82.00 584 GLY A O 1
ATOM 4324 N N . LEU A 1 585 ? -44.796 -16.087 73.891 1.00 81.62 585 LEU A N 1
ATOM 4325 C CA . LEU A 1 585 ? -44.324 -17.411 73.484 1.00 81.62 585 LEU A CA 1
ATOM 4326 C C . LEU A 1 585 ? -44.586 -18.461 74.569 1.00 81.62 585 LEU A C 1
ATOM 4328 O O . LEU A 1 585 ? -44.684 -18.147 75.755 1.00 81.62 585 LEU A O 1
ATOM 4332 N N . ASP A 1 586 ? -44.670 -19.729 74.160 1.00 84.06 586 ASP A N 1
ATOM 4333 C CA . ASP A 1 586 ? -44.866 -20.850 75.082 1.00 84.06 586 ASP A CA 1
ATOM 4334 C C . ASP A 1 586 ? -43.717 -20.957 76.103 1.00 84.06 586 ASP A C 1
ATOM 4336 O O . ASP A 1 586 ? -42.543 -21.086 75.746 1.00 84.06 586 ASP A O 1
ATOM 4340 N N . ILE A 1 587 ? -44.087 -20.938 77.385 1.00 88.25 587 ILE A N 1
ATOM 4341 C CA . ILE A 1 587 ? -43.186 -20.992 78.546 1.00 88.25 587 ILE A CA 1
ATOM 4342 C C . ILE A 1 587 ? -43.021 -22.409 79.119 1.00 88.25 587 ILE A C 1
ATOM 4344 O O . ILE A 1 587 ? -42.375 -22.596 80.161 1.00 88.25 587 ILE A O 1
ATOM 4348 N N . SER A 1 588 ? -43.618 -23.413 78.470 1.00 85.06 588 SER A N 1
ATOM 4349 C CA . SER A 1 588 ? -43.543 -24.815 78.873 1.00 85.06 588 SER A CA 1
ATOM 4350 C C . SER A 1 588 ? -42.254 -25.499 78.391 1.00 85.06 588 SER A C 1
ATOM 4352 O O . SER A 1 588 ? -41.687 -25.162 77.351 1.00 85.06 588 SER A O 1
ATOM 4354 N N . GLY A 1 589 ? -41.777 -26.484 79.154 1.00 85.44 589 GLY A N 1
ATOM 4355 C CA . GLY A 1 589 ? -40.598 -27.281 78.799 1.00 85.44 589 GLY A CA 1
ATOM 4356 C C . GLY A 1 589 ? -39.375 -27.057 79.687 1.00 85.44 589 GLY A C 1
ATOM 4357 O O . GLY A 1 589 ? -39.426 -26.389 80.732 1.00 85.44 589 GLY A O 1
ATOM 4358 N N . LYS A 1 590 ? -38.275 -27.699 79.288 1.00 85.31 590 LYS A N 1
ATOM 4359 C CA . LYS A 1 590 ? -36.978 -27.649 79.978 1.00 85.31 590 LYS A CA 1
ATOM 4360 C C . LYS A 1 590 ? -36.213 -26.379 79.611 1.00 85.31 590 LYS A C 1
ATOM 4362 O O . LYS A 1 590 ? -36.496 -25.731 78.610 1.00 85.31 590 LYS A O 1
ATOM 4367 N N . ARG A 1 591 ? -35.213 -26.030 80.425 1.00 85.00 591 ARG A N 1
ATOM 4368 C CA . ARG A 1 591 ? -34.379 -24.833 80.229 1.00 85.00 591 ARG A CA 1
ATOM 4369 C C . ARG A 1 591 ? -33.856 -24.716 78.793 1.00 85.00 591 ARG A C 1
ATOM 4371 O O . ARG A 1 591 ? -33.969 -23.647 78.213 1.00 85.00 591 ARG A O 1
ATOM 4378 N N . ASP A 1 592 ? -33.327 -25.803 78.240 1.00 82.50 592 ASP A N 1
ATOM 4379 C CA . ASP A 1 592 ? -32.712 -25.801 76.908 1.00 82.50 592 ASP A CA 1
ATOM 4380 C C . ASP A 1 592 ? -33.751 -25.604 75.796 1.00 82.50 592 ASP A C 1
ATOM 4382 O O . ASP A 1 592 ? -33.489 -24.909 74.822 1.00 82.50 592 ASP A O 1
ATOM 4386 N N . GLU A 1 593 ? -34.966 -26.129 75.981 1.00 82.94 593 GLU A N 1
ATOM 4387 C CA . GLU A 1 593 ? -36.096 -25.930 75.063 1.00 82.94 593 GLU A CA 1
ATOM 4388 C C . GLU A 1 593 ? -36.599 -24.478 75.106 1.00 82.94 593 GLU A C 1
ATOM 4390 O O . GLU A 1 593 ? -36.921 -23.897 74.073 1.00 82.94 593 GLU A O 1
ATOM 4395 N N . LEU A 1 594 ? -36.628 -23.866 76.295 1.00 84.31 594 LEU A N 1
ATOM 4396 C CA . LEU A 1 594 ? -36.989 -22.458 76.483 1.00 84.31 594 LEU A CA 1
ATOM 4397 C C . LEU A 1 594 ? -35.908 -21.520 75.928 1.00 84.31 594 LEU A C 1
ATOM 4399 O O . LEU A 1 594 ? -36.232 -20.544 75.260 1.00 84.31 594 LEU A O 1
ATOM 4403 N N . ALA A 1 595 ? -34.629 -21.835 76.144 1.00 81.56 595 ALA A N 1
ATOM 4404 C CA . ALA A 1 595 ? -33.509 -21.088 75.577 1.00 81.56 595 ALA A CA 1
ATOM 4405 C C . ALA A 1 595 ? -33.497 -21.177 74.043 1.00 81.56 595 ALA A C 1
ATOM 4407 O O . ALA A 1 595 ? -33.384 -20.154 73.377 1.00 81.56 595 ALA A O 1
ATOM 4408 N N . ALA A 1 596 ? -33.707 -22.369 73.475 1.00 80.75 596 ALA A N 1
ATOM 4409 C CA . ALA A 1 596 ? -33.827 -22.552 72.030 1.00 80.75 596 ALA A CA 1
ATOM 4410 C C . ALA A 1 596 ? -35.032 -21.799 71.448 1.00 80.75 596 ALA A C 1
ATOM 4412 O O . ALA A 1 596 ? -34.912 -21.195 70.386 1.00 80.75 596 ALA A O 1
ATOM 4413 N N . ARG A 1 597 ? -36.179 -21.770 72.145 1.00 83.81 597 ARG A N 1
ATOM 4414 C CA . ARG A 1 597 ? -37.343 -20.968 71.727 1.00 83.81 597 ARG A CA 1
ATOM 4415 C C . ARG A 1 597 ? -37.073 -19.473 71.774 1.00 83.81 597 ARG A C 1
ATOM 4417 O O . ARG A 1 597 ? -37.497 -18.765 70.869 1.00 83.81 597 ARG A O 1
ATOM 4424 N N . LEU A 1 598 ? -36.377 -19.000 72.804 1.00 78.50 598 LEU A N 1
ATOM 4425 C CA . LEU A 1 598 ? -36.039 -17.588 72.947 1.00 78.50 598 LEU A CA 1
ATOM 4426 C C . LEU A 1 598 ? -35.030 -17.139 71.880 1.00 78.50 598 LEU A C 1
ATOM 4428 O O . LEU A 1 598 ? -35.140 -16.028 71.381 1.00 78.50 598 LEU A O 1
ATOM 4432 N N . LEU A 1 599 ? -34.106 -18.023 71.493 1.00 77.81 599 LEU A N 1
ATOM 4433 C CA . LEU A 1 599 ? -33.173 -17.817 70.382 1.00 77.81 599 LEU A CA 1
ATOM 4434 C C . LEU A 1 599 ? -33.854 -17.889 69.008 1.00 77.81 599 LEU A C 1
ATOM 4436 O O . LEU A 1 599 ? -33.518 -17.122 68.113 1.00 77.81 599 LEU A O 1
ATOM 4440 N N . ALA A 1 600 ? -34.819 -18.797 68.831 1.00 73.81 600 ALA A N 1
ATOM 4441 C CA . ALA A 1 600 ? -35.579 -18.943 67.587 1.00 73.81 600 ALA A CA 1
ATOM 4442 C C . ALA A 1 600 ? -36.608 -17.821 67.380 1.00 73.81 600 ALA A C 1
ATOM 4444 O O . ALA A 1 600 ? -37.027 -17.546 66.253 1.00 73.81 600 ALA A O 1
ATOM 4445 N N . ALA A 1 601 ? -37.022 -17.164 68.460 1.00 70.19 601 ALA A N 1
ATOM 4446 C CA . ALA A 1 601 ? -37.778 -15.930 68.408 1.00 70.19 601 ALA A CA 1
ATOM 4447 C C . ALA A 1 601 ? -36.832 -14.788 68.027 1.00 70.19 601 ALA A C 1
ATOM 4449 O O . ALA A 1 601 ? -36.424 -14.026 68.895 1.00 70.19 601 ALA A O 1
ATOM 4450 N N . ARG A 1 602 ? -36.460 -14.713 66.736 1.00 60.00 602 ARG A N 1
ATOM 4451 C CA . ARG A 1 602 ? -35.730 -13.587 66.125 1.00 60.00 602 ARG A CA 1
ATOM 4452 C C . ARG A 1 602 ? -36.243 -12.281 66.729 1.00 60.00 602 ARG A C 1
ATOM 4454 O O . ARG A 1 602 ? -37.425 -11.963 66.610 1.00 60.00 602 ARG A O 1
ATOM 4461 N N . VAL A 1 603 ? -35.382 -11.614 67.488 1.00 56.69 603 VAL A N 1
ATOM 4462 C CA . VAL A 1 603 ? -35.770 -10.497 68.347 1.00 56.69 603 VAL A CA 1
ATOM 4463 C C . VAL A 1 603 ? -35.631 -9.204 67.564 1.00 56.69 603 VAL A C 1
ATOM 4465 O O . VAL A 1 603 ? -34.648 -9.006 66.871 1.00 56.69 603 VAL A O 1
ATOM 4468 N N . ASN A 1 604 ? -36.534 -8.281 67.829 1.00 44.38 604 ASN A N 1
ATOM 4469 C CA . ASN A 1 604 ? -36.158 -6.899 68.140 1.00 44.38 604 ASN A CA 1
ATOM 4470 C C . ASN A 1 604 ? -36.744 -6.498 69.535 1.00 44.38 604 ASN A C 1
ATOM 4472 O O . ASN A 1 604 ? -37.439 -7.268 70.205 1.00 44.38 604 ASN A O 1
ATOM 4476 N N . LYS A 1 605 ? -36.478 -5.279 69.993 1.00 42.91 605 LYS A N 1
ATOM 4477 C CA . LYS A 1 605 ? -37.459 -4.384 70.624 1.00 42.91 605 LYS A CA 1
ATOM 4478 C C . LYS A 1 605 ? -37.178 -3.081 69.888 1.00 42.91 605 LYS A C 1
ATOM 4480 O O . LYS A 1 605 ? -36.182 -2.432 70.169 1.00 42.91 605 LYS A O 1
ATOM 4485 N N . ASP A 1 606 ? -37.896 -2.786 68.825 1.00 48.62 606 ASP A N 1
ATOM 4486 C CA . ASP A 1 606 ? -39.344 -2.959 68.662 1.00 48.62 606 ASP A CA 1
ATOM 4487 C C . ASP A 1 606 ? -39.934 -4.376 68.567 1.00 48.62 606 ASP A C 1
ATOM 4489 O O . ASP A 1 606 ? -40.994 -4.617 69.128 1.00 48.62 606 ASP A O 1
ATOM 4493 N N . GLY A 1 607 ? -39.230 -5.362 68.047 1.00 51.12 607 GLY A N 1
ATOM 4494 C CA . GLY A 1 607 ? -39.406 -6.746 68.493 1.00 51.12 607 GLY A CA 1
ATOM 4495 C C . GLY A 1 607 ? -40.459 -7.608 67.938 1.00 51.12 607 GLY A C 1
ATOM 4496 O O . GLY A 1 607 ? -40.499 -8.802 68.238 1.00 51.12 607 GLY A O 1
ATOM 4497 N N . SER A 1 608 ? -41.248 -7.007 67.083 1.00 43.94 608 SER A N 1
ATOM 4498 C CA . SER A 1 608 ? -41.991 -7.728 66.090 1.00 43.94 608 SER A CA 1
ATOM 4499 C C . SER A 1 608 ? -41.078 -8.670 65.311 1.00 43.94 608 SER A C 1
ATOM 4501 O O . SER A 1 608 ? -39.909 -8.367 65.064 1.00 43.94 608 SER A O 1
ATOM 4503 N N . ARG A 1 609 ? -41.655 -9.799 64.882 1.00 48.41 609 ARG A N 1
ATOM 4504 C CA . ARG A 1 609 ? -41.070 -10.569 63.785 1.00 48.41 609 ARG A CA 1
ATOM 4505 C C . ARG A 1 609 ? -40.798 -9.608 62.628 1.00 48.41 609 ARG A C 1
ATOM 4507 O O . ARG A 1 609 ? -41.743 -8.984 62.143 1.00 48.41 609 ARG A O 1
ATOM 4514 N N . ILE A 1 610 ? -39.534 -9.528 62.230 1.00 46.62 610 ILE A N 1
ATOM 4515 C CA . ILE A 1 610 ? -39.157 -9.303 60.836 1.00 46.62 610 ILE A CA 1
ATOM 4516 C C . ILE A 1 610 ? -39.351 -10.635 60.109 1.00 46.62 610 ILE A C 1
ATOM 4518 O O . ILE A 1 610 ? -38.948 -11.684 60.679 1.00 46.62 610 ILE A O 1
#

Mean predicted aligned error: 21.7 Å

Solvent-accessible surface area (backbone atoms only — not comparable to full-atom values): 36581 Å² total; per-residue (Å²): 133,71,76,45,69,31,28,28,68,41,57,41,82,89,79,33,38,34,31,28,45,31,94,88,48,88,92,56,62,31,35,40,47,47,81,43,28,61,32,40,52,83,50,69,66,40,42,33,37,26,28,81,42,88,50,101,89,44,53,28,50,36,79,36,42,70,57,83,57,93,81,34,78,39,35,32,39,32,25,29,69,41,68,40,83,88,79,37,36,33,34,36,40,25,75,36,47,32,71,75,67,74,48,65,27,38,38,48,52,88,50,39,64,91,90,67,84,88,49,70,67,39,36,29,40,30,23,45,32,83,48,99,92,44,42,34,50,42,74,42,40,80,46,81,80,70,79,80,76,85,76,84,80,91,82,82,88,82,89,84,87,82,85,86,84,88,84,88,82,90,85,88,82,87,83,90,84,84,89,82,84,91,86,86,84,86,87,87,85,83,86,78,89,78,89,84,87,84,92,85,86,90,80,84,92,80,92,85,87,85,87,90,82,92,88,81,89,85,90,88,87,88,86,91,83,90,88,88,81,89,82,91,82,89,82,86,87,79,87,88,87,89,84,88,78,88,89,81,88,87,91,84,85,88,87,88,89,82,90,84,85,86,88,87,85,89,83,83,88,82,81,94,86,87,89,81,83,76,60,66,70,55,51,55,53,52,50,53,54,52,52,33,52,53,35,36,39,60,44,14,72,82,33,94,28,56,70,53,37,36,70,75,61,29,61,69,56,43,32,72,76,41,14,59,73,37,46,68,44,54,39,69,54,49,24,56,30,47,33,52,46,53,47,53,34,23,58,65,12,76,41,55,39,58,86,46,42,42,35,32,35,28,40,44,30,48,35,34,53,64,58,51,17,53,52,50,47,33,70,74,36,89,66,35,33,75,63,48,75,44,35,24,19,64,46,18,29,60,18,18,28,71,67,65,74,46,78,52,40,62,52,42,73,61,42,42,50,77,41,63,51,73,83,47,80,70,26,49,33,34,38,30,48,76,36,71,65,71,58,54,79,87,51,44,48,56,37,42,41,37,49,16,70,30,19,34,27,41,37,40,36,22,79,49,87,57,62,82,85,50,61,93,37,30,36,42,82,62,52,83,71,42,71,34,96,66,36,36,30,41,36,26,32,17,67,70,36,70,77,57,70,67,59,22,53,51,30,17,52,50,41,50,54,52,48,55,50,50,55,49,53,52,52,54,50,51,52,51,52,50,51,51,53,50,50,51,52,49,52,53,52,52,52,51,52,53,52,50,53,52,50,53,52,53,50,52,53,47,53,53,50,53,51,50,53,59,54,53,74,72,55,51,65,70,56,49,34,50,61,24,50,79,68,75,43,83,63,71,79,52,63,68,59,38,45,50,50,55,64,69,49,60,74,50,87,91,38,58,79,125

pLDDT: mean 73.55, std 25.67, range [21.77, 98.69]

Organism: Polarella glacialis (NCBI:txid89957)

Foldseek 3Di:
DDKFKFFWQDADPVQQKGWTDGPPDPPGTAIEGNVQAQFWDHDGGWMKIFDWDQDPVGTYTHNIYTDDDQPQQTKGKFFFQDDDPVQQKGWTDGPNVCVVFVDTAIEGNVQEDPPDDRDGGFIWMWTWHQDPVGIYTHNIYTDDDDPDDDDDDDDDDDDDDDDDDDDDDDDDDDDDDDDDDDDDDDDDDDDDDDDDDDDDDDDDDDDDDDDDDDDDDDDDDDDDDDDDDDDDDDDDDDDDDDDDDDDDDDDDDDDDDDDDDDDDDDDDDDDDDDDDPP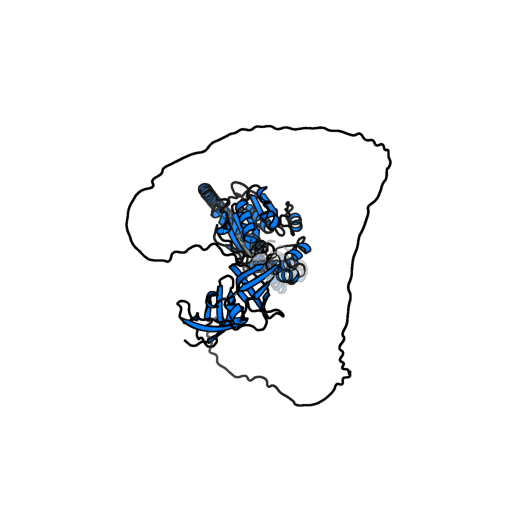CPVVVVVVVLVVQLCVLQCLQCVNDPGVVVSCVPQRPVRRLQVNLLSHDDSCLVLQLVLLLVLVLQCLLQLLDFQQPDAFAEEAEQCRLNSNVVSSQVSQVLFPSGDHHNYEYEDLRNQNSNCVRPVDHYHNDDLVNLLVQVLVVPAAGQEYEAAAHLQRDDPVSSLSSLLSNLLRYFKYKYKHLDCPPDDDVSSQWDFSGDWDDRPRIIITMIGGNNDDDDPVSSVVSSVVSVVSVVVSVVVVVVVVVVVVVVVVVVVVVVVVVVVVVVVVVVVVVVLVVVLVVLLVVLVPDDLVVLLVLQVVVVHDSDDDSVVSSVVSSVLSADVVGPDD

Sequence (610 aa):
MAQLTGRVKSFNAASGWGFIQCSTVDGGDVFFMQQDLNGFVASKGDKITFTVTKSDKGPRAANCQVLPKADGSQAFLGEVKSYNAVEGSGFLSSPASTQVFGKDVLFKSSLVANGIVVEEGAKVQFKAAMGEKGPEASEVQVMDAGKAMDLPADDASTDRTSSAGYPAMKEGKTPAKQESARKANQAEKRAGKAMDLPADDDSTDLKEGKTPAKRQGPDKESARKANQGKEKAGKAMGLPADDDSTDRIPPAEPAVKDKKTPANRPTQGLSKQSAGKANQGSEAARKANKESAANAHSAAGGFDSLREAYGAIGPDAYYQSHGTDYRNPHESILIEGLSQGLTELEDAGLVDGSSVGLHVLDLGCGSGEASLGVMQWTDARRDRQPPSITAADPYTFDAFQERMGLPCHRWSFQDVVDGVLEDEPPFDVVIAAFCLHLPDKSYLQPLLSALARACRVLVVASPHKRPVIVPSYGWEEAVPEVLHERVHIRCYKSLERPLDKAAVRAAAARAAVAKAAAEREAAEAAAAAEAAAAEEAAAAAGAAAAEEEQREEEAIEKEAAEKLVEETKGMKLGVLREALAERGLDISGKRDELAARLLAARVNKDGSRI